Protein AF-A0A356L3S3-F1 (afdb_monomer)

Secondary structure (DSSP, 8-state):
-HHHHHHHHHHHHHHHHHHHHHTTT-GGG---HHHHHHHHHHHHHHHHHHHHHHS-HHHHHHHGGG--GGG--HHHHHHHHHHHHHHHHTSSSHHHHHHHTSHHHHHHHHHHHHHHHHHHHHHHHHHHHHHTT-TTSHHHHTTS-HHHHHHHHHHHHHTHHHHHHHHHHHHHHHHHHHTT-HHHHHHHHT-S--TTHHHHHHHHHHHHHHHHHHHH-GGGGGHHHHHHHHHHHHHHHHHHHHHHHHHHHHHHHHHS-S---GGG-GGG-HHHHHHHHTTT-------HHHHHHH--GGG-S-EEE-STTTSBGGGGTTGGGSSSEEE--------S---BTGGGS-GGG------EE----HHHHTTSTTEE-PPPSBGGGGS-EEEESS-HHHHHHHHHHH-TT--EEEE-S-HHHHHHHHHHHHHHHHHTT--HHHHHHIIIIIEEEE-GGG------SEEEEEHHHHTT---HHHHHHHHHHHH--SSEEEEE-TT-HHHH--S-HHHHHHHHHH--S-SS----SSHHHHHHHHHHHHTT-EEE--BTTBSEEEEETTEEEEEEEE--SS---HHHHHHIIIIIHHHHHTT--EEEEEHHHHHH-HHHHHHHHHHHHH--

Foldseek 3Di:
DVVVVVVVVVVVVVVLVVVCVVCVVPNVPRDDPVNVVVVVVVVVVVVVQQVCQVPDPVCCVPCPPQRDRVPRDPVVVVVVVVVVVVLCVVDPDVVVSVVCVPPVNVVVVVVVVVVVVVVVVVVVVVVVVVCVPDPPCVVDCVVDDPVVNVVVVVVCVVCPPVVVVVVVVVVVLVVCVVVVVVVLSVCVVPDPDDPCSVVVVVVVVVVVVVVVVCVVPVVCVPVVVVVVVVVVVVVVVVVVCVVVVVVVVVVCCVVPVDDDDPVPCDPLQVVVNCVSCVVPDQDDDDDLVNLVPHDQQASHQEAEAEQQQPDALVSCVRQVPHNYYHYYHDDDPDPPDRRTNVVPDDPVPDDDLQADEALFALLLVVVDPRYFHAYAQFLVQNLFEAEAQDDPLLVVLVVCVVPVQFAEEEADADPVVLVVSLVSNLVSNVVVPDDPVSSVCSSPPRYHYDHLQVLPDDQGQEYEAACVRPQQDADDVSLVSSSNSQRRHNGHRYYHNNPPCLPPDDDTPNSVVVVVSNPPPDSFAQDAPDPLRVVLQVLLVVVVWHKGADDSQFGIWIDDPSGIETEHEDEDPVPPDVVVVVSCCVPVVVCVVSVHHYHYDYVVVSVVPSVVVSVVVCVVVVVD

Radius of gyration: 41.2 Å; Cα contacts (8 Å, |Δi|>4): 598; chains: 1; bounding box: 95×96×108 Å

Sequence (624 aa):
DIYVLNNYLVKVYASNDRMFKATRNTPDKFIRLEEYFSLDRNLDKISNLKKYLRDNETYKYLYQDFYQAGETNVSAISRLLQSYAVYQECFANPEVMIASLDPIINEKIVSHLNRCNETSDEISEIFTVYFKIFRDDVSKYYYDSFASNIQRMNRLLQSKDELITYLIITDNLQVLNRYHFKKLIDYIINLHDCSNLVVDFKYSYLTAVKEKHLEKYPYLAKYKSMEACLKLASENEAEIIRKIGDSVARNIRKISGQRFGVSGIKNLDYRGYIHRTWGIKRLFLSPTQILNNYLNIEDFDLVIVDDAHLLSANEYHKAIEAKQVIVCGELQLQSTIVNNLVSRLSFASNITLNYRFSPTPQSLLNHLHGLKGRINHKLNDNYGVEIINSKIIPYLGLLLKENPETVINLFVLSIEKQRRVFDELANVLVKMGMNAEQVLLILKERVNLVDLRLSHLYDAEYNVLFLEDYYKIENEHLVVNMIDNLLLCKRRLVIYDNNDYLKRGSGYRLIEELNKITNLDQVFFKEYSSPIMEKLAARLEAEGLTVYGSTNEVNLLIEKNNRLTGLLLFWNNNNLFHDTLNEYREYYLLNQKNNFPVIVIWSMELLQSVDDVVKRIVEEVGNE

Solvent-accessible surface area (backbone atoms only — not comparable to full-atom values): 35903 Å² total; per-residue (Å²): 118,64,68,61,54,51,53,47,51,53,50,49,51,57,46,50,55,49,51,54,63,73,36,68,92,49,68,91,76,67,78,53,73,69,56,53,56,53,50,54,56,50,50,53,52,52,53,53,51,56,50,53,45,66,70,43,63,68,56,42,67,77,48,40,94,60,45,51,51,93,71,41,55,64,69,61,56,55,52,53,55,54,55,51,53,59,57,54,71,77,37,99,45,72,69,60,45,59,53,41,71,38,71,73,50,37,55,52,53,55,56,52,53,56,54,51,52,59,53,53,56,56,53,54,57,56,51,60,60,53,62,76,74,57,81,89,61,59,83,48,66,83,75,49,54,72,70,60,49,54,59,53,52,56,57,53,65,74,50,49,71,63,54,56,55,52,51,57,54,53,57,57,52,53,54,44,52,76,71,65,40,55,72,57,53,55,47,60,74,70,50,92,71,71,89,53,55,70,57,56,50,51,52,53,52,52,50,53,50,50,51,58,48,38,73,76,40,60,76,60,79,49,48,72,61,50,53,54,50,50,50,52,48,51,54,50,48,53,50,48,52,47,52,48,49,53,48,49,50,49,46,47,54,59,71,56,60,82,69,85,64,81,94,63,59,67,87,69,44,52,49,64,51,49,69,76,33,57,94,79,53,92,79,83,89,74,57,60,68,51,48,64,74,45,52,62,46,87,82,34,73,65,41,76,41,70,58,28,55,77,48,52,34,76,68,42,59,56,55,72,71,24,84,31,67,48,81,39,60,71,82,76,88,67,87,73,82,64,63,19,42,62,73,71,52,59,76,92,80,61,83,82,79,81,53,50,81,45,62,23,16,44,38,42,40,78,75,38,86,59,48,44,56,43,76,52,34,40,50,75,56,20,54,24,65,45,81,39,54,70,66,62,57,64,52,53,35,48,52,40,66,79,37,65,84,55,28,32,34,38,32,42,71,47,69,70,57,44,51,48,52,52,55,53,36,50,53,45,36,45,74,72,70,48,53,72,68,59,49,52,48,34,57,71,76,22,42,46,77,34,43,61,90,70,70,79,73,67,99,15,39,28,26,35,39,44,41,87,71,51,44,85,46,66,57,65,71,59,41,53,54,40,50,56,60,45,50,63,17,45,42,32,32,36,38,36,36,70,79,44,50,81,82,70,52,81,89,34,51,40,39,54,56,48,50,68,68,68,70,61,96,65,69,74,55,80,54,58,92,40,75,67,53,43,53,50,39,57,53,41,40,73,74,74,36,48,59,31,18,54,55,92,91,27,50,31,34,39,38,57,95,60,34,40,34,36,31,40,74,46,78,59,86,91,64,77,42,71,60,61,57,46,49,45,56,57,50,53,50,49,34,49,74,68,68,23,52,69,49,81,44,51,49,63,51,55,73,73,38,53,67,63,52,47,51,53,51,54,51,61,70,65,76,112

pLDDT: mean 77.66, std 12.27, range [41.5, 96.81]

Mean predicted aligned error: 21.9 Å

Nearest PDB structures (foldseek):
  4tkd-assembly1_B  TM=6.872E-01  e=2.967E-02  Saccharolobus solfataricus P2
  4tkd-assembly1_D  TM=6.681E-01  e=8.114E-02  Saccharolobus solfataricus P2
  3p1z-assembly2_G  TM=6.067E-01  e=5.362E-02  Aeropyrum pernix

Structure (mmCIF, N/CA/C/O backbone):
data_AF-A0A356L3S3-F1
#
_entry.id   AF-A0A356L3S3-F1
#
loop_
_atom_site.group_PDB
_atom_site.id
_atom_site.type_symbol
_atom_site.label_atom_id
_atom_site.label_alt_id
_atom_site.label_comp_id
_atom_site.label_asym_id
_atom_site.label_entity_id
_atom_site.label_seq_id
_atom_site.pdbx_PDB_ins_code
_atom_site.Cartn_x
_atom_site.Cartn_y
_atom_site.Cartn_z
_atom_site.occupancy
_atom_site.B_iso_or_equiv
_atom_site.auth_seq_id
_atom_site.auth_comp_id
_atom_site.auth_asym_id
_atom_site.auth_atom_id
_atom_site.pdbx_PDB_model_num
ATOM 1 N N . ASP A 1 1 ? 38.470 34.378 -54.384 1.00 57.56 1 ASP A N 1
ATOM 2 C CA . ASP A 1 1 ? 39.370 33.385 -53.765 1.00 57.56 1 ASP A CA 1
ATOM 3 C C . ASP A 1 1 ? 38.643 32.099 -53.326 1.00 57.56 1 ASP A C 1
ATOM 5 O O . ASP A 1 1 ? 38.890 31.523 -52.274 1.00 57.56 1 ASP A O 1
ATOM 9 N N . ILE A 1 2 ? 37.702 31.626 -54.153 1.00 58.53 2 ILE A N 1
ATOM 10 C CA . ILE A 1 2 ? 36.836 30.469 -53.849 1.00 58.53 2 ILE A CA 1
ATOM 11 C C . ILE A 1 2 ? 37.623 29.152 -53.933 1.00 58.53 2 ILE A C 1
ATOM 13 O O . ILE A 1 2 ? 37.315 28.185 -53.242 1.00 58.53 2 ILE A O 1
ATOM 17 N N . TYR A 1 3 ? 38.685 29.135 -54.739 1.00 65.25 3 TYR A N 1
ATOM 18 C CA . TYR A 1 3 ? 39.542 27.969 -54.928 1.00 65.25 3 TYR A CA 1
ATOM 19 C C . TYR A 1 3 ? 40.358 27.634 -53.671 1.00 65.25 3 TYR A C 1
ATOM 21 O O . TYR A 1 3 ? 40.540 26.463 -53.344 1.00 65.25 3 TYR A O 1
ATOM 29 N N . VAL A 1 4 ? 40.804 28.656 -52.930 1.00 70.81 4 VAL A N 1
ATOM 30 C CA . VAL A 1 4 ? 41.512 28.489 -51.651 1.00 70.81 4 VAL A CA 1
ATOM 31 C C . VAL A 1 4 ? 40.559 27.972 -50.573 1.00 70.81 4 VAL A C 1
ATOM 33 O O . VAL A 1 4 ? 40.897 27.026 -49.865 1.00 70.81 4 VAL A O 1
ATOM 36 N N . LEU A 1 5 ? 39.340 28.518 -50.512 1.00 63.12 5 LEU A N 1
ATOM 37 C CA . LEU A 1 5 ? 38.279 28.086 -49.594 1.00 63.12 5 LEU A CA 1
ATOM 38 C C . LEU A 1 5 ? 37.845 26.634 -49.841 1.00 63.12 5 LEU A C 1
ATOM 40 O O . LEU A 1 5 ? 37.739 25.856 -48.895 1.00 63.12 5 LEU A O 1
ATOM 44 N N . ASN A 1 6 ? 37.668 26.243 -51.106 1.00 70.94 6 ASN A N 1
ATOM 45 C CA . ASN A 1 6 ? 37.311 24.871 -51.458 1.00 70.94 6 ASN A CA 1
ATOM 46 C C . ASN A 1 6 ? 38.451 23.893 -51.125 1.00 70.94 6 ASN A C 1
ATOM 48 O O . ASN A 1 6 ? 38.223 22.861 -50.503 1.00 70.94 6 ASN A O 1
ATOM 52 N N . ASN A 1 7 ? 39.704 24.248 -51.435 1.00 74.69 7 ASN A N 1
ATOM 53 C CA . ASN A 1 7 ? 40.860 23.428 -51.057 1.00 74.69 7 ASN A CA 1
ATOM 54 C C . ASN A 1 7 ? 41.033 23.298 -49.539 1.00 74.69 7 ASN A C 1
ATOM 56 O O . ASN A 1 7 ? 41.455 22.244 -49.063 1.00 74.69 7 ASN A O 1
ATOM 60 N N . TYR A 1 8 ? 40.727 24.348 -48.775 1.00 74.25 8 TYR A N 1
ATOM 61 C CA . TYR A 1 8 ? 40.744 24.293 -47.318 1.00 74.25 8 TYR A CA 1
ATOM 62 C C . TYR A 1 8 ? 39.667 23.335 -46.795 1.00 74.25 8 TYR A C 1
ATOM 64 O O . TYR A 1 8 ? 39.994 22.415 -46.051 1.00 74.25 8 TYR A O 1
ATOM 72 N N . LEU A 1 9 ? 38.419 23.469 -47.257 1.00 71.06 9 LEU A N 1
ATOM 73 C CA . LEU A 1 9 ? 37.312 22.590 -46.863 1.00 71.06 9 LEU A CA 1
ATOM 74 C C . LEU A 1 9 ? 37.584 21.125 -47.220 1.00 71.06 9 LEU A C 1
ATOM 76 O O . LEU A 1 9 ? 37.438 20.255 -46.366 1.00 71.06 9 LEU A O 1
ATOM 80 N N . VAL A 1 10 ? 38.069 20.847 -48.433 1.00 76.06 10 VAL A N 1
ATOM 81 C CA . VAL A 1 10 ? 38.432 19.485 -48.860 1.00 76.06 10 VAL A CA 1
ATOM 82 C C . VAL A 1 10 ? 39.535 18.902 -47.971 1.00 76.06 10 VAL A C 1
ATOM 84 O O . VAL A 1 10 ? 39.452 17.744 -47.567 1.00 76.06 10 VAL A O 1
ATOM 87 N N . LYS A 1 11 ? 40.551 19.696 -47.602 1.00 76.31 11 LYS A N 1
ATOM 88 C CA . LYS A 1 11 ? 41.610 19.253 -46.679 1.00 76.31 11 LYS A CA 1
ATOM 89 C C . LYS A 1 11 ? 41.092 19.013 -45.262 1.00 76.31 11 LYS A C 1
ATOM 91 O O . LYS A 1 11 ? 41.557 18.073 -44.621 1.00 76.31 11 LYS A O 1
ATOM 96 N N . VAL A 1 12 ? 40.150 19.828 -44.788 1.00 70.19 12 VAL A N 1
ATOM 97 C CA . VAL A 1 12 ? 39.525 19.695 -43.464 1.00 70.19 12 VAL A CA 1
ATOM 98 C C . VAL A 1 12 ? 38.658 18.438 -43.398 1.00 70.19 12 VAL A C 1
ATOM 100 O O . VAL A 1 12 ? 38.866 17.632 -42.495 1.00 70.19 12 VAL A O 1
ATOM 103 N N . TYR A 1 13 ? 37.794 18.191 -44.388 1.00 71.62 13 TYR A N 1
ATOM 104 C CA . TYR A 1 13 ? 37.016 16.947 -44.471 1.00 71.62 13 TYR A CA 1
ATOM 105 C C . TYR A 1 13 ? 37.919 15.718 -44.602 1.00 71.62 13 TYR A C 1
ATOM 107 O O . TYR A 1 13 ? 37.757 14.753 -43.862 1.00 71.62 13 TYR A O 1
ATOM 115 N N . ALA A 1 14 ? 38.961 15.781 -45.437 1.00 72.44 14 ALA A N 1
ATOM 116 C CA . ALA A 1 14 ? 39.933 14.695 -45.553 1.00 72.44 14 ALA A CA 1
ATOM 117 C C . ALA A 1 14 ? 40.750 14.468 -44.264 1.00 72.44 14 ALA A C 1
ATOM 119 O O . ALA A 1 14 ? 41.268 13.373 -44.041 1.00 72.44 14 ALA A O 1
ATOM 120 N N . SER A 1 15 ? 40.934 15.491 -43.424 1.00 68.88 15 SER A N 1
ATOM 121 C CA . SER A 1 15 ? 41.508 15.335 -42.081 1.00 68.88 15 SER A CA 1
ATOM 122 C C . SER A 1 15 ? 40.505 14.718 -41.110 1.00 68.88 15 SER A C 1
ATOM 124 O O . SER A 1 15 ? 40.887 13.840 -40.341 1.00 68.88 15 SER A O 1
ATOM 126 N N . ASN A 1 16 ? 39.234 15.115 -41.186 1.00 68.56 16 ASN A N 1
ATOM 127 C CA . ASN A 1 16 ? 38.162 14.574 -40.355 1.00 68.56 16 ASN A CA 1
ATOM 128 C C . ASN A 1 16 ? 37.951 13.073 -40.626 1.00 68.56 16 ASN A C 1
ATOM 130 O O . ASN A 1 16 ? 37.933 12.269 -39.699 1.00 68.56 16 ASN A O 1
ATOM 134 N N . ASP A 1 17 ? 37.955 12.670 -41.899 1.00 69.81 17 ASP A N 1
ATOM 135 C CA . ASP A 1 17 ? 37.887 11.264 -42.314 1.00 69.81 17 ASP A CA 1
ATOM 136 C C . ASP A 1 17 ? 39.109 10.455 -41.862 1.00 69.81 17 ASP A C 1
ATOM 138 O O . ASP A 1 17 ? 39.001 9.275 -41.514 1.00 69.81 17 ASP A O 1
ATOM 142 N N . ARG A 1 18 ? 40.297 11.074 -41.855 1.00 69.81 18 ARG A N 1
ATOM 143 C CA . ARG A 1 18 ? 41.517 10.453 -41.317 1.00 69.81 18 ARG A CA 1
ATOM 144 C C . ARG A 1 18 ? 41.421 10.264 -39.807 1.00 69.81 18 ARG A C 1
ATOM 146 O O . ARG A 1 18 ? 41.807 9.206 -39.314 1.00 69.81 18 ARG A O 1
ATOM 153 N N . MET A 1 19 ? 40.882 11.246 -39.090 1.00 65.69 19 MET A N 1
ATOM 154 C CA . MET A 1 19 ? 40.704 11.174 -37.643 1.00 65.69 19 MET A CA 1
ATOM 155 C C . MET A 1 19 ? 39.635 10.141 -37.257 1.00 65.69 19 MET A C 1
ATOM 157 O O . MET A 1 19 ? 39.865 9.352 -36.343 1.00 65.69 19 MET A O 1
ATOM 161 N N . PHE A 1 20 ? 38.541 10.050 -38.020 1.00 65.88 20 PHE A N 1
ATOM 162 C CA . PHE A 1 20 ? 37.515 9.008 -37.893 1.00 65.88 20 PHE A CA 1
ATOM 163 C C . PHE A 1 20 ? 38.088 7.602 -38.129 1.00 65.88 20 PHE A C 1
ATOM 165 O O . PHE A 1 20 ? 37.852 6.674 -37.358 1.00 65.88 20 PHE A O 1
ATOM 172 N N . LYS A 1 21 ? 38.929 7.436 -39.161 1.00 67.62 21 LYS A N 1
ATOM 173 C CA . LYS A 1 21 ? 39.626 6.163 -39.420 1.00 67.62 21 LYS A CA 1
ATOM 174 C C . LYS A 1 21 ? 40.618 5.789 -38.316 1.00 67.62 21 LYS A C 1
ATOM 176 O O . LYS A 1 21 ? 40.752 4.604 -38.024 1.00 67.62 21 LYS A O 1
ATOM 181 N N . ALA A 1 22 ? 41.294 6.764 -37.707 1.00 64.12 22 ALA A N 1
ATOM 182 C CA . ALA A 1 22 ? 42.240 6.542 -36.610 1.00 64.12 22 ALA A CA 1
ATOM 183 C C . ALA A 1 22 ? 41.553 6.227 -35.265 1.00 64.12 22 ALA A C 1
ATOM 185 O O . ALA A 1 22 ? 42.142 5.561 -34.419 1.00 64.12 22 ALA A O 1
ATOM 186 N N . THR A 1 23 ? 40.304 6.659 -35.075 1.00 63.22 23 THR A N 1
ATOM 187 C CA . THR A 1 23 ? 39.520 6.484 -33.835 1.00 63.22 23 THR A CA 1
ATOM 188 C C . THR A 1 23 ? 38.540 5.307 -33.886 1.00 63.22 23 THR A C 1
ATOM 190 O O . THR A 1 23 ? 37.690 5.168 -33.011 1.00 63.22 23 THR A O 1
ATOM 193 N N . ARG A 1 24 ? 38.700 4.398 -34.860 1.00 56.12 24 ARG A N 1
ATOM 194 C CA . ARG A 1 24 ? 37.817 3.244 -35.133 1.00 56.12 24 ARG A CA 1
ATOM 195 C C . ARG A 1 24 ? 37.526 2.321 -33.935 1.00 56.12 24 ARG A C 1
ATOM 197 O O . ARG A 1 24 ? 36.535 1.604 -33.978 1.00 56.12 24 ARG A O 1
ATOM 204 N N . ASN A 1 25 ? 38.355 2.353 -32.889 1.00 54.44 25 ASN A N 1
ATOM 205 C CA . ASN A 1 25 ? 38.195 1.550 -31.669 1.00 54.44 25 ASN A CA 1
ATOM 206 C C . ASN A 1 25 ? 37.520 2.306 -30.499 1.00 54.44 25 ASN A C 1
ATOM 208 O O . ASN A 1 25 ? 37.322 1.718 -29.442 1.00 54.44 25 ASN A O 1
ATOM 212 N N . THR A 1 26 ? 37.174 3.589 -30.663 1.00 58.03 26 THR A N 1
ATOM 213 C CA . THR A 1 26 ? 36.446 4.417 -29.677 1.00 58.03 26 THR A CA 1
ATOM 214 C C . THR A 1 26 ? 35.487 5.384 -30.397 1.00 58.03 26 THR A C 1
ATOM 216 O O . THR A 1 26 ? 35.754 6.591 -30.436 1.00 58.03 26 THR A O 1
ATOM 219 N N . PRO A 1 27 ? 34.404 4.881 -31.018 1.00 55.22 27 PRO A N 1
ATOM 220 C CA . PRO A 1 27 ? 33.463 5.703 -31.786 1.00 55.22 27 PRO A CA 1
ATOM 221 C C . PRO A 1 27 ? 32.771 6.794 -30.945 1.00 55.22 27 PRO A C 1
ATOM 223 O O . PRO A 1 27 ? 32.447 7.855 -31.468 1.00 55.22 27 PRO A O 1
ATOM 226 N N . ASP A 1 28 ? 32.643 6.589 -29.635 1.00 58.06 28 ASP A N 1
ATOM 227 C CA . ASP A 1 28 ? 31.953 7.480 -28.686 1.00 58.06 28 ASP A CA 1
ATOM 228 C C . ASP A 1 28 ? 32.708 8.795 -28.402 1.00 58.06 28 ASP A C 1
ATOM 230 O O . ASP A 1 28 ? 32.178 9.703 -27.766 1.00 58.06 28 ASP A O 1
ATOM 234 N N . LYS A 1 29 ? 33.967 8.907 -28.847 1.00 57.47 29 LYS A N 1
ATOM 235 C CA . LYS A 1 29 ? 34.830 10.081 -28.617 1.00 57.47 29 LYS A CA 1
ATOM 236 C C . LYS A 1 29 ? 34.980 10.980 -29.845 1.00 57.47 29 LYS A C 1
ATOM 238 O O . LYS A 1 29 ? 35.759 11.933 -29.811 1.00 57.47 29 LYS A O 1
ATOM 243 N N . PHE A 1 30 ? 34.278 10.675 -30.933 1.00 65.19 30 PHE A N 1
ATOM 244 C CA . PHE A 1 30 ? 34.374 11.421 -32.181 1.00 65.19 30 PHE A CA 1
ATOM 245 C C . PHE A 1 30 ? 33.240 12.450 -32.291 1.00 65.19 30 PHE A C 1
ATOM 247 O O . PHE A 1 30 ? 32.087 12.085 -32.504 1.00 65.19 30 PHE A O 1
ATOM 254 N N . ILE A 1 31 ? 33.571 13.737 -32.161 1.00 63.72 31 ILE A N 1
ATOM 255 C CA . ILE A 1 31 ? 32.629 14.851 -32.355 1.00 63.72 31 ILE A CA 1
ATOM 256 C C . ILE A 1 31 ? 32.662 15.259 -33.826 1.00 63.72 31 ILE A C 1
ATOM 258 O O . ILE A 1 31 ? 33.739 15.494 -34.382 1.00 63.72 31 ILE A O 1
ATOM 262 N N . ARG A 1 32 ? 31.491 15.356 -34.463 1.00 67.00 32 ARG A N 1
ATOM 263 C CA . ARG A 1 32 ? 31.413 15.784 -35.865 1.00 67.00 32 ARG A CA 1
ATOM 264 C C . ARG A 1 32 ? 31.796 17.258 -35.990 1.00 67.00 32 ARG A C 1
ATOM 266 O O . ARG A 1 32 ? 31.539 18.068 -35.101 1.00 67.00 32 ARG A O 1
ATOM 273 N N . LEU A 1 33 ? 32.400 17.630 -37.115 1.00 68.12 33 LEU A N 1
ATOM 274 C CA . LEU A 1 33 ? 32.891 18.994 -37.335 1.00 68.12 33 LEU A CA 1
ATOM 275 C C . LEU A 1 33 ? 31.743 20.020 -37.273 1.00 68.12 33 LEU A C 1
ATOM 277 O O . LEU A 1 33 ? 31.902 21.122 -36.752 1.00 68.12 33 LEU A O 1
ATOM 281 N N . GLU A 1 34 ? 30.568 19.637 -37.769 1.00 68.31 34 GLU A N 1
ATOM 282 C CA . GLU A 1 34 ? 29.348 20.439 -37.741 1.00 68.31 34 GLU A CA 1
ATOM 283 C C . GLU A 1 34 ? 28.851 20.672 -36.306 1.00 68.31 34 GLU A C 1
ATOM 285 O O . GLU A 1 34 ? 28.445 21.785 -35.963 1.00 68.31 34 GLU A O 1
ATOM 290 N N . GLU A 1 35 ? 28.937 19.650 -35.450 1.00 69.31 35 GLU A N 1
ATOM 291 C CA . GLU A 1 35 ? 28.576 19.746 -34.032 1.00 69.31 35 GLU A CA 1
ATOM 292 C C . GLU A 1 35 ? 29.537 20.672 -33.287 1.00 69.31 35 GLU A C 1
ATOM 294 O O . GLU A 1 35 ? 29.084 21.545 -32.546 1.00 69.31 35 GLU A O 1
ATOM 299 N N . TYR A 1 36 ? 30.842 20.572 -33.555 1.00 74.12 36 TYR A N 1
ATOM 300 C CA . TYR A 1 36 ? 31.852 21.466 -32.984 1.00 74.12 36 TYR A CA 1
ATOM 301 C C . TYR A 1 36 ? 31.559 22.944 -33.293 1.00 74.12 36 TYR A C 1
ATOM 303 O O . TYR A 1 36 ? 31.491 23.766 -32.379 1.00 74.12 36 TYR A O 1
ATOM 311 N N . PHE A 1 37 ? 31.298 23.288 -34.560 1.00 75.25 37 PHE A N 1
ATOM 312 C CA . PHE A 1 37 ? 30.965 24.669 -34.934 1.00 75.25 37 PHE A CA 1
ATOM 313 C C . PHE A 1 37 ? 29.637 25.151 -34.340 1.00 75.25 37 PHE A C 1
ATOM 315 O O . PHE A 1 37 ? 29.478 26.342 -34.059 1.00 75.25 37 PHE A O 1
ATOM 322 N N . SER A 1 38 ? 28.668 24.251 -34.157 1.00 74.69 38 SER A N 1
ATOM 323 C CA . SER A 1 38 ? 27.401 24.594 -33.507 1.00 74.69 38 SER A CA 1
ATOM 324 C C . SER A 1 38 ? 27.592 24.922 -32.022 1.00 74.69 38 SER A C 1
ATOM 326 O O . SER A 1 38 ? 27.012 25.889 -31.525 1.00 74.69 38 SER A O 1
ATOM 328 N N . LEU A 1 39 ? 28.453 24.166 -31.333 1.00 75.94 39 LEU A N 1
ATOM 329 C CA . LEU A 1 39 ? 28.763 24.354 -29.919 1.00 75.94 39 LEU A CA 1
ATOM 330 C C . LEU A 1 39 ? 29.541 25.649 -29.687 1.00 75.94 39 LEU A C 1
ATOM 332 O O . LEU A 1 39 ? 29.186 26.411 -28.792 1.00 75.94 39 LEU A O 1
ATOM 336 N N . ASP A 1 40 ? 30.522 25.945 -30.537 1.00 78.50 40 ASP A N 1
ATOM 337 C CA . ASP A 1 40 ? 31.324 27.172 -30.470 1.00 78.50 40 ASP A CA 1
ATOM 338 C C . ASP A 1 40 ? 30.450 28.435 -30.604 1.00 78.50 40 ASP A C 1
ATOM 340 O O . ASP A 1 40 ? 30.463 29.323 -29.751 1.00 78.50 40 ASP A O 1
ATOM 344 N N . ARG A 1 41 ? 29.538 28.452 -31.588 1.00 77.88 41 ARG A N 1
ATOM 345 C CA . ARG A 1 41 ? 28.566 29.551 -31.747 1.00 77.88 41 ARG A CA 1
ATOM 346 C C . ARG A 1 41 ? 27.631 29.708 -30.550 1.00 77.88 41 ARG A C 1
ATOM 348 O O . ARG A 1 41 ? 27.202 30.823 -30.244 1.00 77.88 41 ARG A O 1
ATOM 355 N N . ASN A 1 42 ? 27.259 28.608 -29.901 1.00 78.50 42 ASN A N 1
ATOM 356 C CA . ASN A 1 42 ? 26.404 28.652 -28.717 1.00 78.50 42 ASN A CA 1
ATOM 357 C C . ASN A 1 42 ? 27.169 29.176 -27.494 1.00 78.50 42 ASN A C 1
ATOM 359 O O . ASN A 1 42 ? 26.607 29.960 -26.726 1.00 78.50 42 ASN A O 1
ATOM 363 N N . LEU A 1 43 ? 28.448 28.823 -27.347 1.00 80.75 43 LEU A N 1
ATOM 364 C CA . LEU A 1 43 ? 29.315 29.357 -26.295 1.00 80.75 43 LEU A CA 1
ATOM 365 C C . LEU A 1 43 ? 29.497 30.873 -26.432 1.00 80.75 43 LEU A C 1
ATOM 367 O O . LEU A 1 43 ? 29.340 31.595 -25.443 1.00 80.75 43 LEU A O 1
ATOM 371 N N . ASP A 1 44 ? 29.703 31.371 -27.651 1.00 80.94 44 ASP A N 1
ATOM 372 C CA . ASP A 1 44 ? 29.800 32.810 -27.919 1.00 80.94 44 ASP A CA 1
ATOM 373 C C . ASP A 1 44 ? 28.510 33.563 -27.566 1.00 80.94 44 ASP A C 1
ATOM 375 O O . ASP A 1 44 ? 28.543 34.625 -26.937 1.00 80.94 44 ASP A O 1
ATOM 379 N N . LYS A 1 45 ? 27.342 33.001 -27.906 1.00 81.00 45 LYS A N 1
ATOM 380 C CA . LYS A 1 45 ? 26.043 33.587 -27.531 1.00 81.00 45 LYS A CA 1
ATOM 381 C C . LYS A 1 45 ? 25.865 33.674 -26.016 1.00 81.00 45 LYS A C 1
ATOM 383 O O . LYS A 1 45 ? 25.433 34.712 -25.513 1.00 81.00 45 LYS A O 1
ATOM 388 N N . ILE A 1 46 ? 26.205 32.609 -25.291 1.00 80.56 46 ILE A N 1
ATOM 389 C CA . ILE A 1 46 ? 26.095 32.569 -23.826 1.00 80.56 46 ILE A CA 1
ATOM 390 C C . ILE A 1 46 ? 27.052 33.581 -23.187 1.00 80.56 46 ILE A C 1
ATOM 392 O O . ILE A 1 46 ? 26.663 34.295 -22.261 1.00 80.56 46 ILE A O 1
ATOM 396 N N . SER A 1 47 ? 28.282 33.680 -23.696 1.00 80.31 47 SER A N 1
ATOM 397 C CA . SER A 1 47 ? 29.277 34.652 -23.233 1.00 80.31 47 SER A CA 1
ATOM 398 C C . SER A 1 47 ? 28.772 36.094 -23.377 1.00 80.31 47 SER A C 1
ATOM 400 O O . SER A 1 47 ? 28.809 36.876 -22.421 1.00 80.31 47 SER A O 1
ATOM 402 N N . ASN A 1 48 ? 28.185 36.422 -24.531 1.00 83.31 48 ASN A N 1
ATOM 403 C CA . ASN A 1 48 ? 27.625 37.747 -24.796 1.00 83.31 48 ASN A CA 1
ATOM 404 C C . ASN A 1 48 ? 26.428 38.085 -23.887 1.00 83.31 48 ASN A C 1
ATOM 406 O O . ASN A 1 48 ? 26.342 39.203 -23.377 1.00 83.31 48 ASN A O 1
ATOM 410 N N . LEU A 1 49 ? 25.537 37.123 -23.620 1.00 80.50 49 LEU A N 1
ATOM 411 C CA . LEU A 1 49 ? 24.398 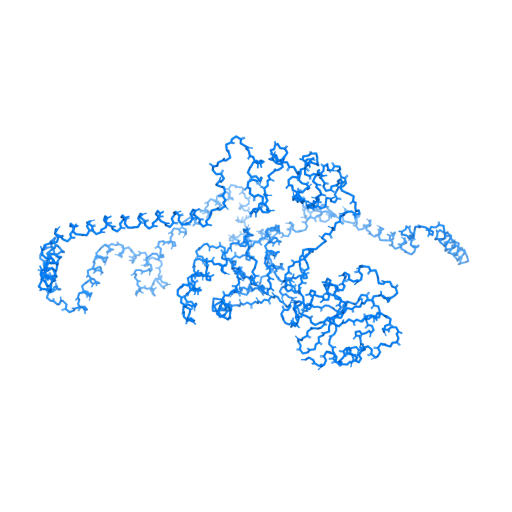37.306 -22.708 1.00 80.50 49 LEU A CA 1
ATOM 412 C C . LEU A 1 49 ? 24.832 37.529 -21.254 1.00 80.50 49 LEU A C 1
ATOM 414 O O . LEU A 1 49 ? 24.314 38.423 -20.584 1.00 80.50 49 LEU A O 1
ATOM 418 N N . LYS A 1 50 ? 25.812 36.757 -20.767 1.00 80.56 50 LYS A N 1
ATOM 419 C CA . LYS A 1 50 ? 26.363 36.941 -19.414 1.00 80.56 50 LYS A CA 1
ATOM 420 C C . LYS A 1 50 ? 26.980 38.327 -19.241 1.00 80.56 50 LYS A C 1
ATOM 422 O O . LYS A 1 50 ? 26.804 38.947 -18.194 1.00 80.56 50 LYS A O 1
ATOM 427 N N . LYS A 1 51 ? 27.666 38.824 -20.272 1.00 81.06 51 LYS A N 1
ATOM 428 C CA . LYS A 1 51 ? 28.246 40.169 -20.272 1.00 81.06 51 LYS A CA 1
ATOM 429 C C . LYS A 1 51 ? 27.163 41.252 -20.216 1.00 81.06 51 LYS A C 1
ATOM 431 O O . LYS A 1 51 ? 27.229 42.123 -19.358 1.00 81.06 51 LYS A O 1
ATOM 436 N N . TYR A 1 52 ? 26.114 41.129 -21.031 1.00 84.75 52 TYR A N 1
ATOM 437 C CA . TYR A 1 52 ? 24.975 42.054 -21.017 1.00 84.75 52 TYR A CA 1
ATOM 438 C C . TYR A 1 52 ? 24.289 42.154 -19.642 1.00 84.75 52 TYR A C 1
ATOM 440 O O . TYR A 1 52 ? 24.023 43.254 -19.168 1.00 84.75 52 TYR A O 1
ATOM 448 N N . LEU A 1 53 ? 24.035 41.025 -18.969 1.00 81.12 53 LEU A N 1
ATOM 449 C CA . LEU A 1 53 ? 23.396 41.023 -17.643 1.00 81.12 53 LEU A CA 1
ATOM 450 C C . LEU A 1 53 ? 24.284 41.635 -16.551 1.00 81.12 53 LEU A C 1
ATOM 452 O O . LEU A 1 53 ? 23.781 42.270 -15.621 1.00 81.12 53 LEU A O 1
ATOM 456 N N . ARG A 1 54 ? 25.603 41.459 -16.657 1.00 79.62 54 ARG A N 1
ATOM 457 C CA . ARG A 1 54 ? 26.571 42.022 -15.709 1.00 79.62 54 ARG A CA 1
ATOM 458 C C . ARG A 1 54 ? 26.701 43.540 -15.842 1.00 79.62 54 ARG A C 1
ATOM 460 O O . ARG A 1 54 ? 26.850 44.228 -14.829 1.00 79.62 54 ARG A O 1
ATOM 467 N N . ASP A 1 55 ? 26.596 44.041 -17.067 1.00 80.50 55 ASP A N 1
ATOM 468 C CA . ASP A 1 55 ? 26.805 45.451 -17.407 1.00 80.50 55 ASP A CA 1
ATOM 469 C C . ASP A 1 55 ? 25.487 46.267 -17.414 1.00 80.50 55 ASP A C 1
ATOM 471 O O . ASP A 1 55 ? 25.483 47.444 -17.769 1.00 80.50 55 ASP A O 1
ATOM 475 N N . ASN A 1 56 ? 24.353 45.673 -17.010 1.00 81.94 56 ASN A N 1
ATOM 476 C CA . ASN A 1 56 ? 23.055 46.355 -16.963 1.00 81.94 56 ASN A CA 1
ATOM 477 C C . ASN A 1 56 ? 22.881 47.179 -15.671 1.00 81.94 56 ASN A C 1
ATOM 479 O O . ASN A 1 56 ? 22.504 46.661 -14.618 1.00 81.94 56 ASN A O 1
ATOM 483 N N . GLU A 1 57 ? 23.140 48.482 -15.770 1.00 81.00 57 GLU A N 1
ATOM 484 C CA . GLU A 1 57 ? 23.076 49.425 -14.644 1.00 81.00 57 GLU A CA 1
ATOM 485 C C . GLU A 1 57 ? 21.648 49.723 -14.155 1.00 81.00 57 GLU A C 1
ATOM 487 O O . GLU A 1 57 ? 21.439 50.019 -12.979 1.00 81.00 57 GLU A O 1
ATOM 492 N N . THR A 1 58 ? 20.634 49.593 -15.013 1.00 84.44 58 THR A N 1
ATOM 493 C CA . THR A 1 58 ? 19.243 49.895 -14.643 1.00 84.44 58 THR A CA 1
ATOM 494 C C . THR A 1 58 ? 18.700 48.906 -13.613 1.00 84.44 58 THR A C 1
ATOM 496 O O . THR A 1 58 ? 18.059 49.309 -12.643 1.00 84.44 58 THR A O 1
ATOM 499 N N . TYR A 1 59 ? 18.976 47.612 -13.781 1.00 80.19 59 TYR A N 1
ATOM 500 C CA . TYR A 1 59 ? 18.503 46.595 -12.839 1.00 80.19 59 TYR A CA 1
ATOM 501 C C . TYR A 1 59 ? 19.249 46.618 -11.506 1.00 80.19 59 TYR A C 1
ATOM 503 O O . TYR A 1 59 ? 18.617 46.419 -10.468 1.00 80.19 59 TYR A O 1
ATOM 511 N N . LYS A 1 60 ? 20.547 46.951 -11.516 1.00 81.12 60 LYS A N 1
ATOM 512 C CA . LYS A 1 60 ? 21.308 47.197 -10.280 1.00 81.12 60 LYS A CA 1
ATOM 513 C C . LYS A 1 60 ? 20.682 48.321 -9.460 1.00 81.12 60 LYS A C 1
ATOM 515 O O . LYS A 1 60 ? 20.540 48.187 -8.251 1.00 81.12 60 LYS A O 1
ATOM 520 N N . TYR A 1 61 ? 20.275 49.407 -10.115 1.00 83.06 61 TYR A N 1
ATOM 521 C CA . TYR A 1 61 ? 19.661 50.541 -9.430 1.00 83.06 61 TYR A CA 1
ATOM 522 C C . TYR A 1 61 ? 18.287 50.206 -8.827 1.00 83.06 61 TYR A C 1
ATOM 524 O O . TYR A 1 61 ? 18.023 50.559 -7.680 1.00 83.06 61 TYR A O 1
ATOM 532 N N . LEU A 1 62 ? 17.419 49.518 -9.578 1.00 78.44 62 LEU A N 1
ATOM 533 C CA . LEU A 1 62 ? 16.033 49.261 -9.162 1.00 78.44 62 LEU A CA 1
ATOM 534 C C . LEU A 1 62 ? 15.904 48.227 -8.042 1.00 78.44 62 LEU A C 1
ATOM 536 O O . LEU A 1 62 ? 15.081 48.393 -7.147 1.00 78.44 62 LEU A O 1
ATOM 540 N N . TYR A 1 63 ? 16.683 47.152 -8.109 1.00 78.44 63 TYR A N 1
ATOM 541 C CA . TYR A 1 63 ? 16.536 46.014 -7.199 1.00 78.44 63 TYR A CA 1
ATOM 542 C C . TYR A 1 63 ? 17.637 45.950 -6.136 1.00 78.44 63 TYR A C 1
ATOM 544 O O . TYR A 1 63 ? 17.541 45.130 -5.226 1.00 78.44 63 TYR A O 1
ATOM 552 N N . GLN A 1 64 ? 18.645 46.824 -6.231 1.00 80.56 64 GLN A N 1
ATOM 553 C CA . GLN A 1 64 ? 19.725 46.988 -5.255 1.00 80.56 64 GLN A CA 1
ATOM 554 C C . GLN A 1 64 ? 20.305 45.635 -4.812 1.00 80.56 64 GLN A C 1
ATOM 556 O O . GLN A 1 64 ? 20.715 44.839 -5.658 1.00 80.56 64 GLN A O 1
ATOM 561 N N . ASP A 1 65 ? 20.293 45.356 -3.508 1.00 79.00 65 ASP A N 1
ATOM 562 C CA . ASP A 1 65 ? 20.860 44.154 -2.890 1.00 79.00 65 ASP A CA 1
ATOM 563 C C . ASP A 1 65 ? 20.245 42.845 -3.414 1.00 79.00 65 ASP A C 1
ATOM 565 O O . ASP A 1 65 ? 20.862 41.782 -3.318 1.00 79.00 65 ASP A O 1
ATOM 569 N N . PHE A 1 66 ? 19.050 42.906 -4.013 1.00 75.38 66 PHE A N 1
ATOM 570 C CA . PHE A 1 66 ? 18.386 41.746 -4.600 1.00 75.38 66 PHE A CA 1
ATOM 571 C C . PHE A 1 66 ? 18.852 41.422 -6.030 1.00 75.38 66 PHE A C 1
ATOM 573 O O . PHE A 1 66 ? 18.490 40.358 -6.532 1.00 75.38 66 PHE A O 1
ATOM 580 N N . TYR A 1 67 ? 19.649 42.275 -6.693 1.00 82.31 67 TYR A N 1
ATOM 581 C CA . TYR A 1 67 ? 20.160 42.024 -8.050 1.00 82.31 67 TYR A CA 1
ATOM 582 C C . TYR A 1 67 ? 21.607 41.527 -8.063 1.00 82.31 67 TYR A C 1
ATOM 584 O O . TYR A 1 67 ? 22.540 42.241 -7.708 1.00 82.31 67 TYR A O 1
ATOM 592 N N . GLN A 1 68 ? 21.805 40.316 -8.585 1.00 82.44 68 GLN A N 1
ATOM 593 C CA . GLN A 1 68 ? 23.108 39.650 -8.704 1.00 82.44 68 GLN A CA 1
ATOM 594 C C . GLN A 1 68 ? 23.376 39.207 -10.151 1.00 82.44 68 GLN A C 1
ATOM 596 O O . GLN A 1 68 ? 23.836 38.097 -10.418 1.00 82.44 68 GLN A O 1
ATOM 601 N N . ALA A 1 69 ? 23.057 40.072 -11.121 1.00 82.69 69 ALA A N 1
ATOM 602 C CA . ALA A 1 69 ? 23.170 39.775 -12.550 1.00 82.69 69 ALA A CA 1
ATOM 603 C C . ALA A 1 69 ? 22.482 38.441 -12.914 1.00 82.69 69 ALA A C 1
ATOM 605 O O . ALA A 1 69 ? 21.272 38.309 -12.731 1.00 82.69 69 ALA A O 1
ATOM 606 N N . GLY A 1 70 ? 23.237 37.452 -13.405 1.00 70.00 70 GLY A N 1
ATOM 607 C CA . GLY A 1 70 ? 22.711 36.141 -13.801 1.00 70.00 70 GLY A CA 1
ATOM 608 C C . GLY A 1 70 ? 22.222 35.253 -12.649 1.00 70.00 70 GLY A C 1
ATOM 609 O O . GLY A 1 70 ? 21.560 34.259 -12.922 1.00 70.00 70 GLY A O 1
ATOM 610 N N . GLU A 1 71 ? 22.513 35.604 -11.393 1.00 74.38 71 GLU A N 1
ATOM 611 C CA . GLU A 1 71 ? 22.131 34.837 -10.191 1.00 74.38 71 GLU A CA 1
ATOM 612 C C . GLU A 1 71 ? 20.956 35.474 -9.423 1.00 74.38 71 GLU A C 1
ATOM 614 O O . GLU A 1 71 ? 20.587 35.041 -8.334 1.00 74.38 71 GLU A O 1
ATOM 619 N N . THR A 1 72 ? 20.327 36.503 -9.997 1.00 81.00 72 THR A N 1
ATOM 620 C CA . THR A 1 72 ? 19.200 37.226 -9.387 1.00 81.00 72 THR A CA 1
ATOM 621 C C . THR A 1 72 ? 17.992 36.313 -9.134 1.00 81.00 72 THR A C 1
ATOM 623 O O . THR A 1 72 ? 17.433 35.734 -10.068 1.00 81.00 72 THR A O 1
ATOM 626 N N . ASN A 1 73 ? 17.507 36.255 -7.887 1.00 77.62 73 ASN A N 1
ATOM 627 C CA . ASN A 1 73 ? 16.305 35.492 -7.535 1.00 77.62 73 ASN A CA 1
ATOM 628 C C . ASN A 1 73 ? 15.020 36.313 -7.743 1.00 77.62 73 ASN A C 1
ATOM 630 O O . ASN A 1 73 ? 14.487 36.943 -6.827 1.00 77.62 73 ASN A O 1
ATOM 634 N N . VAL A 1 74 ? 14.480 36.248 -8.959 1.00 79.50 74 VAL A N 1
ATOM 635 C CA . VAL A 1 74 ? 13.275 36.988 -9.383 1.00 79.50 74 VAL A CA 1
ATOM 636 C C . VAL A 1 74 ? 12.043 36.652 -8.526 1.00 79.50 74 VAL A C 1
ATOM 638 O O . VAL A 1 74 ? 11.186 37.502 -8.283 1.00 79.50 74 VAL A O 1
ATOM 641 N N . SER A 1 75 ? 11.965 35.426 -8.002 1.00 76.38 75 SER A N 1
ATOM 642 C CA . SER A 1 75 ? 10.820 34.964 -7.208 1.00 76.38 75 SER A CA 1
ATOM 643 C C . SER A 1 75 ? 10.773 35.569 -5.799 1.00 76.38 75 SER A C 1
ATOM 645 O O . SER A 1 75 ? 9.693 35.735 -5.227 1.00 76.38 75 SER A O 1
ATOM 647 N N . ALA A 1 76 ? 11.933 35.919 -5.236 1.00 76.88 76 ALA A N 1
ATOM 648 C CA . ALA A 1 76 ? 12.020 36.610 -3.953 1.00 76.88 76 ALA A CA 1
ATOM 649 C C . ALA A 1 76 ? 11.514 38.055 -4.084 1.00 76.88 76 ALA A C 1
ATOM 651 O O . ALA A 1 76 ? 10.705 38.507 -3.275 1.00 76.88 76 ALA A O 1
ATOM 652 N N . ILE A 1 77 ? 11.907 38.732 -5.167 1.00 80.38 77 ILE A N 1
ATOM 653 C CA . ILE A 1 77 ? 11.484 40.103 -5.478 1.00 80.38 77 ILE A CA 1
ATOM 654 C C . ILE A 1 77 ? 9.963 40.168 -5.696 1.00 80.38 77 ILE A C 1
ATOM 656 O O . ILE A 1 77 ? 9.294 41.033 -5.135 1.00 80.38 77 ILE A O 1
ATOM 660 N N . SER A 1 78 ? 9.386 39.221 -6.445 1.00 79.19 78 SER A N 1
ATOM 661 C CA . SER A 1 78 ? 7.937 39.192 -6.701 1.00 79.19 78 SER A CA 1
ATOM 662 C C . SER A 1 78 ? 7.100 39.020 -5.428 1.00 79.19 78 SER A C 1
ATOM 664 O O . SER A 1 78 ? 6.061 39.663 -5.289 1.00 79.19 78 SER A O 1
ATOM 666 N N . ARG A 1 79 ? 7.533 38.161 -4.496 1.00 79.38 79 ARG A N 1
ATOM 667 C CA . ARG A 1 79 ? 6.813 37.927 -3.232 1.00 79.38 79 ARG A CA 1
ATOM 668 C C . ARG A 1 79 ? 6.855 39.143 -2.318 1.00 79.38 79 ARG A C 1
ATOM 670 O O . ARG A 1 79 ? 5.841 39.492 -1.723 1.00 79.38 79 ARG A O 1
ATOM 677 N N . LEU A 1 80 ? 8.005 39.810 -2.250 1.00 80.94 80 LEU A N 1
ATOM 678 C CA . LEU A 1 80 ? 8.155 41.031 -1.466 1.00 80.94 80 LEU A CA 1
ATOM 679 C C . LEU A 1 80 ? 7.181 42.122 -1.937 1.00 80.94 80 LEU A C 1
ATOM 681 O O . LEU A 1 80 ? 6.506 42.740 -1.117 1.00 80.94 80 LEU A O 1
ATOM 685 N N . LEU A 1 81 ? 7.058 42.311 -3.255 1.00 80.94 81 LEU A N 1
ATOM 686 C CA . LEU A 1 81 ? 6.161 43.313 -3.836 1.00 80.94 81 LEU A CA 1
ATOM 687 C C . LEU A 1 81 ? 4.679 43.021 -3.552 1.00 80.94 81 LEU A C 1
ATOM 689 O O . LEU A 1 81 ? 3.924 43.943 -3.255 1.00 80.94 81 LEU A O 1
ATOM 693 N N . GLN A 1 82 ? 4.263 41.752 -3.596 1.00 80.31 82 GLN A N 1
ATOM 694 C CA . GLN A 1 82 ? 2.880 41.364 -3.292 1.00 80.31 82 GLN A CA 1
ATOM 695 C C . GLN A 1 82 ? 2.523 41.587 -1.820 1.00 80.31 82 GLN A C 1
ATOM 697 O O . GLN A 1 82 ? 1.479 42.165 -1.523 1.00 80.31 82 GLN A O 1
ATOM 702 N N . SER A 1 83 ? 3.399 41.187 -0.896 1.00 80.94 83 SER A N 1
ATOM 703 C CA . SER A 1 83 ? 3.171 41.401 0.538 1.00 80.94 83 SER A CA 1
ATOM 704 C C . SER A 1 83 ? 3.111 42.886 0.895 1.00 80.94 83 SER A C 1
ATOM 706 O O . SER A 1 83 ? 2.307 43.292 1.732 1.00 80.94 83 SER A O 1
ATOM 708 N N . TYR A 1 84 ? 3.928 43.710 0.236 1.00 81.38 84 TYR A N 1
ATOM 709 C CA . TYR A 1 84 ? 3.922 45.154 0.450 1.00 81.38 84 TYR A CA 1
ATOM 710 C C . TYR A 1 84 ? 2.630 45.821 -0.053 1.00 81.38 84 TYR A C 1
ATOM 712 O O . TYR A 1 84 ? 2.119 46.728 0.602 1.00 81.38 84 TYR A O 1
ATOM 720 N N . ALA A 1 85 ? 2.053 45.337 -1.159 1.00 80.06 85 ALA A N 1
ATOM 721 C CA . ALA A 1 85 ? 0.776 45.837 -1.671 1.00 80.06 85 ALA A CA 1
ATOM 722 C C . ALA A 1 85 ? -0.378 45.604 -0.679 1.00 80.06 85 ALA A C 1
ATOM 724 O O . ALA A 1 85 ? -1.123 46.531 -0.376 1.00 80.06 85 ALA A O 1
ATOM 725 N N . VAL A 1 86 ? -0.473 44.401 -0.103 1.00 80.88 86 VAL A N 1
ATOM 726 C CA . VAL A 1 86 ? -1.501 44.077 0.906 1.00 80.88 86 VAL A CA 1
ATOM 727 C C . VAL A 1 86 ? -1.318 44.916 2.170 1.00 80.88 86 VAL A C 1
ATOM 729 O O . VAL A 1 86 ? -2.286 45.411 2.740 1.00 80.88 86 VAL A O 1
ATOM 732 N N . TYR A 1 87 ? -0.071 45.124 2.597 1.00 81.94 87 TYR A N 1
ATOM 733 C CA . TYR A 1 87 ? 0.222 45.981 3.743 1.00 81.94 87 TYR A CA 1
ATOM 734 C C . TYR A 1 87 ? -0.259 47.421 3.521 1.00 81.94 87 TYR A C 1
ATOM 736 O O . TYR A 1 87 ? -0.814 48.028 4.432 1.00 81.94 87 TYR A O 1
ATOM 744 N N . GLN A 1 88 ? -0.103 47.956 2.307 1.00 79.62 88 GLN A N 1
ATOM 745 C CA . GLN A 1 88 ? -0.553 49.304 1.966 1.00 79.62 88 GLN A CA 1
ATOM 746 C C . GLN A 1 88 ? -2.078 49.470 2.067 1.00 79.62 88 GLN A C 1
ATOM 748 O O . GLN A 1 88 ? -2.544 50.514 2.520 1.00 79.62 88 GLN A O 1
ATOM 753 N N . GLU A 1 89 ? -2.848 48.451 1.686 1.00 80.38 89 GLU A N 1
ATOM 754 C CA . GLU A 1 89 ? -4.318 48.479 1.715 1.00 80.38 89 GLU A CA 1
ATOM 755 C C . GLU A 1 89 ? -4.899 48.541 3.138 1.00 80.38 89 GLU A C 1
ATOM 757 O O . GLU A 1 89 ? -6.032 48.981 3.328 1.00 80.38 89 GLU A O 1
ATOM 762 N N . CYS A 1 90 ? -4.119 48.165 4.155 1.00 78.38 90 CYS A N 1
ATOM 763 C CA . CYS A 1 90 ? -4.538 48.200 5.556 1.00 78.38 90 CYS A CA 1
ATOM 764 C C . CYS A 1 90 ? -4.569 49.613 6.169 1.00 78.38 90 CYS A C 1
ATOM 766 O O . CYS A 1 90 ? -5.033 49.775 7.300 1.00 78.38 90 CYS A O 1
ATOM 768 N N . PHE A 1 91 ? -4.081 50.639 5.463 1.00 81.38 91 PHE A N 1
ATOM 769 C CA . PHE A 1 91 ? -3.990 52.007 5.977 1.00 81.38 91 PHE A CA 1
ATOM 770 C C . PHE A 1 91 ? -4.889 52.967 5.200 1.00 81.38 91 PHE A C 1
ATOM 772 O O . PHE A 1 91 ? -4.963 52.944 3.976 1.00 81.38 91 PHE A O 1
ATOM 779 N N . ALA A 1 92 ? -5.548 53.874 5.927 1.00 79.25 92 ALA A N 1
ATOM 780 C CA . ALA A 1 92 ? -6.517 54.803 5.347 1.00 79.25 92 ALA A CA 1
ATOM 781 C C . ALA A 1 92 ? -5.895 55.823 4.378 1.00 79.25 92 ALA A C 1
ATOM 783 O O . ALA A 1 92 ? -6.580 56.328 3.490 1.00 79.25 92 ALA A O 1
ATOM 784 N N . ASN A 1 93 ? -4.614 56.160 4.557 1.00 81.81 93 ASN A N 1
ATOM 785 C CA . ASN A 1 93 ? -3.894 57.034 3.644 1.00 81.81 93 ASN A CA 1
ATOM 786 C C . ASN A 1 93 ? -2.395 56.660 3.553 1.00 81.81 93 ASN A C 1
ATOM 788 O O . ASN A 1 93 ? -1.847 56.037 4.469 1.00 81.81 93 ASN A O 1
ATOM 792 N N . PRO A 1 94 ? -1.715 57.043 2.454 1.00 75.81 94 PRO A N 1
ATOM 793 C CA . PRO A 1 94 ? -0.305 56.713 2.244 1.00 75.81 94 PRO A CA 1
ATOM 794 C C . PRO A 1 94 ? 0.643 57.323 3.286 1.00 75.81 94 PRO A C 1
ATOM 796 O O . PRO A 1 94 ? 1.673 56.735 3.594 1.00 75.81 94 PRO A O 1
ATOM 799 N N . GLU A 1 95 ? 0.299 58.478 3.858 1.00 80.50 95 GLU A N 1
ATOM 800 C CA . GLU A 1 95 ? 1.128 59.171 4.855 1.00 80.50 95 GLU A CA 1
ATOM 801 C C . GLU A 1 95 ? 1.218 58.386 6.171 1.00 80.50 95 GLU A C 1
ATOM 803 O O . GLU A 1 95 ? 2.301 58.238 6.735 1.00 80.50 95 GLU A O 1
ATOM 808 N N . VAL A 1 96 ? 0.101 57.814 6.629 1.00 78.62 96 VAL A N 1
ATOM 809 C CA . VAL A 1 96 ? 0.055 56.957 7.822 1.00 78.62 96 VAL A CA 1
ATOM 810 C C . VAL A 1 96 ? 0.737 55.615 7.557 1.00 78.62 96 VAL A C 1
ATOM 812 O O . VAL A 1 96 ? 1.397 55.089 8.450 1.00 78.62 96 VAL A O 1
ATOM 815 N N . MET A 1 97 ? 0.656 55.084 6.332 1.00 83.56 97 MET A N 1
ATOM 816 C CA . MET A 1 97 ? 1.420 53.891 5.950 1.00 83.56 97 MET A CA 1
ATOM 817 C C . MET A 1 97 ? 2.928 54.153 6.012 1.00 83.56 97 MET A C 1
ATOM 819 O O . MET A 1 97 ? 3.657 53.376 6.621 1.00 83.56 97 MET A O 1
ATOM 823 N N . ILE A 1 98 ? 3.406 55.275 5.471 1.00 80.69 98 ILE A N 1
ATOM 824 C CA . ILE A 1 98 ? 4.826 55.641 5.555 1.00 80.69 98 ILE A CA 1
ATOM 825 C C . ILE A 1 98 ? 5.245 55.835 7.017 1.00 80.69 98 ILE A C 1
ATOM 827 O O . ILE A 1 98 ? 6.299 55.346 7.419 1.00 80.69 98 ILE A O 1
ATOM 831 N N . ALA A 1 99 ? 4.400 56.465 7.838 1.00 81.12 99 ALA A N 1
ATOM 832 C CA . ALA A 1 99 ? 4.655 56.595 9.271 1.00 81.12 99 ALA A CA 1
ATOM 833 C C . ALA A 1 99 ? 4.700 55.231 9.987 1.00 81.12 99 ALA A C 1
ATOM 835 O O . ALA A 1 99 ? 5.453 55.066 10.938 1.00 81.12 99 ALA A O 1
ATOM 836 N N . SER A 1 100 ? 3.944 54.233 9.517 1.00 81.94 100 SER A N 1
ATOM 837 C CA . SER A 1 100 ? 3.943 52.874 10.080 1.00 81.94 100 SER A CA 1
ATOM 838 C C . SER A 1 100 ? 5.246 52.102 9.847 1.00 81.94 100 SER A C 1
ATOM 840 O O . SER A 1 100 ? 5.491 51.113 10.532 1.00 81.94 100 SER A O 1
ATOM 842 N N . LEU A 1 101 ? 6.087 52.545 8.905 1.00 80.50 101 LEU A N 1
ATOM 843 C CA . LEU A 1 101 ? 7.423 51.982 8.701 1.00 80.50 101 LEU A CA 1
ATOM 844 C C . LEU A 1 101 ? 8.408 52.429 9.794 1.00 80.50 101 LEU A C 1
ATOM 846 O O . LEU A 1 101 ? 9.492 51.856 9.897 1.00 80.50 101 LEU A O 1
ATOM 850 N N . ASP A 1 102 ? 8.037 53.415 10.623 1.00 87.00 102 ASP A N 1
ATOM 851 C CA . ASP A 1 102 ? 8.784 53.745 11.832 1.00 87.00 102 ASP A CA 1
ATOM 852 C C . ASP A 1 102 ? 8.749 52.555 12.818 1.00 87.00 102 ASP A C 1
ATOM 854 O O . ASP A 1 102 ? 7.661 52.073 13.164 1.00 87.00 102 ASP A O 1
ATOM 858 N N . PRO A 1 103 ? 9.910 52.079 13.305 1.00 82.81 103 PRO A N 1
ATOM 859 C CA . PRO A 1 103 ? 9.991 50.876 14.133 1.00 82.81 103 PRO A CA 1
ATOM 860 C C . PRO A 1 103 ? 9.123 50.920 15.397 1.00 82.81 103 PRO A C 1
ATOM 862 O O . PRO A 1 103 ? 8.556 49.903 15.790 1.00 82.81 103 PRO A O 1
ATOM 865 N N . ILE A 1 104 ? 8.982 52.096 16.017 1.00 86.50 104 ILE A N 1
ATOM 866 C CA . ILE A 1 104 ? 8.245 52.264 17.277 1.00 86.50 104 ILE A CA 1
ATOM 867 C C . ILE A 1 104 ? 6.736 52.177 17.023 1.00 86.50 104 ILE A C 1
ATOM 869 O O . ILE A 1 104 ? 5.976 51.665 17.850 1.00 86.50 104 ILE A O 1
ATOM 873 N N . ILE A 1 105 ? 6.281 52.700 15.884 1.00 81.62 105 ILE A N 1
ATOM 874 C CA . ILE A 1 105 ? 4.869 52.677 15.496 1.00 81.62 105 ILE A CA 1
ATOM 875 C C . ILE A 1 105 ? 4.461 51.264 15.075 1.00 81.62 105 ILE A C 1
ATOM 877 O O . ILE A 1 105 ? 3.407 50.786 15.500 1.00 81.62 105 ILE A O 1
ATOM 881 N N . ASN A 1 106 ? 5.309 50.572 14.314 1.00 84.25 106 ASN A N 1
ATOM 882 C CA . ASN A 1 106 ? 5.058 49.199 13.882 1.00 84.25 106 ASN A CA 1
ATOM 883 C C . ASN A 1 106 ? 4.872 48.245 15.076 1.00 84.25 106 ASN A C 1
ATOM 885 O O . ASN A 1 106 ? 3.878 47.523 15.158 1.00 84.25 106 ASN A O 1
ATOM 889 N N . GLU A 1 107 ? 5.761 48.318 16.071 1.00 87.12 107 GLU A N 1
ATOM 890 C CA . GLU A 1 107 ? 5.688 47.465 17.264 1.00 87.12 107 GLU A CA 1
ATOM 891 C C . GLU A 1 107 ? 4.367 47.649 18.037 1.00 87.12 107 GLU A C 1
ATOM 893 O O . GLU A 1 107 ? 3.749 46.681 18.494 1.00 87.12 107 GLU A O 1
ATOM 898 N N . LYS A 1 108 ? 3.856 48.885 18.104 1.00 85.56 108 LYS A N 1
ATOM 899 C CA . LYS A 1 108 ? 2.543 49.165 18.702 1.00 85.56 108 LYS A CA 1
ATOM 900 C C . LYS A 1 108 ? 1.399 48.540 17.910 1.00 85.56 108 LYS A C 1
ATOM 902 O O . LYS A 1 108 ? 0.505 47.955 18.523 1.00 85.56 108 LYS A O 1
ATOM 907 N N . ILE A 1 109 ? 1.419 48.634 16.580 1.00 83.19 109 ILE A N 1
ATOM 908 C CA . ILE A 1 109 ? 0.385 48.044 15.715 1.00 83.19 109 ILE A CA 1
ATOM 909 C C . ILE A 1 109 ? 0.310 46.529 15.938 1.00 83.19 109 ILE A C 1
ATOM 911 O O . ILE A 1 109 ? -0.776 45.996 16.173 1.00 83.19 109 ILE A O 1
ATOM 915 N N . VAL A 1 110 ? 1.461 45.853 15.964 1.00 84.69 110 VAL A N 1
ATOM 916 C CA . VAL A 1 110 ? 1.539 44.406 16.220 1.00 84.69 110 VAL A CA 1
ATOM 917 C C . VAL A 1 110 ? 0.939 44.047 17.583 1.00 84.69 110 VAL A C 1
ATOM 919 O O . VAL A 1 110 ? 0.142 43.114 17.684 1.00 84.69 110 VAL A O 1
ATOM 922 N N . SER A 1 111 ? 1.245 44.819 18.631 1.00 86.69 111 SER A N 1
ATOM 923 C CA . SER A 1 111 ? 0.709 44.560 19.975 1.00 86.69 111 SER A CA 1
ATOM 924 C C . SER A 1 111 ? -0.822 44.678 20.059 1.00 86.69 111 SER A C 1
ATOM 926 O O . SER A 1 111 ? -1.475 43.884 20.739 1.00 86.69 111 SER A O 1
ATOM 928 N N . HIS A 1 112 ? -1.418 45.632 19.335 1.00 83.81 112 HIS A N 1
ATOM 929 C CA . HIS A 1 112 ? -2.866 45.837 19.317 1.00 83.81 112 HIS A CA 1
ATOM 930 C C . HIS A 1 112 ? -3.608 44.744 18.545 1.00 83.81 112 HIS A C 1
ATOM 932 O O . HIS A 1 112 ? -4.678 44.315 18.984 1.00 83.81 112 HIS A O 1
ATOM 938 N N . LEU A 1 113 ? -3.039 44.269 17.434 1.00 82.06 113 LEU A N 1
ATOM 939 C CA . LEU A 1 113 ? -3.624 43.186 16.642 1.00 82.06 113 LEU A CA 1
ATOM 940 C C . LEU A 1 113 ? -3.706 41.883 17.441 1.00 82.06 113 LEU A C 1
ATOM 942 O O . LEU A 1 113 ? -4.752 41.235 17.443 1.00 82.06 113 LEU A O 1
ATOM 946 N N . ASN A 1 114 ? -2.655 41.553 18.194 1.00 84.06 114 ASN A N 1
ATOM 947 C CA . ASN A 1 114 ? -2.644 40.352 19.031 1.00 84.06 114 ASN A CA 1
ATOM 948 C C . ASN A 1 114 ? -3.779 40.368 20.067 1.00 84.06 114 ASN A C 1
ATOM 950 O O . ASN A 1 114 ? -4.503 39.388 20.216 1.00 84.06 114 ASN A O 1
ATOM 954 N N . ARG A 1 115 ? -4.013 41.515 20.709 1.00 83.50 115 ARG A N 1
ATOM 955 C CA . ARG A 1 115 ? -5.059 41.652 21.732 1.00 83.50 115 ARG A CA 1
ATOM 956 C C . ARG A 1 115 ? -6.486 41.606 21.170 1.00 83.50 115 ARG A C 1
ATOM 958 O O . ARG A 1 115 ? -7.406 41.147 21.847 1.00 83.50 115 ARG A O 1
ATOM 965 N N . CYS A 1 116 ? -6.688 42.086 19.942 1.00 75.38 116 CYS A N 1
ATOM 966 C CA . CYS A 1 116 ? -7.991 42.008 19.276 1.00 75.38 116 CYS A CA 1
ATOM 967 C C . CYS A 1 116 ? -8.368 40.560 18.939 1.00 75.38 116 CYS A C 1
ATOM 969 O O . CYS A 1 116 ? -9.527 40.188 19.113 1.00 75.38 116 CYS A O 1
ATOM 971 N N . ASN A 1 117 ? -7.394 39.749 18.515 1.00 73.31 117 ASN A N 1
ATOM 972 C CA . ASN A 1 117 ? -7.622 38.332 18.228 1.00 73.31 117 ASN A CA 1
ATOM 973 C C . ASN A 1 117 ? -8.045 37.566 19.484 1.00 73.31 117 ASN A C 1
ATOM 975 O O . ASN A 1 117 ? -9.083 36.913 19.467 1.00 73.31 117 ASN A O 1
ATOM 979 N N . GLU A 1 118 ? -7.326 37.747 20.596 1.00 80.50 118 GLU A N 1
ATOM 980 C CA . GLU A 1 118 ? -7.664 37.104 21.876 1.00 80.50 118 GLU A CA 1
ATOM 981 C C . GLU A 1 118 ? -9.108 37.412 22.315 1.00 80.50 118 GLU A C 1
ATOM 983 O O . GLU A 1 118 ? -9.860 36.522 22.699 1.00 80.50 118 GLU A O 1
ATOM 988 N N . THR A 1 119 ? -9.539 38.669 22.181 1.00 75.38 119 THR A N 1
ATOM 989 C CA . THR A 1 119 ? -10.883 39.096 22.613 1.00 75.38 119 THR A CA 1
ATOM 990 C C . THR A 1 119 ? -11.997 38.566 21.694 1.00 75.38 119 THR A C 1
ATOM 992 O O . THR A 1 119 ? -13.112 38.295 22.142 1.00 75.38 119 THR A O 1
ATOM 995 N N . SER A 1 120 ? -11.725 38.435 20.393 1.00 71.75 120 SER A N 1
ATOM 996 C CA . SER A 1 120 ? -12.697 37.933 19.412 1.00 71.75 120 SER A CA 1
ATOM 997 C C . SER A 1 120 ? -13.026 36.453 19.629 1.00 71.75 120 SER A C 1
ATOM 999 O O . SER A 1 120 ? -14.184 36.037 19.482 1.00 71.75 120 SER A O 1
ATOM 1001 N N . ASP A 1 121 ? -12.016 35.672 20.005 1.00 70.50 121 ASP A N 1
ATOM 1002 C CA . ASP A 1 121 ? -12.161 34.241 20.261 1.00 70.50 121 ASP A CA 1
ATOM 1003 C C . ASP A 1 121 ? -13.023 33.992 21.509 1.00 70.50 121 ASP A C 1
ATOM 1005 O O . ASP A 1 121 ? -13.974 33.206 21.464 1.00 70.50 121 ASP A O 1
ATOM 1009 N N . GLU A 1 122 ? -12.801 34.759 22.581 1.00 72.50 122 GLU A N 1
ATOM 1010 C CA . GLU A 1 122 ? -13.586 34.664 23.821 1.00 72.50 122 GLU A CA 1
ATOM 1011 C C . GLU A 1 122 ? -15.083 34.972 23.611 1.00 72.50 122 GLU A C 1
ATOM 1013 O O . GLU A 1 122 ? -15.961 34.282 24.139 1.00 72.50 122 GLU A O 1
ATOM 1018 N N . ILE A 1 123 ? -15.413 35.991 22.810 1.00 67.88 123 ILE A N 1
ATOM 1019 C CA . ILE A 1 123 ? -16.809 36.388 22.551 1.00 67.88 123 ILE A CA 1
ATOM 1020 C C . ILE A 1 123 ? -17.556 35.318 21.743 1.00 67.88 123 ILE A C 1
ATOM 1022 O O . ILE A 1 123 ? -18.737 35.049 21.999 1.00 67.88 123 ILE A O 1
ATOM 1026 N N . SER A 1 124 ? -16.878 34.695 20.779 1.00 63.50 124 SER A N 1
ATOM 1027 C CA . SER A 1 124 ? -17.478 33.693 19.895 1.00 63.50 124 SER A CA 1
ATOM 1028 C C . SER A 1 124 ? -17.870 32.418 20.646 1.00 63.50 124 SER A C 1
ATOM 1030 O O . SER A 1 124 ? -18.946 31.852 20.404 1.00 63.50 124 SER A O 1
ATOM 1032 N N . GLU A 1 125 ? -17.058 31.989 21.613 1.00 63.97 125 GLU A N 1
ATOM 1033 C CA . GLU A 1 125 ? -17.382 30.831 22.452 1.00 63.97 125 GLU A CA 1
ATOM 1034 C C . GLU A 1 125 ? -18.618 31.081 23.326 1.00 63.97 125 GLU A C 1
ATOM 1036 O O . GLU A 1 125 ? -19.529 30.247 23.383 1.00 63.97 125 GLU A O 1
ATOM 1041 N N . ILE A 1 126 ? -18.706 32.258 23.948 1.00 60.28 126 ILE A N 1
ATOM 1042 C CA . ILE A 1 126 ? -19.806 32.611 24.857 1.00 60.28 126 ILE A CA 1
ATOM 1043 C C . ILE A 1 126 ? -21.146 32.690 24.109 1.00 60.28 126 ILE A C 1
ATOM 1045 O O . ILE A 1 126 ? -22.164 32.169 24.583 1.00 60.28 126 ILE A O 1
ATOM 1049 N N . PHE A 1 127 ? -21.163 33.285 22.914 1.00 60.97 127 PHE A N 1
ATOM 1050 C CA . PHE A 1 127 ? -22.380 33.392 22.104 1.00 60.97 127 PHE A CA 1
ATOM 1051 C C . PHE A 1 127 ? -22.906 32.026 21.646 1.00 60.97 127 PHE A C 1
ATOM 1053 O O . PHE A 1 127 ? -24.116 31.787 21.656 1.00 60.97 127 PHE A O 1
ATOM 1060 N N . THR A 1 128 ? -22.011 31.093 21.317 1.00 56.41 128 THR A N 1
ATOM 1061 C CA . THR A 1 128 ? -22.374 29.750 20.840 1.00 56.41 128 THR A CA 1
ATOM 1062 C C . THR A 1 128 ? -23.164 28.949 21.883 1.00 56.41 128 THR A C 1
ATOM 1064 O O . THR A 1 128 ? -24.083 28.197 21.543 1.00 56.41 128 THR A O 1
ATOM 1067 N N . VAL A 1 129 ? -22.857 29.130 23.168 1.00 55.59 129 VAL A N 1
ATOM 1068 C CA . VAL A 1 129 ? -23.561 28.453 24.270 1.00 55.59 129 VAL A CA 1
ATOM 1069 C C . VAL A 1 129 ? -24.953 29.048 24.488 1.00 55.59 129 VAL A C 1
ATOM 1071 O O . VAL A 1 129 ? -25.919 28.316 24.703 1.00 55.59 129 VAL A O 1
ATOM 1074 N N . TYR A 1 130 ? -25.077 30.367 24.368 1.00 57.16 130 TYR A N 1
ATOM 1075 C CA . TYR A 1 130 ? -26.333 31.090 24.551 1.00 57.16 130 TYR A CA 1
ATOM 1076 C C . TYR A 1 130 ? -27.389 30.735 23.484 1.00 57.16 130 TYR A C 1
ATOM 1078 O O . TYR A 1 130 ? -28.553 30.490 23.813 1.00 57.16 130 TYR A O 1
ATOM 1086 N N . PHE A 1 131 ? -26.976 30.602 22.218 1.00 57.94 131 PHE A N 1
ATOM 1087 C CA . PHE A 1 131 ? -27.860 30.255 21.093 1.00 57.94 131 PHE A CA 1
ATOM 1088 C C . PHE A 1 131 ? -28.531 28.882 21.204 1.00 57.94 131 PHE A C 1
ATOM 1090 O O . PHE A 1 131 ? -29.578 28.651 20.597 1.00 57.94 131 PHE A O 1
ATOM 1097 N N . LYS A 1 132 ? -27.965 27.958 21.985 1.00 54.44 132 LYS A N 1
ATOM 1098 C CA . LYS A 1 132 ? -28.572 26.638 22.197 1.00 54.44 132 LYS A CA 1
ATOM 1099 C C . LYS A 1 132 ? -29.803 26.676 23.105 1.00 54.44 132 LYS A C 1
ATOM 1101 O O . LYS A 1 132 ? -30.586 25.731 23.063 1.00 54.44 132 LYS A O 1
ATOM 1106 N N . ILE A 1 133 ? -29.973 27.729 23.906 1.00 51.75 133 ILE A N 1
ATOM 1107 C CA . ILE A 1 133 ? -30.928 27.742 25.024 1.00 51.75 133 ILE A CA 1
ATOM 1108 C C . ILE A 1 133 ? -32.221 28.508 24.684 1.00 51.75 133 ILE A C 1
ATOM 1110 O O . ILE A 1 133 ? -33.292 28.095 25.115 1.00 51.75 133 ILE A O 1
ATOM 1114 N N . PHE A 1 134 ? -32.171 29.562 23.860 1.00 54.81 134 PHE A N 1
ATOM 1115 C CA . PHE A 1 134 ? -33.332 30.425 23.580 1.00 54.81 134 PHE A CA 1
ATOM 1116 C C . PHE A 1 134 ? -33.650 30.484 22.074 1.00 54.81 134 PHE A C 1
ATOM 1118 O O . PHE A 1 134 ? -33.162 31.353 21.355 1.00 54.81 134 PHE A O 1
ATOM 1125 N N . ARG A 1 135 ? -34.462 29.533 21.583 1.00 54.88 135 ARG A N 1
ATOM 1126 C CA . ARG A 1 135 ? -34.737 29.334 20.141 1.00 54.88 135 ARG A CA 1
ATOM 1127 C C . ARG A 1 135 ? -35.655 30.376 19.481 1.00 54.88 135 ARG A C 1
ATOM 1129 O O . ARG A 1 135 ? -35.555 30.542 18.270 1.00 54.88 135 ARG A O 1
ATOM 1136 N N . ASP A 1 136 ? -36.486 31.096 20.235 1.00 50.72 136 ASP A N 1
ATOM 1137 C CA . ASP A 1 136 ? -37.581 31.903 19.655 1.00 50.72 136 ASP A CA 1
ATOM 1138 C C . ASP A 1 136 ? -37.280 33.406 19.472 1.00 50.72 136 ASP A C 1
ATOM 1140 O O . ASP A 1 136 ? -38.127 34.144 18.977 1.00 50.72 136 ASP A O 1
ATOM 1144 N N . ASP A 1 137 ? -36.077 33.889 19.811 1.00 53.91 137 ASP A N 1
ATOM 1145 C CA . ASP A 1 137 ? -35.755 35.335 19.796 1.00 53.91 137 ASP A CA 1
ATOM 1146 C C . ASP A 1 137 ? -34.636 35.735 18.803 1.00 53.91 137 ASP A C 1
ATOM 1148 O O . ASP A 1 137 ? -34.119 36.863 18.825 1.00 53.91 137 ASP A O 1
ATOM 1152 N N . VAL A 1 138 ? -34.280 34.798 17.913 1.00 53.81 138 VAL A N 1
ATOM 1153 C CA . VAL A 1 138 ? -33.129 34.843 16.987 1.00 53.81 138 VAL A CA 1
ATOM 1154 C C . VAL A 1 138 ? -33.256 35.956 15.948 1.00 53.81 138 VAL A C 1
ATOM 1156 O O . VAL A 1 138 ? -32.285 36.654 15.664 1.00 53.81 138 VAL A O 1
ATOM 1159 N N . SER A 1 139 ? -34.458 36.187 15.419 1.00 54.12 139 SER A N 1
ATOM 1160 C CA . SER A 1 139 ? -34.687 37.156 14.341 1.00 54.12 139 SER A CA 1
ATOM 1161 C C . SER A 1 139 ? -34.627 38.618 14.787 1.00 54.12 139 SER A C 1
ATOM 1163 O O . SER A 1 139 ? -34.803 39.495 13.958 1.00 54.12 139 SER A O 1
ATOM 1165 N N . LYS A 1 140 ? -34.406 38.911 16.072 1.00 54.44 140 LYS A N 1
ATOM 1166 C CA . LYS A 1 140 ? -34.257 40.292 16.561 1.00 54.44 140 LYS A CA 1
ATOM 1167 C C . LYS A 1 140 ? -32.787 40.677 16.756 1.00 54.44 140 LYS A C 1
ATOM 1169 O O . LYS A 1 140 ? -32.404 41.786 16.418 1.00 54.44 140 LYS A O 1
ATOM 1174 N N . TYR A 1 141 ? -31.922 39.731 17.147 1.00 56.84 141 TYR A N 1
ATOM 1175 C CA . TYR A 1 141 ? -30.491 39.991 17.390 1.00 56.84 141 TYR A CA 1
ATOM 1176 C C . TYR A 1 141 ? -29.702 40.410 16.141 1.00 56.84 141 TYR A C 1
ATOM 1178 O O . TYR A 1 141 ? -28.781 41.213 16.249 1.00 56.84 141 TYR A O 1
ATOM 1186 N N . TYR A 1 142 ? -30.063 39.887 14.966 1.00 56.56 142 TYR A N 1
ATOM 1187 C CA . TYR A 1 142 ? -29.386 40.218 13.706 1.00 56.56 142 TYR A CA 1
ATOM 1188 C C . TYR A 1 142 ? -29.837 41.549 13.093 1.00 56.56 142 TYR A C 1
ATOM 1190 O O . TYR A 1 142 ? -29.120 42.105 12.266 1.00 56.56 142 TYR A O 1
ATOM 1198 N N . TYR A 1 143 ? -31.018 42.040 13.476 1.00 56.41 143 TYR A N 1
ATOM 1199 C CA . TYR A 1 143 ? -31.643 43.213 12.860 1.00 56.41 143 TYR A CA 1
ATOM 1200 C C . TYR A 1 143 ? -31.712 44.424 13.802 1.00 56.41 143 TYR A C 1
ATOM 1202 O O . TYR A 1 143 ? -31.891 45.544 13.328 1.00 56.41 143 TYR A O 1
ATOM 1210 N N . ASP A 1 144 ? -31.525 44.225 15.110 1.00 59.09 144 ASP A N 1
ATOM 1211 C CA . ASP A 1 144 ? -31.478 45.298 16.102 1.00 59.09 144 ASP A CA 1
ATOM 1212 C C . ASP A 1 144 ? -30.067 45.880 16.274 1.00 59.09 144 ASP A C 1
ATOM 1214 O O . ASP A 1 144 ? -29.041 45.235 16.046 1.00 59.09 144 ASP A O 1
ATOM 1218 N N . SER A 1 145 ? -30.010 47.135 16.726 1.00 66.56 145 SER A N 1
ATOM 1219 C CA . SER A 1 145 ? -28.748 47.818 16.997 1.00 66.56 145 SER A CA 1
ATOM 1220 C C . SER A 1 145 ? -27.980 47.171 18.154 1.00 66.56 145 SER A C 1
ATOM 1222 O O . SER A 1 145 ? -28.558 46.672 19.124 1.00 66.56 145 SER A O 1
ATOM 1224 N N . PHE A 1 146 ? -26.648 47.254 18.093 1.00 59.91 146 PHE A N 1
ATOM 1225 C CA . PHE A 1 146 ? -25.742 46.676 19.091 1.00 59.91 146 PHE A CA 1
ATOM 1226 C C . PHE A 1 146 ? -26.095 47.078 20.537 1.00 59.91 146 PHE A C 1
ATOM 1228 O O . PHE A 1 146 ? -26.105 46.242 21.438 1.00 59.91 146 PHE A O 1
ATOM 1235 N N . ALA A 1 147 ? -26.487 48.337 20.754 1.00 68.56 147 ALA A N 1
ATOM 1236 C CA . ALA A 1 147 ? -26.904 48.838 22.065 1.00 68.56 147 ALA A CA 1
ATOM 1237 C C . ALA A 1 147 ? -28.191 48.171 22.595 1.00 68.56 147 ALA A C 1
ATOM 1239 O O . ALA A 1 147 ? -28.282 47.855 23.783 1.00 68.56 147 ALA A O 1
ATOM 1240 N N . SER A 1 148 ? -29.167 47.914 21.721 1.00 67.81 148 SER A N 1
ATOM 1241 C CA . SER A 1 148 ? -30.436 47.268 22.096 1.00 67.81 148 SER A CA 1
ATOM 1242 C C . SER A 1 148 ? -30.216 45.801 22.472 1.00 67.81 148 SER A C 1
ATOM 1244 O O . SER A 1 148 ? -30.770 45.307 23.459 1.00 67.81 148 SER A O 1
ATOM 1246 N N . ASN A 1 149 ? -29.319 45.131 21.745 1.00 65.81 149 ASN A N 1
ATOM 1247 C CA . ASN A 1 149 ? -28.912 43.759 22.029 1.00 65.81 149 ASN A CA 1
ATOM 1248 C C . ASN A 1 149 ? -28.234 43.627 23.403 1.00 65.81 149 ASN A C 1
ATOM 1250 O O . ASN A 1 149 ? -28.604 42.739 24.175 1.00 65.81 149 ASN A O 1
ATOM 1254 N N . ILE A 1 150 ? -27.327 44.546 23.759 1.00 67.44 150 ILE A N 1
ATOM 1255 C CA . ILE A 1 150 ? -26.667 44.585 25.081 1.00 67.44 150 ILE A CA 1
ATOM 1256 C C . ILE A 1 150 ? -27.701 44.698 26.213 1.00 67.44 150 ILE A C 1
ATOM 1258 O O . ILE A 1 150 ? -27.646 43.967 27.205 1.00 67.44 150 ILE A O 1
ATOM 1262 N N . GLN A 1 151 ? -28.685 45.590 26.069 1.00 72.06 151 GLN A N 1
ATOM 1263 C CA . GLN A 1 151 ? -29.683 45.831 27.113 1.00 72.06 151 GLN A CA 1
ATOM 1264 C C . GLN A 1 151 ? -30.609 44.622 27.327 1.00 72.06 151 GLN A C 1
ATOM 1266 O O . GLN A 1 151 ? -30.978 44.309 28.462 1.00 72.06 151 GLN A O 1
ATOM 1271 N N . ARG A 1 152 ? -30.943 43.906 26.247 1.00 66.81 152 ARG A N 1
ATOM 1272 C CA . ARG A 1 152 ? -31.729 42.668 26.304 1.00 66.81 152 ARG A CA 1
ATOM 1273 C C . ARG A 1 152 ? -30.955 41.523 26.953 1.00 66.81 152 ARG A C 1
ATOM 1275 O O . ARG A 1 152 ? -31.508 40.832 27.809 1.00 66.81 152 ARG A O 1
ATOM 1282 N N . MET A 1 153 ? -29.680 41.355 26.601 1.00 65.00 153 MET A N 1
ATOM 1283 C CA . MET A 1 153 ? -28.836 40.324 27.212 1.00 65.00 153 MET A CA 1
ATOM 1284 C C . MET A 1 153 ? -28.690 40.521 28.725 1.00 65.00 153 MET A C 1
ATOM 1286 O O . MET A 1 153 ? -28.776 39.548 29.470 1.00 65.00 153 MET A O 1
ATOM 1290 N N . ASN A 1 154 ? -28.595 41.767 29.198 1.00 70.06 154 ASN A N 1
ATOM 1291 C CA . ASN A 1 154 ? -28.514 42.060 30.632 1.00 70.06 154 ASN A CA 1
ATOM 1292 C C . ASN A 1 154 ? -29.769 41.651 31.425 1.00 70.06 154 ASN A C 1
ATOM 1294 O O . ASN A 1 154 ? -29.645 41.183 32.554 1.00 70.06 154 ASN A O 1
ATOM 1298 N N . ARG A 1 155 ? -30.976 41.770 30.854 1.00 66.56 155 ARG A N 1
ATOM 1299 C CA . ARG A 1 155 ? -32.214 41.333 31.534 1.00 66.56 155 ARG A CA 1
ATOM 1300 C C . ARG A 1 155 ? -32.326 39.811 31.631 1.00 66.56 155 ARG A C 1
ATOM 1302 O O . ARG A 1 155 ? -32.759 39.292 32.655 1.00 66.56 155 ARG A O 1
ATOM 1309 N N . LEU A 1 156 ? -31.910 39.104 30.582 1.00 63.53 156 LEU A N 1
ATOM 1310 C CA . LEU A 1 156 ? -31.921 37.637 30.547 1.00 63.53 156 LEU A CA 1
ATOM 1311 C C . LEU A 1 156 ? -30.855 37.039 31.473 1.00 63.53 156 LEU A C 1
ATOM 1313 O O . LEU A 1 156 ? -31.099 36.025 32.120 1.00 63.53 156 LEU A O 1
ATOM 1317 N N . LEU A 1 157 ? -29.708 37.709 31.613 1.00 63.59 157 LEU A N 1
ATOM 1318 C CA . LEU A 1 157 ? -28.688 37.356 32.604 1.00 63.59 157 LEU A CA 1
ATOM 1319 C C . LEU A 1 157 ? -29.220 37.404 34.043 1.00 63.59 157 LEU A C 1
ATOM 1321 O O . LEU A 1 157 ? -28.847 36.559 34.850 1.00 63.59 157 LEU A O 1
ATOM 1325 N N . GLN A 1 158 ? -30.119 38.340 34.355 1.00 69.31 158 GLN A N 1
ATOM 1326 C CA . GLN A 1 158 ? -30.686 38.495 35.700 1.00 69.31 158 GLN A CA 1
ATOM 1327 C C . GLN A 1 158 ? -31.737 37.433 36.072 1.00 69.31 158 GLN A C 1
ATOM 1329 O O . GLN A 1 158 ? -32.018 37.267 37.252 1.00 69.31 158 GLN A O 1
ATOM 1334 N N . SER A 1 159 ? -32.308 36.709 35.104 1.00 61.19 159 SER A N 1
ATOM 1335 C CA . SER A 1 159 ? -33.404 35.737 35.317 1.00 61.19 159 SER A CA 1
ATOM 1336 C C . SER A 1 159 ? -33.004 34.281 35.011 1.00 61.19 159 SER A C 1
ATOM 1338 O O . SER A 1 159 ? -33.845 33.391 34.895 1.00 61.19 159 SER A O 1
ATOM 1340 N N . LYS A 1 160 ? -31.696 34.023 34.901 1.00 58.47 160 LYS A N 1
ATOM 1341 C CA . LYS A 1 160 ? -31.105 32.750 34.465 1.00 58.47 160 LYS A CA 1
ATOM 1342 C C . LYS A 1 160 ? -31.433 31.555 35.374 1.00 58.47 160 LYS A C 1
ATOM 1344 O O . LYS A 1 160 ? -31.765 30.486 34.864 1.00 58.47 160 LYS A O 1
ATOM 1349 N N . ASP A 1 161 ? -31.347 31.716 36.692 1.00 58.06 161 ASP A N 1
ATOM 1350 C CA . ASP A 1 161 ? -31.406 30.578 37.626 1.00 58.06 161 ASP A CA 1
ATOM 1351 C C . ASP A 1 161 ? -32.838 30.062 37.869 1.00 58.06 161 ASP A C 1
ATOM 1353 O O . ASP A 1 161 ? -33.065 28.853 37.991 1.00 58.06 161 ASP A O 1
ATOM 1357 N N . GLU A 1 162 ? -33.834 30.950 37.850 1.00 60.25 162 GLU A N 1
ATOM 1358 C CA . GLU A 1 162 ? -35.251 30.561 37.938 1.00 60.25 162 GLU A CA 1
ATOM 1359 C C . GLU A 1 162 ? -35.704 29.776 36.703 1.00 60.25 162 GLU A C 1
ATOM 1361 O O . GLU A 1 162 ? -36.424 28.780 36.810 1.00 60.25 162 GLU A O 1
ATOM 1366 N N . LEU A 1 163 ? -35.236 30.187 35.523 1.00 59.06 163 LEU A N 1
ATOM 1367 C CA . LEU A 1 163 ? -35.653 29.616 34.245 1.00 59.06 163 LEU A CA 1
ATOM 1368 C C . LEU A 1 163 ? -35.139 28.178 34.066 1.00 59.06 163 LEU A C 1
ATOM 1370 O O . LEU A 1 163 ? -35.873 27.311 33.591 1.00 59.06 163 LEU A O 1
ATOM 1374 N N . ILE A 1 164 ? -33.914 27.901 34.531 1.00 58.72 164 ILE A N 1
ATOM 1375 C CA . ILE A 1 164 ? -33.337 26.546 34.566 1.00 58.72 164 ILE A CA 1
ATOM 1376 C C . ILE A 1 164 ? -34.173 25.624 35.462 1.00 58.72 164 ILE A C 1
ATOM 1378 O O . ILE A 1 164 ? -34.495 24.498 35.082 1.00 58.72 164 ILE A O 1
ATOM 1382 N N . THR A 1 165 ? -34.558 26.107 36.641 1.00 62.59 165 THR A N 1
ATOM 1383 C CA . THR A 1 165 ? -35.279 25.300 37.633 1.00 62.59 165 THR A CA 1
ATOM 1384 C C . THR A 1 165 ? -36.693 24.952 37.156 1.00 62.59 165 THR A C 1
ATOM 1386 O O . THR A 1 165 ? -37.139 23.809 37.284 1.00 62.59 165 THR A O 1
ATOM 1389 N N . TYR A 1 166 ? -37.385 25.909 36.535 1.00 63.91 166 TYR A N 1
ATOM 1390 C CA . TYR A 1 166 ? -38.742 25.722 36.021 1.00 63.91 166 TYR A CA 1
ATOM 1391 C C . TYR A 1 166 ? -38.823 24.704 34.869 1.00 63.91 166 TYR A C 1
ATOM 1393 O O . TYR A 1 166 ? -39.728 23.862 34.840 1.00 63.91 166 TYR A O 1
ATOM 1401 N N . LEU A 1 167 ? -37.857 24.738 33.943 1.00 63.09 167 LEU A N 1
ATOM 1402 C CA . LEU A 1 167 ? -37.770 23.790 32.823 1.00 63.09 167 LEU A CA 1
ATOM 1403 C C . LEU A 1 167 ? -37.610 22.346 33.315 1.00 63.09 167 LEU A C 1
ATOM 1405 O O . LEU A 1 167 ? -38.341 21.458 32.878 1.00 63.09 167 LEU A O 1
ATOM 1409 N N . ILE A 1 168 ? -36.730 22.125 34.296 1.00 68.06 168 ILE A N 1
ATOM 1410 C CA . ILE A 1 168 ? -36.471 20.791 34.856 1.00 68.06 168 ILE A CA 1
ATOM 1411 C C . ILE A 1 168 ? -37.728 20.208 35.516 1.00 68.06 168 ILE A C 1
ATOM 1413 O O . ILE A 1 168 ? -38.028 19.024 35.348 1.00 68.06 168 ILE A O 1
ATOM 1417 N N . ILE A 1 169 ? -38.483 21.011 36.268 1.00 70.69 169 ILE A N 1
ATOM 1418 C CA . ILE A 1 169 ? -39.708 20.542 36.933 1.00 70.69 169 ILE A CA 1
ATOM 1419 C C . ILE A 1 169 ? -40.774 20.172 35.895 1.00 70.69 169 ILE A C 1
ATOM 1421 O O . ILE A 1 169 ? -41.400 19.112 35.987 1.00 70.69 169 ILE A O 1
ATOM 1425 N N . THR A 1 170 ? -40.949 21.017 34.881 1.00 70.56 170 THR A N 1
ATOM 1426 C CA . THR A 1 170 ? -41.979 20.842 33.850 1.00 70.56 170 THR A CA 1
ATOM 1427 C C . THR A 1 170 ? -41.746 19.581 33.018 1.00 70.56 170 THR A C 1
ATOM 1429 O O . THR A 1 170 ? -42.678 18.795 32.821 1.00 70.56 170 THR A O 1
ATOM 1432 N N . ASP A 1 171 ? -40.504 19.333 32.598 1.00 71.31 171 ASP A N 1
ATOM 1433 C CA . ASP A 1 171 ? -40.145 18.138 31.828 1.00 71.31 171 ASP A CA 1
ATOM 1434 C C . ASP A 1 171 ? -40.406 16.852 32.622 1.00 71.31 171 ASP A C 1
ATOM 1436 O O . ASP A 1 171 ? -40.988 15.892 32.108 1.00 71.31 171 ASP A O 1
ATOM 1440 N N . ASN A 1 172 ? -40.057 16.842 33.911 1.00 74.38 172 ASN A N 1
ATOM 1441 C CA . ASN A 1 172 ? -40.256 15.673 34.765 1.00 74.38 172 ASN A CA 1
ATOM 1442 C C . ASN A 1 172 ? -41.744 15.392 35.050 1.00 74.38 172 ASN A C 1
ATOM 1444 O O . ASN A 1 172 ? -42.165 14.231 35.048 1.00 74.38 172 ASN A O 1
ATOM 1448 N N . LEU A 1 173 ? -42.576 16.424 35.226 1.00 77.62 173 LEU A N 1
ATOM 1449 C CA . LEU A 1 173 ? -44.023 16.250 35.405 1.00 77.62 173 LEU A CA 1
ATOM 1450 C C . LEU A 1 173 ? -44.718 15.754 34.126 1.00 77.62 173 LEU A C 1
ATOM 1452 O O . LEU A 1 173 ? -45.645 14.941 34.207 1.00 77.62 173 LEU A O 1
ATOM 1456 N N . GLN A 1 174 ? -44.258 16.168 32.939 1.00 75.94 174 GLN A N 1
ATOM 1457 C CA . GLN A 1 174 ? -44.786 15.645 31.674 1.00 75.94 174 GLN A CA 1
ATOM 1458 C C . GLN A 1 174 ? -44.571 14.135 31.534 1.00 75.94 174 GLN A C 1
ATOM 1460 O O . GLN A 1 174 ? -45.464 13.434 31.052 1.00 75.94 174 GLN A O 1
ATOM 1465 N N . VAL A 1 175 ? -43.421 13.618 31.979 1.00 76.81 175 VAL A N 1
ATOM 1466 C CA . VAL A 1 175 ? -43.142 12.174 31.972 1.00 76.81 175 VAL A CA 1
ATOM 1467 C C . VAL A 1 175 ? -44.159 11.430 32.835 1.00 76.81 175 VAL A C 1
ATOM 1469 O O . VAL A 1 175 ? -44.768 10.470 32.364 1.00 76.81 175 VAL A O 1
ATOM 1472 N N . LEU A 1 176 ? -44.414 11.899 34.059 1.00 76.00 176 LEU A N 1
ATOM 1473 C CA . LEU A 1 176 ? -45.403 11.284 34.953 1.00 76.00 176 LEU A CA 1
ATOM 1474 C C . LEU A 1 176 ? -46.818 11.302 34.354 1.00 76.00 176 LEU A C 1
ATOM 1476 O O . LEU A 1 176 ? -47.582 10.348 34.527 1.00 76.00 176 LEU A O 1
ATOM 1480 N N . ASN A 1 177 ? -47.157 12.356 33.607 1.00 74.00 177 ASN A N 1
ATOM 1481 C CA . ASN A 1 177 ? -48.474 12.498 32.991 1.00 74.00 177 ASN A CA 1
ATOM 1482 C C . ASN A 1 177 ? -48.677 11.513 31.830 1.00 74.00 177 ASN A C 1
ATOM 1484 O O . ASN A 1 177 ? -49.762 10.945 31.688 1.00 74.00 177 ASN A O 1
ATOM 1488 N N . ARG A 1 178 ? -47.624 11.235 31.044 1.00 79.88 178 ARG A N 1
ATOM 1489 C CA . ARG A 1 178 ? -47.656 10.225 29.965 1.00 79.88 178 ARG A CA 1
ATOM 1490 C C . ARG A 1 178 ? -47.988 8.821 30.474 1.00 79.88 178 ARG A C 1
ATOM 1492 O O . ARG A 1 178 ? -48.633 8.065 29.760 1.00 79.88 178 ARG A O 1
ATOM 1499 N N . TYR A 1 179 ? -47.601 8.493 31.705 1.00 77.50 179 TYR A N 1
ATOM 1500 C CA . TYR A 1 179 ? -47.926 7.214 32.347 1.00 77.50 179 TYR A CA 1
ATOM 1501 C C . TYR A 1 179 ? -49.237 7.243 33.159 1.00 77.50 179 TYR A C 1
ATOM 1503 O O . TYR A 1 179 ? -49.507 6.333 33.938 1.00 77.50 179 TYR A O 1
ATOM 1511 N N . HIS A 1 180 ? -50.066 8.279 32.987 1.00 77.50 180 HIS A N 1
ATOM 1512 C CA . HIS A 1 180 ? -51.366 8.447 33.649 1.00 77.50 180 HIS A CA 1
ATOM 1513 C C . HIS A 1 180 ? -51.323 8.495 35.189 1.00 77.50 180 HIS A C 1
ATOM 1515 O O . HIS A 1 180 ? -52.343 8.274 35.849 1.00 77.50 180 HIS A O 1
ATOM 1521 N N . PHE A 1 181 ? -50.190 8.867 35.793 1.00 75.69 181 PHE A N 1
ATOM 1522 C CA . PHE A 1 181 ? -50.045 8.988 37.249 1.00 75.69 181 PHE A CA 1
ATOM 1523 C C . PHE A 1 181 ? -50.604 10.310 37.805 1.00 75.69 181 PHE A C 1
ATOM 1525 O O . PHE A 1 181 ? -49.936 11.012 38.560 1.00 75.69 181 PHE A O 1
ATOM 1532 N N . LYS A 1 182 ? -51.854 10.654 37.467 1.00 77.12 182 LYS A N 1
ATOM 1533 C CA . LYS A 1 182 ? -52.477 11.939 37.849 1.00 77.12 182 LYS A CA 1
ATOM 1534 C C . LYS A 1 182 ? -52.470 12.185 39.359 1.00 77.12 182 LYS A C 1
ATOM 1536 O O . LYS A 1 182 ? -52.045 13.240 39.796 1.00 77.12 182 LYS A O 1
ATOM 1541 N N . LYS A 1 183 ? -52.799 11.164 40.159 1.00 74.50 183 LYS A N 1
ATOM 1542 C CA . LYS A 1 183 ? -52.771 11.265 41.630 1.00 74.50 183 LYS A CA 1
ATOM 1543 C C . LYS A 1 183 ? -51.380 11.579 42.194 1.00 74.50 183 LYS A C 1
ATOM 1545 O O . LYS A 1 183 ? -51.288 12.246 43.214 1.00 74.50 183 LYS A O 1
ATOM 1550 N N . LEU A 1 184 ? -50.315 11.092 41.552 1.00 72.38 184 LEU A N 1
ATOM 1551 C CA . LEU A 1 184 ? -48.938 11.370 41.969 1.00 72.38 184 LEU A CA 1
ATOM 1552 C C . LEU A 1 184 ? -48.532 12.794 41.581 1.00 72.38 184 LEU A C 1
ATOM 1554 O O . LEU A 1 184 ? -47.884 13.470 42.365 1.00 72.38 184 LEU A O 1
ATOM 1558 N N . ILE A 1 185 ? -48.948 13.261 40.403 1.00 76.38 185 ILE A N 1
ATOM 1559 C CA . ILE A 1 185 ? -48.732 14.647 39.965 1.00 76.38 185 ILE A CA 1
ATOM 1560 C C . ILE A 1 185 ? -49.442 15.614 40.912 1.00 76.38 185 ILE A C 1
ATOM 1562 O O . ILE A 1 185 ? -48.814 16.542 41.410 1.00 76.38 185 ILE A O 1
ATOM 1566 N N . ASP A 1 186 ? -50.710 15.348 41.228 1.00 77.19 186 ASP A N 1
ATOM 1567 C CA . ASP A 1 186 ? -51.491 16.156 42.167 1.00 77.19 186 ASP A CA 1
ATOM 1568 C C . ASP A 1 186 ? -50.863 16.137 43.569 1.00 77.19 186 ASP A C 1
ATOM 1570 O O . ASP A 1 186 ? -50.825 17.160 44.247 1.00 77.19 186 ASP A O 1
ATOM 1574 N N . TYR A 1 187 ? -50.325 14.995 44.003 1.00 74.44 187 TYR A N 1
ATOM 1575 C CA . TYR A 1 187 ? -49.601 14.884 45.269 1.00 74.44 187 TYR A CA 1
ATOM 1576 C C . TYR A 1 187 ? -48.310 15.714 45.279 1.00 74.44 187 TYR A C 1
ATOM 1578 O O . TYR A 1 187 ? -48.062 16.415 46.250 1.00 74.44 187 TYR A O 1
ATOM 1586 N N . ILE A 1 188 ? -47.522 15.687 44.196 1.00 74.38 188 ILE A N 1
ATOM 1587 C CA . ILE A 1 188 ? -46.274 16.460 44.061 1.00 74.38 188 ILE A CA 1
ATOM 1588 C C . ILE A 1 188 ? -46.551 17.967 44.033 1.00 74.38 188 ILE A C 1
ATOM 1590 O O . ILE A 1 188 ? -45.843 18.723 44.689 1.00 74.38 188 ILE A O 1
ATOM 1594 N N . ILE A 1 189 ? -47.582 18.406 43.303 1.00 75.38 189 ILE A N 1
ATOM 1595 C CA . ILE A 1 189 ? -47.951 19.828 43.195 1.00 75.38 189 ILE A CA 1
ATOM 1596 C C . ILE A 1 189 ? -48.448 20.379 44.540 1.00 75.38 189 ILE A C 1
ATOM 1598 O O . ILE A 1 189 ? -48.169 21.528 44.871 1.00 75.38 189 ILE A O 1
ATOM 1602 N N . ASN A 1 190 ? -49.168 19.568 45.319 1.00 76.25 190 ASN A N 1
ATOM 1603 C CA . ASN A 1 190 ? -49.760 19.983 46.595 1.00 76.25 190 ASN A CA 1
ATOM 1604 C C . ASN A 1 190 ? -48.859 19.707 47.813 1.00 76.25 190 ASN A C 1
ATOM 1606 O O . ASN A 1 190 ? -49.292 19.884 48.954 1.00 76.25 190 ASN A O 1
ATOM 1610 N N . LEU A 1 191 ? -47.627 19.240 47.601 1.00 75.19 191 LEU A N 1
ATOM 1611 C CA . LEU A 1 191 ? -46.719 18.874 48.680 1.00 75.19 191 LEU A CA 1
ATOM 1612 C C . LEU A 1 191 ? -46.054 20.118 49.285 1.00 75.19 191 LEU A C 1
ATOM 1614 O O . LEU A 1 191 ? -45.363 20.860 48.592 1.00 75.19 191 LEU A O 1
ATOM 1618 N N . HIS A 1 192 ? -46.209 20.328 50.594 1.00 67.62 192 HIS A N 1
ATOM 1619 C CA . HIS A 1 192 ? -45.554 21.443 51.293 1.00 67.62 192 HIS A CA 1
ATOM 1620 C C . HIS A 1 192 ? -44.080 21.173 51.647 1.00 67.62 192 HIS A C 1
ATOM 1622 O O . HIS A 1 192 ? -43.307 22.121 51.753 1.00 67.62 192 HIS A O 1
ATOM 1628 N N . ASP A 1 193 ? -43.677 19.904 51.800 1.00 69.81 193 ASP A N 1
ATOM 1629 C CA . ASP A 1 193 ? -42.293 19.490 52.074 1.00 69.81 193 ASP A CA 1
ATOM 1630 C C . ASP A 1 193 ? -41.903 18.300 51.186 1.00 69.81 193 ASP A C 1
ATOM 1632 O O . ASP A 1 193 ? -42.492 17.223 51.265 1.00 69.81 193 ASP A O 1
ATOM 1636 N N . CYS A 1 194 ? -40.907 18.508 50.322 1.00 65.50 194 CYS A N 1
ATOM 1637 C CA . CYS A 1 194 ? -40.480 17.562 49.287 1.00 65.50 194 CYS A CA 1
ATOM 1638 C C . CYS A 1 194 ? -39.360 16.609 49.716 1.00 65.50 194 CYS A C 1
ATOM 1640 O O . CYS A 1 194 ? -38.959 15.751 48.926 1.00 65.50 194 CYS A O 1
ATOM 1642 N N . SER A 1 195 ? -38.836 16.737 50.935 1.00 73.19 195 SER A N 1
ATOM 1643 C CA . SER A 1 195 ? -37.582 16.079 51.317 1.00 73.19 195 SER A CA 1
ATOM 1644 C C . SER A 1 195 ? -37.648 14.539 51.358 1.00 73.19 195 SER A C 1
ATOM 1646 O O . SER A 1 195 ? -36.647 13.892 51.053 1.00 73.19 195 SER A O 1
ATOM 1648 N N . ASN A 1 196 ? -38.820 13.932 51.602 1.00 72.56 196 ASN A N 1
ATOM 1649 C CA . ASN A 1 196 ? -38.977 12.465 51.681 1.00 72.56 196 ASN A CA 1
ATOM 1650 C C . ASN A 1 196 ? -39.692 11.806 50.487 1.00 72.56 196 ASN A C 1
ATOM 1652 O O . ASN A 1 196 ? -39.746 10.578 50.399 1.00 72.56 196 ASN A O 1
ATOM 1656 N N . LEU A 1 197 ? -40.159 12.587 49.507 1.00 74.56 197 LEU A N 1
ATOM 1657 C CA . LEU A 1 197 ? -40.997 12.113 48.395 1.00 74.56 197 LEU A CA 1
ATOM 1658 C C . LEU A 1 197 ? -40.395 10.913 47.634 1.00 74.56 197 LEU A C 1
ATOM 1660 O O . LEU A 1 197 ? -41.080 9.936 47.326 1.00 74.56 197 LEU A O 1
ATOM 1664 N N . VAL A 1 198 ? -39.097 10.979 47.328 1.00 71.12 198 VAL A N 1
ATOM 1665 C CA . VAL A 1 198 ? -38.391 9.930 46.573 1.00 71.12 198 VAL A CA 1
ATOM 1666 C C . VAL A 1 198 ? -38.232 8.655 47.403 1.00 71.12 198 VAL A C 1
ATOM 1668 O O . VAL A 1 198 ? -38.299 7.550 46.860 1.00 71.12 198 VAL A O 1
ATOM 1671 N N . VAL A 1 199 ? -38.003 8.799 48.708 1.00 74.44 199 VAL A N 1
ATOM 1672 C CA . VAL A 1 199 ? -37.798 7.673 49.626 1.00 74.44 199 VAL A CA 1
ATOM 1673 C C . VAL A 1 199 ? -39.111 6.922 49.823 1.00 74.44 199 VAL A C 1
ATOM 1675 O O . VAL A 1 199 ? -39.138 5.701 49.665 1.00 74.44 199 VAL A O 1
ATOM 1678 N N . ASP A 1 200 ? -40.206 7.649 50.037 1.00 73.62 200 ASP A N 1
ATOM 1679 C CA . ASP A 1 200 ? -41.539 7.078 50.243 1.00 73.62 200 ASP A CA 1
ATOM 1680 C C . ASP A 1 200 ? -42.046 6.346 48.996 1.00 73.62 200 ASP A C 1
ATOM 1682 O O . ASP A 1 200 ? -42.589 5.236 49.083 1.00 73.62 200 ASP A O 1
ATOM 1686 N N . PHE A 1 201 ? -41.801 6.919 47.811 1.00 76.44 201 PHE A N 1
ATOM 1687 C CA . PHE A 1 201 ? -42.130 6.271 46.545 1.00 76.44 201 PHE A CA 1
ATOM 1688 C C . PHE A 1 201 ? -41.332 4.975 46.347 1.00 76.44 201 PHE A C 1
ATOM 1690 O O . PHE A 1 201 ? -41.912 3.931 46.041 1.00 76.44 201 PHE A O 1
ATOM 1697 N N . LYS A 1 202 ? -40.006 5.010 46.559 1.00 74.00 202 LYS A N 1
ATOM 1698 C CA . LYS A 1 202 ? -39.139 3.826 46.428 1.00 74.00 202 LYS A CA 1
ATOM 1699 C C . LYS A 1 202 ? -39.543 2.723 47.398 1.00 74.00 202 LYS A C 1
ATOM 1701 O O . LYS A 1 202 ? -39.643 1.569 46.987 1.00 74.00 202 LYS A O 1
ATOM 1706 N N . TYR A 1 203 ? -39.791 3.071 48.659 1.00 76.31 203 TYR A N 1
ATOM 1707 C CA . TYR A 1 203 ? -40.201 2.117 49.682 1.00 76.31 203 TYR A CA 1
ATOM 1708 C C . TYR A 1 203 ? -41.525 1.439 49.315 1.00 76.31 203 TYR A C 1
ATOM 1710 O O . TYR A 1 203 ? -41.612 0.209 49.318 1.00 76.31 203 TYR A O 1
ATOM 1718 N N . SER A 1 204 ? -42.526 2.227 48.919 1.00 77.25 204 SER A N 1
ATOM 1719 C CA . SER A 1 204 ? -43.854 1.720 48.560 1.00 77.25 204 SER A CA 1
A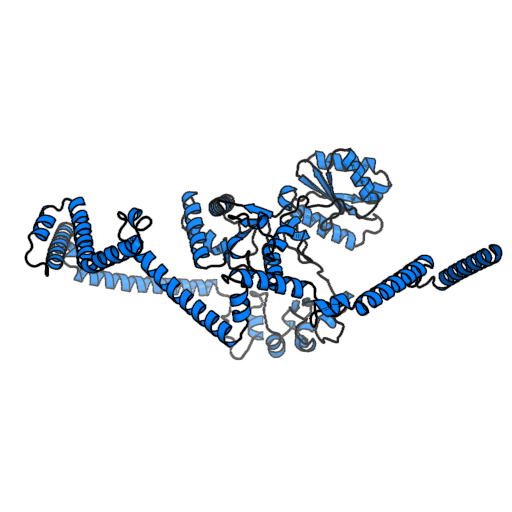TOM 1720 C C . SER A 1 204 ? -43.809 0.829 47.317 1.00 77.25 204 SER A C 1
ATOM 1722 O O . SER A 1 204 ? -44.360 -0.272 47.316 1.00 77.25 204 SER A O 1
ATOM 1724 N N . TYR A 1 205 ? -43.097 1.262 46.271 1.00 77.62 205 TYR A N 1
ATOM 1725 C CA . TYR A 1 205 ? -42.951 0.496 45.035 1.00 77.62 205 TYR A CA 1
ATOM 1726 C C . TYR A 1 205 ? -42.223 -0.834 45.267 1.00 77.62 205 TYR A C 1
ATOM 1728 O O . TYR A 1 205 ? -42.717 -1.890 44.874 1.00 77.62 205 TYR A O 1
ATOM 1736 N N . LEU A 1 206 ? -41.067 -0.807 45.940 1.00 72.50 206 LEU A N 1
ATOM 1737 C CA . LEU A 1 206 ? -40.262 -2.008 46.173 1.00 72.50 206 LEU A CA 1
ATOM 1738 C C . LEU A 1 206 ? -40.959 -2.997 47.107 1.00 72.50 206 LEU A C 1
ATOM 1740 O O . LEU A 1 206 ? -40.860 -4.204 46.893 1.00 72.50 206 LEU A O 1
ATOM 1744 N N . THR A 1 207 ? -41.696 -2.505 48.104 1.00 79.25 207 THR A N 1
ATOM 1745 C CA . THR A 1 207 ? -42.477 -3.363 49.003 1.00 79.25 207 THR A CA 1
ATOM 1746 C C . THR A 1 207 ? -43.599 -4.063 48.242 1.00 79.25 207 THR A C 1
ATOM 1748 O O . THR A 1 207 ? -43.695 -5.287 48.314 1.00 79.25 207 THR A O 1
ATOM 1751 N N . ALA A 1 208 ? -44.355 -3.336 47.413 1.00 79.06 208 ALA A N 1
ATOM 1752 C CA . ALA A 1 208 ? -45.421 -3.917 46.597 1.00 79.06 208 ALA A CA 1
ATOM 1753 C C . ALA A 1 208 ? -44.897 -4.935 45.564 1.00 79.06 208 ALA A C 1
ATOM 1755 O O . ALA A 1 208 ? -45.515 -5.976 45.335 1.00 79.06 208 ALA A O 1
ATOM 1756 N N . VAL A 1 209 ? -43.742 -4.665 44.943 1.00 79.00 209 VAL A N 1
ATOM 1757 C CA . VAL A 1 209 ? -43.092 -5.610 44.018 1.00 79.00 209 VAL A CA 1
ATOM 1758 C C . VAL A 1 209 ? -42.619 -6.859 44.762 1.00 79.00 209 VAL A C 1
ATOM 1760 O O . VAL A 1 209 ? -42.856 -7.970 44.288 1.00 79.00 209 VAL A O 1
ATOM 1763 N N . LYS A 1 210 ? -41.995 -6.695 45.936 1.00 80.12 210 LYS A N 1
ATOM 1764 C CA . LYS A 1 210 ? -41.551 -7.806 46.788 1.00 80.12 210 LYS A CA 1
ATOM 1765 C C . LYS A 1 210 ? -42.727 -8.697 47.183 1.00 80.12 210 LYS A C 1
ATOM 1767 O O . LYS A 1 210 ? -42.626 -9.912 47.058 1.00 80.12 210 LYS A O 1
ATOM 1772 N N . GLU A 1 211 ? -43.832 -8.107 47.628 1.00 82.38 211 GLU A N 1
ATOM 1773 C CA . GLU A 1 211 ? -45.035 -8.839 48.037 1.00 82.38 211 GLU A CA 1
ATOM 1774 C C . GLU A 1 211 ? -45.647 -9.619 46.872 1.00 82.38 211 GLU A C 1
ATOM 1776 O O . GLU A 1 211 ? -45.805 -10.833 46.985 1.00 82.38 211 GLU A O 1
ATOM 1781 N N . LYS A 1 212 ? -45.851 -8.985 45.708 1.00 82.31 212 LYS A N 1
ATOM 1782 C CA . LYS A 1 212 ? -46.335 -9.679 44.497 1.00 82.31 212 LYS A CA 1
ATOM 1783 C C . LYS A 1 212 ? -45.422 -10.822 44.055 1.00 82.31 212 LYS A C 1
ATOM 1785 O O . LYS A 1 212 ? -45.884 -11.831 43.523 1.00 82.31 212 LYS A O 1
ATOM 1790 N N . HIS A 1 213 ? -44.111 -10.667 44.224 1.00 76.69 213 HIS A N 1
ATOM 1791 C CA . HIS A 1 213 ? -43.154 -11.699 43.839 1.00 76.69 213 HIS A CA 1
ATOM 1792 C C . HIS A 1 213 ? -43.137 -12.869 44.832 1.00 76.69 213 HIS A C 1
ATOM 1794 O O . HIS A 1 213 ? -43.050 -14.023 44.413 1.00 76.69 213 HIS A O 1
ATOM 1800 N N . LEU A 1 214 ? -43.284 -12.587 46.130 1.00 79.44 214 LEU A N 1
ATOM 1801 C CA . LEU A 1 214 ? -43.388 -13.599 47.182 1.00 79.44 214 LEU A CA 1
ATOM 1802 C C . LEU A 1 214 ? -44.729 -14.345 47.159 1.00 79.44 214 LEU A C 1
ATOM 1804 O O . LEU A 1 214 ? -44.742 -15.531 47.477 1.00 79.44 214 LEU A O 1
ATOM 1808 N N . GLU A 1 215 ? -45.823 -13.712 46.721 1.00 80.62 215 GLU A N 1
ATOM 1809 C CA . GLU A 1 215 ? -47.092 -14.406 46.442 1.00 80.62 215 GLU A CA 1
ATOM 1810 C C . GLU A 1 215 ? -46.925 -15.470 45.351 1.00 80.62 215 GLU A C 1
ATOM 1812 O O . GLU A 1 215 ? -47.433 -16.584 45.474 1.00 80.62 215 GLU A O 1
ATOM 1817 N N . LYS A 1 216 ? -46.178 -15.148 44.286 1.00 78.62 216 LYS A N 1
ATOM 1818 C CA . LYS A 1 216 ? -45.953 -16.063 43.159 1.00 78.62 216 LYS A CA 1
ATOM 1819 C C . LYS A 1 216 ? -44.899 -17.136 43.456 1.00 78.62 216 LYS A C 1
ATOM 1821 O O . LYS A 1 216 ? -45.004 -18.247 42.940 1.00 78.62 216 LYS A O 1
ATOM 1826 N N . TYR A 1 217 ? -43.901 -16.824 44.285 1.00 76.38 217 TYR A N 1
ATOM 1827 C CA . TYR A 1 217 ? -42.792 -17.724 44.620 1.00 76.38 217 TYR A CA 1
ATOM 1828 C C . TYR A 1 217 ? -42.528 -17.766 46.138 1.00 76.38 217 TYR A C 1
ATOM 1830 O O . TYR A 1 217 ? -41.510 -17.249 46.613 1.00 76.38 217 TYR A O 1
ATOM 1838 N N . PRO A 1 218 ? -43.397 -18.433 46.924 1.00 75.88 218 PRO A N 1
ATOM 1839 C CA . PRO A 1 218 ? -43.330 -18.409 48.390 1.00 75.88 218 PRO A CA 1
ATOM 1840 C C . PRO A 1 218 ? -42.030 -18.987 48.967 1.00 75.88 218 PRO A C 1
ATOM 1842 O O . PRO A 1 218 ? -41.587 -18.599 50.047 1.00 75.88 218 PRO A O 1
ATOM 1845 N N . TYR A 1 219 ? -41.376 -19.899 48.241 1.00 65.38 219 TYR A N 1
ATOM 1846 C CA . TYR A 1 219 ? -40.115 -20.520 48.656 1.00 65.38 219 TYR A CA 1
ATOM 1847 C C . TYR A 1 219 ? -38.936 -19.529 48.716 1.00 65.38 219 TYR A C 1
ATOM 1849 O O . TYR A 1 219 ? -37.977 -19.776 49.448 1.00 65.38 219 TYR A O 1
ATOM 1857 N N . LEU A 1 220 ? -39.016 -18.384 48.022 1.00 64.44 220 LEU A N 1
ATOM 1858 C CA . LEU A 1 220 ? -37.997 -17.324 48.060 1.00 64.44 220 LEU A CA 1
ATOM 1859 C C . LEU A 1 220 ? -38.006 -16.523 49.370 1.00 64.44 220 LEU A C 1
ATOM 1861 O O . LEU A 1 220 ? -37.029 -15.840 49.675 1.00 64.44 220 LEU A O 1
ATOM 1865 N N . ALA A 1 221 ? -39.052 -16.652 50.197 1.00 66.62 221 ALA A N 1
ATOM 1866 C CA . ALA A 1 221 ? -39.095 -16.044 51.528 1.00 66.62 221 ALA A CA 1
ATOM 1867 C C . ALA A 1 221 ? -37.942 -16.528 52.436 1.00 66.62 221 ALA A C 1
ATOM 1869 O O . ALA A 1 221 ? -37.559 -15.841 53.382 1.00 66.62 221 ALA A O 1
ATOM 1870 N N . LYS A 1 222 ? -37.346 -17.691 52.123 1.00 65.62 222 LYS A N 1
ATOM 1871 C CA . LYS A 1 222 ? -36.164 -18.255 52.794 1.00 65.62 222 LYS A CA 1
ATOM 1872 C C . LYS A 1 222 ? -34.869 -18.021 51.995 1.00 65.62 222 LYS A C 1
ATOM 1874 O O . LYS A 1 222 ? -34.056 -18.929 51.861 1.00 65.62 222 LYS A O 1
ATOM 1879 N N . TYR A 1 223 ? -34.646 -16.809 51.480 1.00 59.62 223 TYR A N 1
ATOM 1880 C CA . TYR A 1 223 ? -33.469 -16.436 50.668 1.00 59.62 223 TYR A CA 1
ATOM 1881 C C . TYR A 1 223 ? -32.110 -16.883 51.251 1.00 59.62 223 TYR A C 1
ATOM 1883 O O . TYR A 1 223 ? -31.245 -17.333 50.506 1.00 59.62 223 TYR A O 1
ATOM 1891 N N . LYS A 1 224 ? -31.934 -16.882 52.582 1.00 62.34 224 LYS A N 1
ATOM 1892 C CA . LYS A 1 224 ? -30.700 -17.384 53.228 1.00 62.34 224 LYS A CA 1
ATOM 1893 C C . LYS A 1 224 ? -30.401 -18.858 52.917 1.00 62.34 224 LYS A C 1
ATOM 1895 O O . LYS A 1 224 ? -29.244 -19.252 52.829 1.00 62.34 224 LYS A O 1
ATOM 1900 N N . SER A 1 225 ? -31.435 -19.680 52.740 1.00 60.91 225 SER A N 1
ATOM 1901 C CA . SER A 1 225 ? -31.294 -21.084 52.338 1.00 60.91 225 SER A CA 1
ATOM 1902 C C . SER A 1 225 ? -30.846 -21.208 50.879 1.00 60.91 225 SER A C 1
ATOM 1904 O O . SER A 1 225 ? -30.086 -22.111 50.543 1.00 60.91 225 SER A O 1
ATOM 1906 N N . MET A 1 226 ? -31.279 -20.277 50.026 1.00 55.94 226 MET A N 1
ATOM 1907 C CA . MET A 1 226 ? -30.909 -20.215 48.614 1.00 55.94 226 MET A CA 1
ATOM 1908 C C . MET A 1 226 ? -29.475 -19.712 48.428 1.00 55.94 226 MET A C 1
ATOM 1910 O O . MET A 1 226 ? -28.752 -20.276 47.621 1.00 55.94 226 MET A O 1
ATOM 1914 N N . GLU A 1 227 ? -29.033 -18.736 49.224 1.00 63.28 227 GLU A N 1
ATOM 1915 C CA . GLU A 1 227 ? -27.647 -18.248 49.253 1.00 63.28 227 GLU A CA 1
ATOM 1916 C C . GLU A 1 227 ? -26.668 -19.352 49.685 1.00 63.28 227 GLU A C 1
ATOM 1918 O O . GLU A 1 227 ? -25.632 -19.553 49.054 1.00 63.28 227 GLU A O 1
ATOM 1923 N N . ALA A 1 228 ? -27.044 -20.151 50.690 1.00 72.00 228 ALA A N 1
ATOM 1924 C CA . ALA A 1 228 ? -26.282 -21.332 51.090 1.00 72.00 228 ALA A CA 1
ATOM 1925 C C . ALA A 1 228 ? -26.226 -22.404 49.982 1.00 72.00 228 ALA A C 1
ATOM 1927 O O . ALA A 1 228 ? -25.162 -22.971 49.733 1.00 72.00 228 ALA A O 1
ATOM 1928 N N . CYS A 1 229 ? -27.340 -22.660 49.283 1.00 68.19 229 CYS A N 1
ATOM 1929 C CA . CYS A 1 229 ? -27.376 -23.611 48.166 1.00 68.19 229 CYS A CA 1
ATOM 1930 C C . CYS A 1 229 ? -26.600 -23.110 46.938 1.00 68.19 229 CYS A C 1
ATOM 1932 O O . CYS A 1 229 ? -25.930 -23.903 46.289 1.00 68.19 229 CYS A O 1
ATOM 1934 N N . LEU A 1 230 ? -26.653 -21.810 46.634 1.00 69.69 230 LEU A N 1
ATOM 1935 C CA . LEU A 1 230 ? -25.893 -21.171 45.554 1.00 69.69 230 LEU A CA 1
ATOM 1936 C C . LEU A 1 230 ? -24.396 -21.193 45.837 1.00 69.69 230 LEU A C 1
ATOM 1938 O O . LEU A 1 230 ? -23.616 -21.480 44.935 1.00 69.69 230 LEU A O 1
ATOM 1942 N N . LYS A 1 231 ? -23.996 -20.951 47.088 1.00 74.38 231 LYS A N 1
ATOM 1943 C CA . LYS A 1 231 ? -22.600 -21.072 47.504 1.00 74.38 231 LYS A CA 1
ATOM 1944 C C . LYS A 1 231 ? -22.099 -22.508 47.335 1.00 74.38 231 LYS A C 1
ATOM 1946 O O . LYS A 1 231 ? -21.075 -22.710 46.696 1.00 74.38 231 LYS A O 1
ATOM 1951 N N . LEU A 1 232 ? -22.867 -23.498 47.795 1.00 78.81 232 LEU A N 1
ATOM 1952 C CA . LEU A 1 232 ? -22.563 -24.918 47.578 1.00 78.81 232 LEU A CA 1
ATOM 1953 C C . LEU A 1 232 ? -22.528 -25.297 46.090 1.00 78.81 232 LEU A C 1
ATOM 1955 O O . LEU A 1 232 ? -21.666 -26.065 45.673 1.00 78.81 232 LEU A O 1
ATOM 1959 N N . ALA A 1 233 ? -23.453 -24.785 45.278 1.00 72.25 233 ALA A N 1
ATOM 1960 C CA . ALA A 1 233 ? -23.481 -25.043 43.842 1.00 72.25 233 ALA A CA 1
ATOM 1961 C C . ALA A 1 233 ? -22.255 -24.439 43.142 1.00 72.25 233 ALA A C 1
ATOM 1963 O O . ALA A 1 233 ? -21.610 -25.130 42.363 1.00 72.25 233 ALA A O 1
ATOM 1964 N N . SER A 1 234 ? -21.888 -23.202 43.482 1.00 74.75 234 SER A N 1
ATOM 1965 C CA . SER A 1 234 ? -20.715 -22.510 42.942 1.00 74.75 234 SER A CA 1
ATOM 1966 C C . SER A 1 234 ? -19.401 -23.169 43.374 1.00 74.75 234 SER A C 1
ATOM 1968 O O . SER A 1 234 ? -18.502 -23.331 42.552 1.00 74.75 234 SER A O 1
ATOM 1970 N N . GLU A 1 235 ? -19.295 -23.620 44.628 1.00 85.50 235 GLU A N 1
ATOM 1971 C CA . GLU A 1 235 ? -18.140 -24.383 45.122 1.00 85.50 235 GLU A CA 1
ATOM 1972 C C . GLU A 1 235 ? -17.993 -25.720 44.375 1.00 85.50 235 GLU A C 1
ATOM 1974 O O . GLU A 1 235 ? -16.900 -26.053 43.912 1.00 85.50 235 GLU A O 1
ATOM 1979 N N . ASN A 1 236 ? -19.095 -26.454 44.177 1.00 81.94 236 ASN A N 1
ATOM 1980 C CA . ASN A 1 236 ? -19.092 -27.704 43.411 1.00 81.94 236 ASN A CA 1
ATOM 1981 C C . ASN A 1 236 ? -18.798 -27.479 41.919 1.00 81.94 236 ASN A C 1
ATOM 1983 O O . ASN A 1 236 ? -18.061 -28.255 41.313 1.00 81.94 236 ASN A O 1
ATOM 1987 N N . GLU A 1 237 ? -19.338 -26.420 41.317 1.00 71.25 237 GLU A N 1
ATOM 1988 C CA . GLU A 1 237 ? -19.081 -26.053 39.923 1.00 71.25 237 GLU A CA 1
ATOM 1989 C C . GLU A 1 237 ? -17.612 -25.670 39.717 1.00 71.25 237 GLU A C 1
ATOM 1991 O O . GLU A 1 237 ? -16.971 -26.180 38.799 1.00 71.25 237 GLU A O 1
ATOM 1996 N N . ALA A 1 238 ? -17.032 -24.874 40.619 1.00 79.44 238 ALA A N 1
ATOM 1997 C CA . ALA A 1 238 ? -15.606 -24.566 40.613 1.00 79.44 238 ALA A CA 1
ATOM 1998 C C . ALA A 1 238 ? -14.748 -25.836 40.754 1.00 79.44 238 ALA A C 1
ATOM 2000 O O . ALA A 1 238 ? -13.725 -25.975 40.079 1.00 79.44 238 ALA A O 1
ATOM 2001 N N . GLU A 1 239 ? -15.167 -26.802 41.579 1.00 88.12 239 GLU A N 1
ATOM 2002 C CA . GLU A 1 239 ? -14.468 -28.080 41.714 1.00 88.12 239 GLU A CA 1
ATOM 2003 C C . GLU A 1 239 ? -14.567 -28.944 40.444 1.00 88.12 239 GLU A C 1
ATOM 2005 O O . GLU A 1 239 ? -13.575 -29.559 40.038 1.00 88.12 239 GLU A O 1
ATOM 2010 N N . ILE A 1 240 ? -15.728 -28.968 39.782 1.00 80.00 240 ILE A N 1
ATOM 2011 C CA . ILE A 1 240 ? -15.940 -29.659 38.503 1.00 80.00 240 ILE A CA 1
ATOM 2012 C C . ILE A 1 240 ? -15.110 -29.002 37.400 1.00 80.00 240 ILE A C 1
ATOM 2014 O O . ILE A 1 240 ? -14.391 -29.706 36.693 1.00 80.00 240 ILE A O 1
ATOM 2018 N N . ILE A 1 241 ? -15.136 -27.672 37.285 1.00 73.56 241 ILE A N 1
ATOM 2019 C CA . ILE A 1 241 ? -14.320 -26.910 36.331 1.00 73.56 241 ILE A CA 1
ATOM 2020 C C . ILE A 1 241 ? -12.838 -27.172 36.583 1.00 73.56 241 ILE A C 1
ATOM 2022 O O . ILE A 1 241 ? -12.096 -27.390 35.631 1.00 73.56 241 ILE A O 1
ATOM 2026 N N . ARG A 1 242 ? -12.396 -27.239 37.844 1.00 82.44 242 ARG A N 1
ATOM 2027 C CA . ARG A 1 242 ? -11.017 -27.606 38.183 1.00 82.44 242 ARG A CA 1
ATOM 2028 C C . ARG A 1 242 ? -10.693 -29.039 37.766 1.00 82.44 242 ARG A C 1
ATOM 2030 O O . ARG A 1 242 ? -9.663 -29.261 37.146 1.00 82.44 242 ARG A O 1
ATOM 2037 N N . LYS A 1 243 ? -11.568 -30.015 38.034 1.00 84.06 243 LYS A N 1
ATOM 2038 C CA . LYS A 1 243 ? -11.370 -31.423 37.635 1.00 84.06 243 LYS A CA 1
ATOM 2039 C C . LYS A 1 243 ? -11.354 -31.603 36.116 1.00 84.06 243 LYS A C 1
ATOM 2041 O O . LYS A 1 243 ? -10.516 -32.350 35.607 1.00 84.06 243 LYS A O 1
ATOM 2046 N N . ILE A 1 244 ? -12.244 -30.919 35.397 1.00 73.00 244 ILE A N 1
ATOM 2047 C CA . ILE A 1 244 ? -12.279 -30.885 33.932 1.00 73.00 244 ILE A CA 1
ATOM 2048 C C . ILE A 1 244 ? -11.040 -30.167 33.416 1.00 73.00 244 ILE A C 1
ATOM 2050 O O . ILE A 1 244 ? -10.369 -30.718 32.562 1.00 73.00 244 ILE A O 1
ATOM 2054 N N . GLY A 1 245 ? -10.671 -29.017 33.973 1.00 63.38 245 GLY A N 1
ATOM 2055 C CA . GLY A 1 245 ? -9.449 -28.283 33.652 1.00 63.38 245 GLY A CA 1
ATOM 2056 C C . GLY A 1 245 ? -8.194 -29.124 33.868 1.00 63.38 245 GLY A C 1
ATOM 2057 O O . GLY A 1 245 ? -7.347 -29.173 32.989 1.00 63.38 245 GLY A O 1
ATOM 2058 N N . ASP A 1 246 ? -8.106 -29.886 34.958 1.00 76.19 246 ASP A N 1
ATOM 2059 C CA . ASP A 1 246 ? -7.009 -30.816 35.239 1.00 76.19 246 ASP A CA 1
ATOM 2060 C C . ASP A 1 246 ? -7.031 -32.034 34.309 1.00 76.19 246 ASP A C 1
ATOM 2062 O O . ASP A 1 246 ? -5.983 -32.586 33.979 1.00 76.19 246 ASP A O 1
ATOM 2066 N N . SER A 1 247 ? -8.211 -32.504 33.900 1.00 70.50 247 SER A N 1
ATOM 2067 C CA . SER A 1 247 ? -8.375 -33.612 32.951 1.00 70.50 247 SER A CA 1
ATOM 2068 C C . SER A 1 247 ? -8.053 -33.181 31.522 1.00 70.50 247 SER A C 1
ATOM 2070 O O . SER A 1 247 ? -7.344 -33.886 30.817 1.00 70.50 247 SER A O 1
ATOM 2072 N N . VAL A 1 248 ? -8.510 -32.001 31.110 1.00 59.19 248 VAL A N 1
ATOM 2073 C CA . VAL A 1 248 ? -8.211 -31.341 29.840 1.00 59.19 248 VAL A CA 1
ATOM 2074 C C . VAL A 1 248 ? -6.744 -30.952 29.816 1.00 59.19 248 VAL A C 1
ATOM 2076 O O . VAL A 1 248 ? -6.088 -31.252 28.840 1.00 59.19 248 VAL A O 1
ATOM 2079 N N . ALA A 1 249 ? -6.164 -30.423 30.890 1.00 53.06 249 ALA A N 1
ATOM 2080 C CA . ALA A 1 249 ? -4.729 -30.181 30.985 1.00 53.06 249 ALA A CA 1
ATOM 2081 C C . ALA A 1 249 ? -3.934 -31.491 30.950 1.00 53.06 249 ALA A C 1
ATOM 2083 O O . ALA A 1 249 ? -2.889 -31.534 30.314 1.00 53.06 249 ALA A O 1
ATOM 2084 N N . ARG A 1 250 ? -4.406 -32.579 31.574 1.00 59.66 250 ARG A N 1
ATOM 2085 C CA . ARG A 1 250 ? -3.777 -33.909 31.457 1.00 59.66 250 ARG A CA 1
ATOM 2086 C C . ARG A 1 250 ? -3.919 -34.501 30.056 1.00 59.66 250 ARG A C 1
ATOM 2088 O O . ARG A 1 250 ? -2.965 -35.104 29.581 1.00 59.66 250 ARG A O 1
ATOM 2095 N N . ASN A 1 251 ? -5.053 -34.317 29.389 1.00 53.19 251 ASN A N 1
ATOM 2096 C CA . ASN A 1 251 ? -5.304 -34.791 28.029 1.00 53.19 251 ASN A CA 1
ATOM 2097 C C . ASN A 1 251 ? -4.564 -33.945 26.996 1.00 53.19 251 ASN A C 1
ATOM 2099 O O . ASN A 1 251 ? -3.920 -34.512 26.132 1.00 53.19 251 ASN A O 1
ATOM 2103 N N . ILE A 1 252 ? -4.545 -32.621 27.139 1.00 49.81 252 ILE A N 1
ATOM 2104 C CA . ILE A 1 252 ? -3.676 -31.710 26.395 1.00 49.81 252 ILE A CA 1
ATOM 2105 C C . ILE A 1 252 ? -2.232 -32.121 26.640 1.00 49.81 252 ILE A C 1
ATOM 2107 O O . ILE A 1 252 ? -1.563 -32.371 25.666 1.00 49.81 252 ILE A O 1
ATOM 2111 N N . ARG A 1 253 ? -1.758 -32.335 27.876 1.00 47.94 253 ARG A N 1
ATOM 2112 C CA . ARG A 1 253 ? -0.382 -32.821 28.131 1.00 47.94 253 ARG A CA 1
ATOM 2113 C C . ARG A 1 253 ? -0.092 -34.200 27.520 1.00 47.94 253 ARG A C 1
ATOM 2115 O O . ARG A 1 253 ? 1.045 -34.448 27.134 1.00 47.94 253 ARG A O 1
ATOM 2122 N N . LYS A 1 254 ? -1.085 -35.094 27.439 1.00 48.59 254 LYS A N 1
ATOM 2123 C CA . LYS A 1 254 ? -0.970 -36.419 26.797 1.00 48.59 254 LYS A CA 1
ATOM 2124 C C . LYS A 1 254 ? -0.997 -36.343 25.263 1.00 48.59 254 LYS A C 1
ATOM 2126 O O . LYS A 1 254 ? -0.288 -37.108 24.625 1.00 48.59 254 LYS A O 1
ATOM 2131 N N . ILE A 1 255 ? -1.783 -35.435 24.681 1.00 50.25 255 ILE A N 1
ATOM 2132 C CA . ILE A 1 255 ? -1.964 -35.244 23.228 1.00 50.25 255 ILE A CA 1
ATOM 2133 C C . ILE A 1 255 ? -0.876 -34.317 22.661 1.00 50.25 255 ILE A C 1
ATOM 2135 O O . ILE A 1 255 ? -0.292 -34.600 21.624 1.00 50.25 255 ILE A O 1
ATOM 2139 N N . SER A 1 256 ? -0.494 -33.276 23.400 1.00 43.16 256 SER A N 1
ATOM 2140 C CA . SER A 1 256 ? 0.711 -32.454 23.215 1.00 43.16 256 SER A CA 1
ATOM 2141 C C . SER A 1 256 ? 1.981 -33.188 23.664 1.00 43.16 256 SER A C 1
ATOM 2143 O O . SER A 1 256 ? 3.010 -32.563 23.932 1.00 43.16 256 SER A O 1
ATOM 2145 N N . GLY A 1 257 ? 1.901 -34.515 23.776 1.00 41.50 257 GLY A N 1
ATOM 2146 C CA . GLY A 1 257 ? 2.900 -35.427 24.308 1.00 41.50 257 GLY A CA 1
ATOM 2147 C C . GLY A 1 257 ? 4.141 -35.596 23.445 1.00 41.50 257 GLY A C 1
ATOM 2148 O O . GLY A 1 257 ? 4.804 -36.610 23.588 1.00 41.50 257 GLY A O 1
ATOM 2149 N N . GLN A 1 258 ? 4.491 -34.618 22.611 1.00 47.69 258 GLN A N 1
ATOM 2150 C CA . GLN A 1 258 ? 5.883 -34.334 22.291 1.00 47.69 258 GLN A CA 1
ATOM 2151 C C . GLN A 1 258 ? 6.050 -32.844 21.962 1.00 47.69 258 GLN A C 1
ATOM 2153 O O . GLN A 1 258 ? 5.885 -32.436 20.817 1.00 47.69 258 GLN A O 1
ATOM 2158 N N . ARG A 1 259 ? 6.398 -32.019 22.956 1.00 46.94 259 ARG A N 1
ATOM 2159 C CA . ARG A 1 259 ? 7.256 -30.833 22.767 1.00 46.94 259 ARG A CA 1
ATOM 2160 C C . ARG A 1 259 ? 7.677 -30.274 24.124 1.00 46.94 259 ARG A C 1
ATOM 2162 O O . ARG A 1 259 ? 6.881 -29.733 24.882 1.00 46.94 259 ARG A O 1
ATOM 2169 N N . PHE A 1 260 ? 8.966 -30.442 24.397 1.00 49.62 260 PHE A N 1
ATOM 2170 C CA . PHE A 1 260 ? 9.718 -29.835 25.485 1.00 49.62 260 PHE A CA 1
ATOM 2171 C C . PHE A 1 260 ? 9.362 -28.351 25.642 1.00 49.62 260 PHE A C 1
ATOM 2173 O O . PHE A 1 260 ? 9.528 -27.567 24.702 1.00 49.62 260 PHE A O 1
ATOM 2180 N N . GLY A 1 261 ? 8.882 -27.973 26.828 1.00 47.97 261 GLY A N 1
ATOM 2181 C CA . GLY A 1 261 ? 8.730 -26.572 27.200 1.00 47.97 261 GLY A CA 1
ATOM 2182 C C . GLY A 1 261 ? 10.085 -25.868 27.141 1.00 47.97 261 GLY A C 1
ATOM 2183 O O . GLY A 1 261 ? 11.082 -26.388 27.639 1.00 47.97 261 GLY A O 1
ATOM 2184 N N . VAL A 1 262 ? 10.121 -24.680 26.533 1.00 49.09 262 VAL A N 1
ATOM 2185 C CA . VAL A 1 262 ? 11.316 -23.811 26.480 1.00 49.09 262 VAL A CA 1
ATOM 2186 C C . VAL A 1 262 ? 11.752 -23.385 27.894 1.00 49.09 262 VAL A C 1
ATOM 2188 O O . VAL A 1 262 ? 12.913 -23.067 28.126 1.00 49.09 262 VAL A O 1
ATOM 2191 N N . SER A 1 263 ? 10.854 -23.498 28.878 1.00 44.56 263 SER A N 1
ATOM 2192 C CA . SER A 1 263 ? 11.063 -23.264 30.312 1.00 44.56 263 SER A CA 1
ATOM 2193 C C . SER A 1 263 ? 11.990 -24.278 31.016 1.00 44.56 263 SER A C 1
ATOM 2195 O O . SER A 1 263 ? 11.947 -24.421 32.236 1.00 44.56 263 SER A O 1
ATOM 2197 N N . GLY A 1 264 ? 12.851 -24.975 30.267 1.00 47.53 264 GLY A N 1
ATOM 2198 C CA . GLY A 1 264 ? 13.742 -26.020 30.770 1.00 47.53 264 GLY A CA 1
ATOM 2199 C C . GLY A 1 264 ? 15.121 -26.088 30.112 1.00 47.53 264 GLY A C 1
ATOM 2200 O O . GLY A 1 264 ? 15.801 -27.096 30.303 1.00 47.53 264 GLY A O 1
ATOM 2201 N N . ILE A 1 265 ? 15.571 -25.063 29.373 1.00 53.34 265 ILE A N 1
ATOM 2202 C CA . ILE A 1 265 ? 16.990 -24.975 28.985 1.00 53.34 265 ILE A CA 1
ATOM 2203 C C . ILE A 1 265 ? 17.795 -24.587 30.236 1.00 53.34 265 ILE A C 1
ATOM 2205 O O . ILE A 1 265 ? 18.194 -23.440 30.422 1.00 53.34 265 ILE A O 1
ATOM 2209 N N . LYS A 1 266 ? 17.999 -25.541 31.151 1.00 51.19 266 LYS A N 1
ATOM 2210 C CA . LYS A 1 266 ? 18.990 -25.381 32.218 1.00 51.19 266 LYS A CA 1
ATOM 2211 C C . LYS A 1 266 ? 20.360 -25.259 31.542 1.00 51.19 266 LYS A C 1
ATOM 2213 O O . LYS A 1 266 ? 20.713 -26.107 30.730 1.00 51.19 266 LYS A O 1
ATOM 2218 N N . ASN A 1 267 ? 21.112 -24.210 31.873 1.00 60.47 267 ASN A N 1
ATOM 2219 C CA . ASN A 1 267 ? 22.506 -24.008 31.455 1.00 60.47 267 ASN A CA 1
ATOM 2220 C C . ASN A 1 267 ? 22.756 -23.857 29.936 1.00 60.47 267 ASN A C 1
ATOM 2222 O O . ASN A 1 267 ? 23.793 -24.308 29.463 1.00 60.47 267 ASN A O 1
ATOM 2226 N N . LEU A 1 268 ? 21.856 -23.221 29.169 1.00 63.28 268 LEU A N 1
ATOM 2227 C CA . LEU A 1 268 ? 22.076 -22.941 27.731 1.00 63.28 268 LEU A CA 1
ATOM 2228 C C . LEU A 1 268 ? 22.303 -24.210 26.866 1.00 63.28 268 LEU A C 1
ATOM 2230 O O . LEU A 1 268 ? 22.975 -24.151 25.839 1.00 63.28 268 LEU A O 1
ATOM 2234 N N . ASP A 1 269 ? 21.733 -25.363 27.244 1.00 73.12 269 ASP A N 1
ATOM 2235 C CA . ASP A 1 269 ? 21.791 -26.619 26.469 1.00 73.12 269 ASP A CA 1
ATOM 2236 C C . ASP A 1 269 ? 20.883 -26.598 25.216 1.00 73.12 269 ASP A C 1
ATOM 2238 O O . ASP A 1 269 ? 19.876 -27.309 25.106 1.00 73.12 269 ASP A O 1
ATOM 2242 N N . TYR A 1 270 ? 21.223 -25.740 24.253 1.00 75.56 270 TYR A N 1
ATOM 2243 C CA . TYR A 1 270 ? 20.510 -25.634 22.977 1.00 75.56 270 TYR A CA 1
ATOM 2244 C C . TYR A 1 270 ? 20.687 -26.889 22.106 1.00 75.56 270 TYR A C 1
ATOM 2246 O O . TYR A 1 270 ? 19.741 -27.303 21.436 1.00 75.56 270 TYR A O 1
ATOM 2254 N N . ARG A 1 271 ? 21.851 -27.550 22.169 1.00 74.75 271 ARG A N 1
ATOM 2255 C CA . ARG A 1 271 ? 22.126 -28.800 21.432 1.00 74.75 271 ARG A CA 1
ATOM 2256 C C . ARG A 1 271 ? 21.221 -29.938 21.883 1.00 74.75 271 ARG A C 1
ATOM 2258 O O . ARG A 1 271 ? 20.539 -30.556 21.066 1.00 74.75 271 ARG A O 1
ATOM 2265 N N . GLY A 1 272 ? 21.124 -30.171 23.192 1.00 75.19 272 GLY A N 1
ATOM 2266 C CA . GLY A 1 272 ? 20.214 -31.174 23.732 1.00 75.19 272 GLY A CA 1
ATOM 2267 C C . GLY A 1 272 ? 18.753 -30.857 23.413 1.00 75.19 272 GLY A C 1
ATOM 2268 O O . GLY A 1 272 ? 17.946 -31.766 23.228 1.00 75.19 272 GLY A O 1
ATOM 2269 N N . TYR A 1 273 ? 18.371 -29.580 23.317 1.00 77.12 273 TYR A N 1
ATOM 2270 C CA . TYR A 1 273 ? 17.032 -29.196 22.861 1.00 77.12 273 TYR A CA 1
ATOM 2271 C C . TYR A 1 273 ? 16.771 -29.564 21.389 1.00 77.12 273 TYR A C 1
ATOM 2273 O O . TYR A 1 273 ? 15.722 -30.142 21.093 1.00 77.12 273 TYR A O 1
ATOM 2281 N N . ILE A 1 274 ? 17.716 -29.288 20.486 1.00 77.56 274 ILE A N 1
ATOM 2282 C CA . ILE A 1 274 ? 17.598 -29.611 19.054 1.00 77.56 274 ILE A CA 1
ATOM 2283 C C . ILE A 1 274 ? 17.486 -31.123 18.852 1.00 77.56 274 ILE A C 1
ATOM 2285 O O . ILE A 1 274 ? 16.497 -31.584 18.284 1.00 77.56 274 ILE A O 1
ATOM 2289 N N . HIS A 1 275 ? 18.400 -31.916 19.420 1.00 76.06 275 HIS A N 1
ATOM 2290 C CA . HIS A 1 275 ? 18.346 -33.377 19.290 1.00 76.06 275 HIS A CA 1
ATOM 2291 C C . HIS A 1 275 ? 17.046 -33.977 19.839 1.00 76.06 275 HIS A C 1
ATOM 2293 O O . HIS A 1 275 ? 16.449 -34.854 19.218 1.00 76.06 275 HIS A O 1
ATOM 2299 N N . ARG A 1 276 ? 16.542 -33.468 20.972 1.00 72.81 276 ARG A N 1
ATOM 2300 C CA . ARG A 1 276 ? 15.268 -33.927 21.554 1.00 72.81 276 ARG A CA 1
ATOM 2301 C C . ARG A 1 276 ? 14.039 -33.530 20.734 1.00 72.81 276 ARG A C 1
ATOM 2303 O O . ARG A 1 276 ? 12.965 -34.086 20.953 1.00 72.81 276 ARG A O 1
ATOM 2310 N N . THR A 1 277 ? 14.168 -32.569 19.819 1.00 70.69 277 THR A N 1
ATOM 2311 C CA . THR A 1 277 ? 13.062 -32.069 18.988 1.00 70.69 277 THR A CA 1
ATOM 2312 C C . THR A 1 277 ? 13.206 -32.384 17.496 1.00 70.69 277 THR A C 1
ATOM 2314 O O . THR A 1 277 ? 12.287 -32.058 16.742 1.00 70.69 277 THR A O 1
ATOM 2317 N N . TRP A 1 278 ? 14.266 -33.100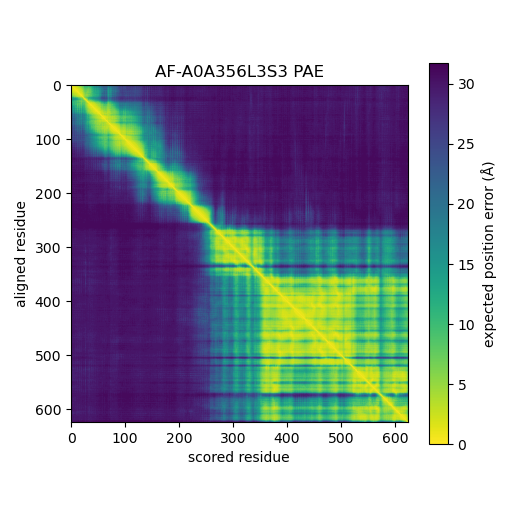 17.098 1.00 67.62 278 TRP A N 1
ATOM 2318 C CA . TRP A 1 278 ? 14.631 -33.461 15.719 1.00 67.62 278 TRP A CA 1
ATOM 2319 C C . TRP A 1 278 ? 13.470 -33.987 14.857 1.00 67.62 278 TRP A C 1
ATOM 2321 O O . TRP A 1 278 ? 13.302 -33.594 13.709 1.00 67.62 278 TRP A O 1
ATOM 2331 N N . GLY A 1 279 ? 12.614 -34.847 15.418 1.00 63.72 279 GLY A N 1
ATOM 2332 C CA . GLY A 1 279 ? 11.490 -35.449 14.686 1.00 63.72 279 GLY A CA 1
ATOM 2333 C C . GLY A 1 279 ? 10.246 -34.564 14.548 1.00 63.72 279 GLY A C 1
ATOM 2334 O O . GLY A 1 279 ? 9.308 -34.931 13.844 1.00 63.72 279 GLY A O 1
ATOM 2335 N N . ILE A 1 280 ? 10.202 -33.417 15.231 1.00 66.81 280 ILE A N 1
ATOM 2336 C CA . ILE A 1 280 ? 8.969 -32.641 15.430 1.00 66.81 280 ILE A CA 1
ATOM 2337 C C . ILE A 1 280 ? 9.145 -31.195 14.971 1.00 66.81 280 ILE A C 1
ATOM 2339 O O . ILE A 1 280 ? 8.211 -30.610 14.425 1.00 66.81 280 ILE A O 1
ATOM 2343 N N . LYS A 1 281 ? 10.300 -30.578 15.239 1.00 70.06 281 LYS A N 1
ATOM 2344 C CA . LYS A 1 281 ? 10.624 -29.212 14.820 1.00 70.06 281 LYS A CA 1
ATOM 2345 C C . LYS A 1 281 ? 11.661 -29.271 13.708 1.00 70.06 281 LYS A C 1
ATOM 2347 O O . LYS A 1 281 ? 12.734 -29.820 13.903 1.00 70.06 281 LYS A O 1
ATOM 2352 N N . ARG A 1 282 ? 11.317 -28.688 12.558 1.00 76.38 282 ARG A N 1
ATOM 2353 C CA . ARG A 1 282 ? 12.166 -28.661 11.356 1.00 76.38 282 ARG A CA 1
ATOM 2354 C C . ARG A 1 282 ? 12.819 -27.301 11.092 1.00 76.38 282 ARG A C 1
ATOM 2356 O O . ARG A 1 282 ? 13.663 -27.208 10.218 1.00 76.38 282 ARG A O 1
ATOM 2363 N N . LEU A 1 283 ? 12.417 -26.259 11.823 1.00 82.94 283 LEU A N 1
ATOM 2364 C CA . LEU A 1 283 ? 12.905 -24.889 11.658 1.00 82.94 283 LEU A CA 1
ATOM 2365 C C . LEU A 1 283 ? 13.290 -24.310 13.021 1.00 82.94 283 LEU A C 1
ATOM 2367 O O . LEU A 1 283 ? 12.515 -24.409 13.980 1.00 82.94 283 LEU A O 1
ATOM 2371 N N . PHE A 1 284 ? 14.465 -23.689 13.081 1.00 85.44 284 PHE A N 1
ATOM 2372 C CA . PHE A 1 284 ? 14.988 -22.994 14.253 1.00 85.44 284 PHE A CA 1
ATOM 2373 C C . PHE A 1 284 ? 15.459 -21.602 13.832 1.00 85.44 284 PHE A C 1
ATOM 2375 O O . PHE A 1 284 ? 16.214 -21.472 12.874 1.00 85.44 284 PHE A O 1
ATOM 2382 N N . LEU A 1 285 ? 15.008 -20.572 14.548 1.00 87.25 285 LEU A N 1
ATOM 2383 C CA . LEU A 1 285 ? 15.441 -19.188 14.353 1.00 87.25 285 LEU A CA 1
ATOM 2384 C C . LEU A 1 285 ? 16.402 -18.824 15.483 1.00 87.25 285 LEU A C 1
ATOM 2386 O O . LEU A 1 285 ? 16.098 -19.069 16.653 1.00 87.25 285 LEU A O 1
ATOM 2390 N N . SER A 1 286 ? 17.561 -18.268 15.141 1.00 86.19 286 SER A N 1
ATOM 2391 C CA . SER A 1 286 ? 18.609 -17.942 16.106 1.00 86.19 286 SER A CA 1
ATOM 2392 C C . SER A 1 286 ? 19.393 -16.709 15.658 1.00 86.19 286 SER A C 1
ATOM 2394 O O . SER A 1 286 ? 19.723 -16.617 14.478 1.00 86.19 286 SER A O 1
ATOM 2396 N N . PRO A 1 287 ? 19.775 -15.803 16.576 1.00 87.50 287 PRO A N 1
ATOM 2397 C CA . PRO A 1 287 ? 20.758 -14.773 16.274 1.00 87.50 287 PRO A CA 1
ATOM 2398 C C . PRO A 1 287 ? 22.146 -15.393 16.057 1.00 87.50 287 PRO A C 1
ATOM 2400 O O . PRO A 1 287 ? 22.458 -16.465 16.595 1.00 87.50 287 PRO A O 1
ATOM 2403 N N . THR A 1 288 ? 23.010 -14.669 15.343 1.00 85.12 288 THR A N 1
ATOM 2404 C CA . THR A 1 288 ? 24.388 -15.077 15.015 1.00 85.12 288 THR A CA 1
ATOM 2405 C C . THR A 1 288 ? 25.207 -15.430 16.261 1.00 85.12 288 THR A C 1
ATOM 2407 O O . THR A 1 288 ? 25.959 -16.400 16.267 1.00 85.12 288 THR A O 1
ATOM 2410 N N . GLN A 1 289 ? 25.008 -14.711 17.371 1.00 85.12 289 GLN A N 1
ATOM 2411 C CA . GLN A 1 289 ? 25.695 -14.988 18.639 1.00 85.12 289 GLN A CA 1
ATOM 2412 C C . GLN A 1 289 ? 25.342 -16.364 19.220 1.00 85.12 289 GLN A C 1
ATOM 2414 O O . GLN A 1 289 ? 26.222 -17.068 19.715 1.00 85.12 289 GLN A O 1
ATOM 2419 N N . ILE A 1 290 ? 24.067 -16.765 19.160 1.00 86.50 290 ILE A N 1
ATOM 2420 C CA . ILE A 1 290 ? 23.636 -18.065 19.690 1.00 86.50 290 ILE A CA 1
ATOM 2421 C C . ILE A 1 290 ? 24.110 -19.193 18.773 1.00 86.50 290 ILE A C 1
ATOM 2423 O O . ILE A 1 290 ? 24.591 -20.213 19.270 1.00 86.50 290 ILE A O 1
ATOM 2427 N N . LEU A 1 291 ? 24.061 -18.973 17.456 1.00 87.31 291 LEU A N 1
ATOM 2428 C CA . LEU A 1 291 ? 24.619 -19.890 16.465 1.00 87.31 291 LEU A CA 1
ATOM 2429 C C . LEU A 1 291 ? 26.102 -20.161 16.743 1.00 87.31 291 LEU A C 1
ATOM 2431 O O . LEU A 1 291 ? 26.508 -21.313 16.893 1.00 87.31 291 LEU A O 1
ATOM 2435 N N . ASN A 1 292 ? 26.889 -19.094 16.893 1.00 85.56 292 ASN A N 1
ATOM 2436 C CA . ASN A 1 292 ? 28.331 -19.185 17.084 1.00 85.56 292 ASN A CA 1
ATOM 2437 C C . ASN A 1 292 ? 28.712 -19.828 18.418 1.00 85.56 292 ASN A C 1
ATOM 2439 O O . ASN A 1 292 ? 29.658 -20.610 18.472 1.00 85.56 292 ASN A O 1
ATOM 2443 N N . ASN A 1 293 ? 27.990 -19.537 19.498 1.00 85.25 293 ASN A N 1
ATOM 2444 C CA . ASN A 1 293 ? 28.416 -19.958 20.832 1.00 85.25 293 ASN A CA 1
ATOM 2445 C C . ASN A 1 293 ? 27.796 -21.281 21.291 1.00 85.25 293 ASN A C 1
ATOM 2447 O O . ASN A 1 293 ? 28.423 -21.993 22.075 1.00 85.25 293 ASN A O 1
ATOM 2451 N N . TYR A 1 294 ? 26.597 -21.633 20.816 1.00 84.44 294 TYR A N 1
ATOM 2452 C CA . TYR A 1 294 ? 25.813 -22.702 21.443 1.00 84.44 294 TYR A CA 1
ATOM 2453 C C . TYR A 1 294 ? 25.237 -23.746 20.489 1.00 84.44 294 TYR A C 1
ATOM 2455 O O . TYR A 1 294 ? 24.887 -24.836 20.944 1.00 84.44 294 TYR A O 1
ATOM 2463 N N . LEU A 1 295 ? 25.146 -23.469 19.188 1.00 86.50 295 LEU A N 1
ATOM 2464 C CA . LEU A 1 295 ? 24.618 -24.438 18.227 1.00 86.50 295 LEU A CA 1
ATOM 2465 C C . LEU A 1 295 ? 25.733 -25.318 17.641 1.00 86.50 295 LEU A C 1
ATOM 2467 O O . LEU A 1 295 ? 26.924 -24.996 17.709 1.00 86.50 295 LEU A O 1
ATOM 2471 N N . ASN A 1 296 ? 25.351 -26.492 17.142 1.00 86.81 296 ASN A N 1
ATOM 2472 C CA . ASN A 1 296 ? 26.196 -27.298 16.269 1.00 86.81 296 ASN A CA 1
ATOM 2473 C C . ASN A 1 296 ? 25.628 -27.202 14.854 1.00 86.81 296 ASN A C 1
ATOM 2475 O O . ASN A 1 296 ? 24.454 -27.501 14.657 1.00 86.81 296 ASN A O 1
ATOM 2479 N N . ILE A 1 297 ? 26.429 -26.750 13.891 1.00 87.69 297 ILE A N 1
ATOM 2480 C CA . ILE A 1 297 ? 25.941 -26.514 12.529 1.00 87.69 297 ILE A CA 1
ATOM 2481 C C . ILE A 1 297 ? 25.659 -27.820 11.782 1.00 87.69 297 ILE A C 1
ATOM 2483 O O . ILE A 1 297 ? 24.771 -27.869 10.940 1.00 87.69 297 ILE A O 1
ATOM 2487 N N . GLU A 1 298 ? 26.361 -28.896 12.143 1.00 86.44 298 GLU A N 1
ATOM 2488 C CA . GLU A 1 298 ? 26.210 -30.223 11.534 1.00 86.44 298 GLU A CA 1
ATOM 2489 C C . GLU A 1 298 ? 24.827 -30.845 11.782 1.00 86.44 298 GLU A C 1
ATOM 2491 O O . GLU A 1 298 ? 24.408 -31.733 11.037 1.00 86.44 298 GLU A O 1
ATOM 2496 N N . ASP A 1 299 ? 24.099 -30.343 12.786 1.00 84.50 299 ASP A N 1
ATOM 2497 C CA . ASP A 1 299 ? 22.706 -30.705 13.054 1.00 84.50 299 ASP A CA 1
ATOM 2498 C C . ASP A 1 299 ? 21.742 -30.076 12.024 1.00 84.50 299 ASP A C 1
ATOM 2500 O O . ASP A 1 299 ? 20.543 -30.313 12.062 1.00 84.50 299 ASP A O 1
ATOM 2504 N N . PHE A 1 300 ? 22.205 -29.251 11.088 1.00 87.75 300 PHE A N 1
ATOM 2505 C CA . PHE A 1 300 ? 21.339 -28.595 10.111 1.00 87.75 300 PHE A CA 1
ATOM 2506 C C . PHE A 1 300 ? 21.746 -28.978 8.691 1.00 87.75 300 PHE A C 1
ATOM 2508 O O . PHE A 1 300 ? 22.902 -28.845 8.292 1.00 87.75 300 PHE A O 1
ATOM 2515 N N . ASP A 1 301 ? 20.776 -29.441 7.900 1.00 87.56 301 ASP A N 1
ATOM 2516 C CA . ASP A 1 301 ? 21.014 -29.739 6.484 1.00 87.56 301 ASP A CA 1
ATOM 2517 C C . ASP A 1 301 ? 21.090 -28.462 5.633 1.00 87.56 301 ASP A C 1
ATOM 2519 O O . ASP A 1 301 ? 21.837 -28.421 4.656 1.00 87.56 301 ASP A O 1
ATOM 2523 N N . LEU A 1 302 ? 20.351 -27.419 6.028 1.00 89.62 302 LEU A N 1
ATOM 2524 C CA . LEU A 1 302 ? 20.294 -26.119 5.367 1.00 89.62 302 LEU A CA 1
ATOM 2525 C C . LEU A 1 302 ? 20.319 -24.994 6.402 1.00 89.62 302 LEU A C 1
ATOM 2527 O O . LEU A 1 302 ? 19.567 -25.019 7.378 1.00 89.62 302 LEU A O 1
ATOM 2531 N N . VAL A 1 303 ? 21.132 -23.977 6.135 1.00 91.88 303 VAL A N 1
ATOM 2532 C CA . VAL A 1 303 ? 21.200 -22.743 6.917 1.00 91.88 303 VAL A CA 1
ATOM 2533 C C . VAL A 1 303 ? 20.880 -21.565 6.011 1.00 91.88 303 VAL A C 1
ATOM 2535 O O . VAL A 1 303 ? 21.478 -21.405 4.950 1.00 91.88 303 VAL A O 1
ATOM 2538 N N . ILE A 1 304 ? 19.922 -20.742 6.433 1.00 91.12 304 ILE A N 1
ATOM 2539 C CA . ILE A 1 304 ? 19.549 -19.514 5.732 1.00 91.12 304 ILE A CA 1
ATOM 2540 C C . ILE A 1 304 ? 20.049 -18.340 6.567 1.00 91.12 304 ILE A C 1
ATOM 2542 O O . ILE A 1 304 ? 19.667 -18.201 7.730 1.00 91.12 304 ILE A O 1
ATOM 2546 N N . VAL A 1 305 ? 20.920 -17.525 5.982 1.00 89.44 305 VAL A N 1
ATOM 2547 C CA . VAL A 1 305 ? 21.410 -16.284 6.584 1.00 89.44 305 VAL A CA 1
ATOM 2548 C C . VAL A 1 305 ? 20.641 -15.133 5.959 1.00 89.44 305 VAL A C 1
ATOM 2550 O O . VAL A 1 305 ? 20.849 -14.829 4.787 1.00 89.44 305 VAL A O 1
ATOM 2553 N N . ASP A 1 306 ? 19.756 -14.520 6.735 1.00 85.75 306 ASP A N 1
ATOM 2554 C CA . ASP A 1 306 ? 19.034 -13.315 6.330 1.00 85.75 306 ASP A CA 1
ATOM 2555 C C . ASP A 1 306 ? 19.838 -12.050 6.672 1.00 85.75 306 ASP A C 1
ATOM 2557 O O . ASP A 1 306 ? 20.710 -12.086 7.548 1.00 85.75 306 ASP A O 1
ATOM 2561 N N . ASP A 1 307 ? 19.573 -10.950 5.966 1.00 80.44 307 ASP A N 1
ATOM 2562 C CA . ASP A 1 307 ? 20.244 -9.652 6.140 1.00 80.44 307 ASP A CA 1
ATOM 2563 C C . ASP A 1 307 ? 21.782 -9.716 6.183 1.00 80.44 307 ASP A C 1
ATOM 2565 O O . ASP A 1 307 ? 22.468 -8.972 6.890 1.00 80.44 307 ASP A O 1
ATOM 2569 N N . ALA A 1 308 ? 22.366 -10.580 5.356 1.00 82.50 308 ALA A N 1
ATOM 2570 C CA . ALA A 1 308 ? 23.802 -10.852 5.333 1.00 82.50 308 ALA A CA 1
ATOM 2571 C C . ALA A 1 308 ? 24.679 -9.661 4.877 1.00 82.50 308 ALA A C 1
ATOM 2573 O O . ALA A 1 308 ? 25.908 -9.773 4.812 1.00 82.50 308 ALA A O 1
ATOM 2574 N N . HIS A 1 309 ? 24.048 -8.531 4.546 1.00 80.25 309 HIS A N 1
ATOM 2575 C CA . HIS A 1 309 ? 24.670 -7.256 4.204 1.00 80.25 309 HIS A CA 1
ATOM 2576 C C . HIS A 1 309 ? 24.964 -6.375 5.437 1.00 80.25 309 HIS A C 1
ATOM 2578 O O . HIS A 1 309 ? 25.779 -5.457 5.322 1.00 80.25 309 HIS A O 1
ATOM 2584 N N . LEU A 1 310 ? 24.334 -6.650 6.593 1.00 79.00 310 LEU A N 1
ATOM 2585 C CA . LEU A 1 310 ? 24.417 -5.823 7.806 1.00 79.00 310 LEU A CA 1
ATOM 2586 C C . LEU A 1 310 ? 25.651 -6.110 8.674 1.00 79.00 310 LEU A C 1
ATOM 2588 O O . LEU A 1 310 ? 26.260 -5.176 9.194 1.00 79.00 310 LEU A O 1
ATOM 2592 N N . LEU A 1 311 ? 26.012 -7.384 8.861 1.00 78.44 311 LEU A N 1
ATOM 2593 C CA . LEU A 1 311 ? 27.124 -7.784 9.732 1.00 78.44 311 LEU A CA 1
ATOM 2594 C C . LEU A 1 311 ? 28.388 -8.127 8.939 1.00 78.44 311 LEU A C 1
ATOM 2596 O O . LEU A 1 311 ? 28.357 -8.431 7.743 1.00 78.44 311 LEU A O 1
ATOM 2600 N N . SER A 1 312 ? 29.522 -8.124 9.642 1.00 82.00 312 SER A N 1
ATOM 2601 C CA . SER A 1 312 ? 30.796 -8.565 9.077 1.00 82.00 312 SER A CA 1
ATOM 2602 C C . SER A 1 312 ? 30.738 -10.048 8.699 1.00 82.00 312 SER A C 1
ATOM 2604 O O . SER A 1 312 ? 30.276 -10.877 9.480 1.00 82.00 312 SER A O 1
ATOM 2606 N N . ALA A 1 313 ? 31.286 -10.424 7.542 1.00 80.94 313 ALA A N 1
ATOM 2607 C CA . ALA A 1 313 ? 31.330 -11.804 7.056 1.00 80.94 313 ALA A CA 1
ATOM 2608 C C . ALA A 1 313 ? 31.927 -12.785 8.078 1.00 80.94 313 ALA A C 1
ATOM 2610 O O . ALA A 1 313 ? 31.525 -13.944 8.147 1.00 80.94 313 ALA A O 1
ATOM 2611 N N . ASN A 1 314 ? 32.875 -12.315 8.896 1.00 83.00 314 ASN A N 1
ATOM 2612 C CA . ASN A 1 314 ? 33.533 -13.126 9.921 1.00 83.00 314 ASN A CA 1
ATOM 2613 C C . ASN A 1 314 ? 32.580 -13.526 11.063 1.00 83.00 314 ASN A C 1
ATOM 2615 O O . ASN A 1 314 ? 32.811 -14.526 11.744 1.00 83.00 314 ASN A O 1
ATOM 2619 N N . GLU A 1 315 ? 31.498 -12.776 11.276 1.00 84.75 315 GLU A N 1
ATOM 2620 C CA . GLU A 1 315 ? 30.496 -13.120 12.283 1.00 84.75 315 GLU A CA 1
ATOM 2621 C C . GLU A 1 315 ? 29.697 -14.361 11.885 1.00 84.75 315 GLU A C 1
ATOM 2623 O O . GLU A 1 315 ? 29.206 -15.062 12.759 1.00 84.75 315 GLU A O 1
ATOM 2628 N N . TYR A 1 316 ? 29.649 -14.711 10.599 1.00 86.81 316 TYR A N 1
ATOM 2629 C CA . TYR A 1 316 ? 28.912 -15.869 10.091 1.00 86.81 316 TYR A CA 1
ATOM 2630 C C . TYR A 1 316 ? 29.773 -17.131 9.921 1.00 86.81 316 TYR A C 1
ATOM 2632 O O . TYR A 1 316 ? 29.334 -18.080 9.275 1.00 86.81 316 TYR A O 1
ATOM 2640 N N . HIS A 1 317 ? 30.983 -17.176 10.491 1.00 85.25 317 HIS A N 1
ATOM 2641 C CA . HIS A 1 317 ? 31.943 -18.271 10.276 1.00 85.25 317 HIS A CA 1
ATOM 2642 C C . HIS A 1 317 ? 31.387 -19.674 10.578 1.00 85.25 317 HIS A C 1
ATOM 2644 O O . HIS A 1 317 ? 31.720 -20.604 9.858 1.00 85.25 317 HIS A O 1
ATOM 2650 N N . LYS A 1 318 ? 30.498 -19.844 11.571 1.00 86.31 318 LYS A N 1
ATOM 2651 C CA . LYS A 1 318 ? 29.836 -21.143 11.797 1.00 86.31 318 LYS A CA 1
ATOM 2652 C C . LYS A 1 318 ? 28.692 -21.421 10.833 1.00 86.31 318 LYS A C 1
ATOM 2654 O O . LYS A 1 318 ? 28.418 -22.576 10.547 1.00 86.31 318 LYS A O 1
ATOM 2659 N N . ALA A 1 319 ? 28.004 -20.387 10.345 1.00 86.88 319 ALA A N 1
ATOM 2660 C CA . ALA A 1 319 ? 26.899 -20.551 9.402 1.00 86.88 319 ALA A CA 1
ATOM 2661 C C . ALA A 1 319 ? 27.389 -21.121 8.065 1.00 86.88 319 ALA A C 1
ATOM 2663 O O . ALA A 1 319 ? 26.741 -21.991 7.493 1.00 86.88 319 ALA A O 1
ATOM 2664 N N . ILE A 1 320 ? 28.550 -20.647 7.598 1.00 84.12 320 ILE A N 1
ATOM 2665 C CA . ILE A 1 320 ? 29.147 -21.047 6.315 1.00 84.12 320 ILE A CA 1
ATOM 2666 C C . ILE A 1 320 ? 29.693 -22.483 6.301 1.00 84.12 320 ILE A C 1
ATOM 2668 O O . ILE A 1 320 ? 29.943 -23.018 5.228 1.00 84.12 320 ILE A O 1
ATOM 2672 N N . GLU A 1 321 ? 29.872 -23.107 7.468 1.00 85.62 321 GLU A N 1
ATOM 2673 C CA . GLU A 1 321 ? 30.327 -24.499 7.607 1.00 85.62 321 GLU A CA 1
ATOM 2674 C C . GLU A 1 321 ? 29.189 -25.522 7.411 1.00 85.62 321 GLU A C 1
ATOM 2676 O O . GLU A 1 321 ? 29.433 -26.729 7.417 1.00 85.62 321 GLU A O 1
ATOM 2681 N N . ALA A 1 322 ? 27.938 -25.073 7.238 1.00 86.31 322 ALA A N 1
ATOM 2682 C CA . ALA A 1 322 ? 26.806 -25.968 7.011 1.00 86.31 322 ALA A CA 1
ATOM 2683 C C . ALA A 1 322 ? 26.885 -26.678 5.649 1.00 86.31 322 ALA A C 1
ATOM 2685 O O . ALA A 1 322 ? 27.478 -26.179 4.693 1.00 86.31 322 ALA A O 1
ATOM 2686 N N . LYS A 1 323 ? 26.202 -27.825 5.529 1.00 86.12 323 LYS A N 1
ATOM 2687 C CA . LYS A 1 323 ? 26.143 -28.604 4.276 1.00 86.12 323 LYS A CA 1
ATOM 2688 C C . LYS A 1 323 ? 25.576 -27.800 3.103 1.00 86.12 323 LYS A C 1
ATOM 2690 O O . LYS A 1 323 ? 26.062 -27.922 1.982 1.00 86.12 323 LYS A O 1
ATOM 2695 N N . GLN A 1 324 ? 24.526 -27.021 3.355 1.00 88.12 324 GLN A N 1
ATOM 2696 C CA . GLN A 1 324 ? 23.947 -26.079 2.403 1.00 88.12 324 GLN A CA 1
ATOM 2697 C C . GL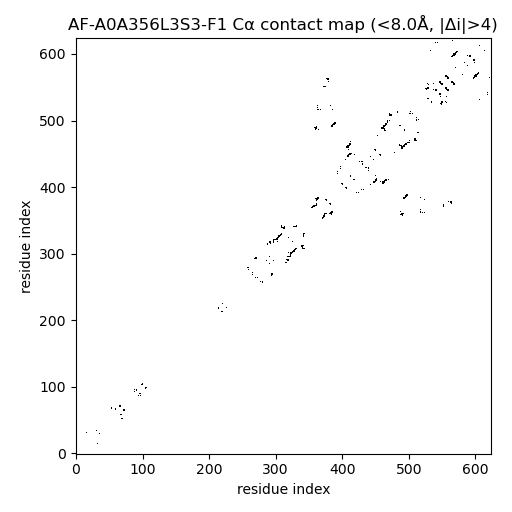N A 1 324 ? 23.722 -24.743 3.097 1.00 88.12 324 GLN A C 1
ATOM 2699 O O . GLN A 1 324 ? 23.205 -24.691 4.215 1.00 88.12 324 GLN A O 1
ATOM 2704 N N . VAL A 1 325 ? 24.088 -23.663 2.412 1.00 88.12 325 VAL A N 1
ATOM 2705 C CA . VAL A 1 325 ? 23.956 -22.301 2.924 1.00 88.12 325 VAL A CA 1
ATOM 2706 C C . VAL A 1 325 ? 23.301 -21.446 1.855 1.00 88.12 325 VAL A C 1
ATOM 2708 O O . VAL A 1 325 ? 23.789 -21.377 0.729 1.00 88.12 325 VAL A O 1
ATOM 2711 N N . ILE A 1 326 ? 22.201 -20.791 2.213 1.00 87.25 326 ILE A N 1
ATOM 2712 C CA . ILE A 1 326 ? 21.571 -19.757 1.394 1.00 87.25 326 ILE A CA 1
ATOM 2713 C C . ILE A 1 326 ? 21.798 -18.430 2.101 1.00 87.25 326 ILE A C 1
ATOM 2715 O O . ILE A 1 326 ? 21.441 -18.263 3.266 1.00 87.25 326 ILE A O 1
ATOM 2719 N N . VAL A 1 327 ? 22.399 -17.485 1.393 1.00 86.31 327 VAL A N 1
ATOM 2720 C CA . VAL A 1 327 ? 22.691 -16.151 1.911 1.00 86.31 327 VAL A CA 1
ATOM 2721 C C . VAL A 1 327 ? 21.767 -15.164 1.214 1.00 86.31 327 VAL A C 1
ATOM 2723 O O . VAL A 1 327 ? 21.775 -15.072 -0.010 1.00 86.31 327 VAL A O 1
ATOM 2726 N N . CYS A 1 328 ? 20.968 -14.446 1.996 1.00 85.38 328 CYS A N 1
ATOM 2727 C CA . CYS A 1 328 ? 20.023 -13.442 1.523 1.00 85.38 328 CYS A CA 1
ATOM 2728 C C . CYS A 1 328 ? 20.458 -12.056 2.010 1.00 85.38 328 CYS A C 1
ATOM 2730 O O . CYS A 1 328 ? 20.958 -11.895 3.125 1.00 85.38 328 CYS A O 1
ATOM 2732 N N . GLY A 1 329 ? 20.287 -11.041 1.169 1.00 77.94 329 GLY A N 1
ATOM 2733 C CA . GLY A 1 329 ? 20.594 -9.661 1.522 1.00 77.94 329 GLY A CA 1
ATOM 2734 C C . GLY A 1 329 ? 20.620 -8.748 0.306 1.00 77.94 329 GLY A C 1
ATOM 2735 O O . GLY A 1 329 ? 20.546 -9.202 -0.836 1.00 77.94 329 GLY A O 1
ATOM 2736 N N . GLU A 1 330 ? 20.735 -7.450 0.560 1.00 73.94 330 GLU A N 1
ATOM 2737 C CA . GLU A 1 330 ? 20.817 -6.453 -0.500 1.00 73.94 330 GLU A CA 1
ATOM 2738 C C . GLU A 1 330 ? 22.222 -6.421 -1.117 1.00 73.94 330 GLU A C 1
ATOM 2740 O O . GLU A 1 330 ? 23.239 -6.423 -0.414 1.00 73.94 330 GLU A O 1
ATOM 2745 N N . LEU A 1 331 ? 22.286 -6.383 -2.452 1.00 68.69 331 LEU A N 1
ATOM 2746 C CA . LEU A 1 331 ? 23.542 -6.217 -3.176 1.00 68.69 331 LEU A CA 1
ATOM 2747 C C . LEU A 1 331 ? 24.017 -4.768 -3.012 1.00 68.69 331 LEU A C 1
ATOM 2749 O O . LEU A 1 331 ? 23.410 -3.841 -3.547 1.00 68.69 331 LEU A O 1
ATOM 2753 N N . GLN A 1 332 ? 25.113 -4.556 -2.283 1.00 64.00 332 GLN A N 1
ATOM 2754 C CA . GLN A 1 332 ? 25.657 -3.212 -2.100 1.00 64.00 332 GLN A CA 1
ATOM 2755 C C . GLN A 1 332 ? 26.343 -2.727 -3.384 1.00 64.00 332 GLN A C 1
ATOM 2757 O O . GLN A 1 332 ? 27.351 -3.279 -3.817 1.00 64.00 332 GLN A O 1
ATOM 2762 N N . LEU A 1 333 ? 25.789 -1.671 -3.986 1.00 55.06 333 LEU A N 1
ATOM 2763 C CA . LEU A 1 333 ? 26.263 -1.083 -5.246 1.00 55.06 333 LEU A CA 1
ATOM 2764 C C . LEU A 1 333 ? 27.584 -0.301 -5.105 1.00 55.06 333 LEU A C 1
ATOM 2766 O O . LEU A 1 333 ? 28.228 0.000 -6.108 1.00 55.06 333 LEU A O 1
ATOM 2770 N N . GLN A 1 334 ? 28.003 0.045 -3.882 1.00 51.38 334 GLN A N 1
ATOM 2771 C CA . GLN A 1 334 ? 29.235 0.800 -3.637 1.00 51.38 334 GLN A CA 1
ATOM 2772 C C . GLN A 1 334 ? 30.425 -0.129 -3.364 1.00 51.38 334 GLN A C 1
ATOM 2774 O O . GLN A 1 334 ? 30.421 -0.933 -2.437 1.00 51.38 334 GLN A O 1
ATOM 2779 N N . SER A 1 335 ? 31.490 0.035 -4.153 1.00 44.97 335 SER A N 1
ATOM 2780 C CA . SER A 1 335 ? 32.733 -0.750 -4.121 1.00 44.97 335 SER A CA 1
ATOM 2781 C C . SER A 1 335 ? 33.655 -0.461 -2.927 1.00 44.97 335 SER A C 1
ATOM 2783 O O . SER A 1 335 ? 34.795 -0.929 -2.895 1.00 44.97 335 SER A O 1
ATOM 2785 N N . THR A 1 336 ? 33.223 0.334 -1.947 1.00 47.78 336 THR A N 1
ATOM 2786 C CA . THR A 1 336 ? 34.019 0.637 -0.752 1.00 47.78 336 THR A CA 1
ATOM 2787 C C . THR A 1 336 ? 33.937 -0.518 0.235 1.00 47.78 336 THR A C 1
ATOM 2789 O O . THR A 1 336 ? 33.139 -0.470 1.158 1.00 47.78 336 THR A O 1
ATOM 2792 N N . ILE A 1 337 ? 34.752 -1.552 -0.007 1.00 53.69 337 ILE A N 1
ATOM 2793 C CA . ILE A 1 337 ? 35.196 -2.629 0.904 1.00 53.69 337 ILE A CA 1
ATOM 2794 C C . ILE A 1 337 ? 34.283 -2.814 2.130 1.00 53.69 337 ILE A C 1
ATOM 2796 O O . ILE A 1 337 ? 34.697 -2.611 3.272 1.00 53.69 337 ILE A O 1
ATOM 2800 N N . VAL A 1 338 ? 33.027 -3.207 1.909 1.00 59.06 338 VAL A N 1
ATOM 2801 C CA . VAL A 1 338 ? 32.179 -3.659 3.009 1.00 59.06 338 VAL A CA 1
ATOM 2802 C C . VAL A 1 338 ? 32.437 -5.144 3.167 1.00 59.06 338 VAL A C 1
ATOM 2804 O O . VAL A 1 338 ? 32.135 -5.957 2.292 1.00 59.06 338 VAL A O 1
ATOM 2807 N N . ASN A 1 339 ? 33.065 -5.490 4.286 1.00 70.88 339 ASN A N 1
ATOM 2808 C CA . ASN A 1 339 ? 33.397 -6.859 4.644 1.00 70.88 339 ASN A CA 1
ATOM 2809 C C . ASN A 1 339 ? 32.150 -7.632 5.108 1.00 70.88 339 ASN A C 1
ATOM 2811 O O . ASN A 1 339 ? 32.155 -8.167 6.209 1.00 70.88 339 ASN A O 1
ATOM 2815 N N . ASN A 1 340 ? 31.077 -7.651 4.318 1.00 78.44 340 ASN A N 1
ATOM 2816 C CA . ASN A 1 340 ? 29.851 -8.398 4.600 1.00 78.44 340 ASN A CA 1
ATOM 2817 C C . ASN A 1 340 ? 29.856 -9.758 3.882 1.00 78.44 340 ASN A C 1
ATOM 2819 O O . ASN A 1 340 ? 30.710 -10.031 3.038 1.00 78.44 340 ASN A O 1
ATOM 2823 N N . LEU A 1 341 ? 28.965 -10.668 4.279 1.00 80.62 341 LEU A N 1
ATOM 2824 C CA . LEU A 1 341 ? 28.992 -12.040 3.762 1.00 80.62 341 LEU A CA 1
ATOM 2825 C C . LEU A 1 341 ? 28.595 -12.093 2.279 1.00 80.62 341 LEU A C 1
ATOM 2827 O O . LEU A 1 341 ? 29.197 -12.850 1.522 1.00 80.62 341 LEU A O 1
ATOM 2831 N N . VAL A 1 342 ? 27.648 -11.245 1.860 1.00 78.88 342 VAL A N 1
ATOM 2832 C CA . VAL A 1 342 ? 27.164 -11.155 0.469 1.00 78.88 342 VAL A CA 1
ATOM 2833 C C . VAL A 1 342 ? 28.291 -10.775 -0.498 1.00 78.88 342 VAL A C 1
ATOM 2835 O O . VAL A 1 342 ? 28.398 -11.373 -1.566 1.00 78.88 342 VAL A O 1
ATOM 2838 N N . SER A 1 343 ? 29.174 -9.840 -0.126 1.00 75.31 343 SER A N 1
ATOM 2839 C CA . SER A 1 343 ? 30.271 -9.380 -0.993 1.00 75.31 343 SER A CA 1
ATOM 2840 C C . SER A 1 343 ? 31.391 -10.407 -1.186 1.00 75.31 343 SER A C 1
ATOM 2842 O O . SER A 1 343 ? 32.178 -10.287 -2.125 1.00 75.31 343 SER A O 1
ATOM 2844 N N . ARG A 1 344 ? 31.474 -11.427 -0.319 1.00 76.06 344 ARG A N 1
ATOM 2845 C CA . ARG A 1 344 ? 32.465 -12.511 -0.415 1.00 76.06 344 ARG A CA 1
ATOM 2846 C C . ARG A 1 344 ? 31.999 -13.695 -1.268 1.00 76.06 344 ARG A C 1
ATOM 2848 O O . ARG A 1 344 ? 32.808 -14.581 -1.547 1.00 76.06 344 ARG A O 1
ATOM 2855 N N . LEU A 1 345 ? 30.726 -13.738 -1.664 1.00 75.19 345 LEU A N 1
ATOM 2856 C CA . LEU A 1 345 ? 30.187 -14.808 -2.502 1.00 75.19 345 LEU A CA 1
ATOM 2857 C C . LEU A 1 345 ? 30.540 -14.586 -3.972 1.00 75.19 345 LEU A C 1
ATOM 2859 O O . LEU A 1 345 ? 30.567 -13.461 -4.469 1.00 75.19 345 LEU A O 1
ATOM 2863 N N . SER A 1 346 ? 30.814 -15.679 -4.684 1.00 69.62 346 SER A N 1
ATOM 2864 C CA . SER A 1 346 ? 31.133 -15.610 -6.108 1.00 69.62 346 SER A CA 1
ATOM 2865 C C . SER A 1 346 ? 29.906 -15.188 -6.922 1.00 69.62 346 SER A C 1
ATOM 2867 O O . SER A 1 346 ? 28.802 -15.662 -6.670 1.00 69.62 346 SER A O 1
ATOM 2869 N N . PHE A 1 347 ? 30.089 -14.362 -7.954 1.00 65.50 347 PHE A N 1
ATOM 2870 C CA . PHE A 1 347 ? 28.980 -13.959 -8.830 1.00 65.50 347 PHE A CA 1
ATOM 2871 C C . PHE A 1 347 ? 28.268 -15.148 -9.496 1.00 65.50 347 PHE A C 1
ATOM 2873 O O . PHE A 1 347 ? 27.066 -15.083 -9.724 1.00 65.50 347 PHE A O 1
ATOM 2880 N N . ALA A 1 348 ? 28.981 -16.250 -9.756 1.00 65.25 348 ALA A N 1
ATOM 2881 C CA . ALA A 1 348 ? 28.423 -17.456 -10.372 1.00 65.25 348 ALA A CA 1
ATOM 2882 C C . ALA A 1 348 ? 27.436 -18.223 -9.469 1.00 65.25 348 ALA A C 1
ATOM 2884 O O . ALA A 1 348 ? 26.680 -19.053 -9.963 1.00 65.25 348 ALA A O 1
ATOM 2885 N N . SER A 1 349 ? 27.443 -17.962 -8.158 1.00 68.38 349 SER A N 1
ATOM 2886 C CA . SER A 1 349 ? 26.541 -18.576 -7.174 1.00 68.38 349 SER A CA 1
ATOM 2887 C C . SER A 1 349 ? 25.389 -17.659 -6.747 1.00 68.38 349 SER A C 1
ATOM 2889 O O . SER A 1 349 ? 24.620 -18.026 -5.862 1.00 68.38 349 SER A O 1
ATOM 2891 N N . ASN A 1 350 ? 25.272 -16.470 -7.344 1.00 67.31 350 ASN A N 1
ATOM 2892 C CA . ASN A 1 350 ? 24.300 -15.462 -6.934 1.00 67.31 350 ASN A CA 1
ATOM 2893 C C . ASN A 1 350 ? 23.053 -15.518 -7.822 1.00 67.31 350 ASN A C 1
ATOM 2895 O O . ASN A 1 350 ? 23.147 -15.465 -9.046 1.00 67.31 350 ASN A O 1
ATOM 2899 N N . ILE A 1 351 ? 21.877 -15.569 -7.192 1.00 70.12 351 ILE A N 1
ATOM 2900 C CA . ILE A 1 351 ? 20.590 -15.381 -7.867 1.00 70.12 351 ILE A CA 1
ATOM 2901 C C . ILE A 1 351 ? 20.133 -13.958 -7.566 1.00 70.12 351 ILE A C 1
ATOM 2903 O O . ILE A 1 351 ? 19.753 -13.648 -6.437 1.00 70.12 351 ILE A O 1
ATOM 2907 N N . THR A 1 352 ? 20.184 -13.082 -8.567 1.00 65.69 352 THR A N 1
ATOM 2908 C CA . THR A 1 352 ? 19.751 -11.694 -8.398 1.00 65.69 352 THR A CA 1
ATOM 2909 C C . THR A 1 352 ? 18.250 -11.584 -8.622 1.00 65.69 352 THR A C 1
ATOM 2911 O O . THR A 1 352 ? 17.756 -11.725 -9.740 1.00 65.69 352 THR A O 1
ATOM 2914 N N . LEU A 1 353 ? 17.515 -11.290 -7.553 1.00 66.31 353 LEU A N 1
ATOM 2915 C CA . LEU A 1 353 ? 16.090 -10.984 -7.623 1.00 66.31 353 LEU A CA 1
ATOM 2916 C C . LEU A 1 353 ? 15.917 -9.490 -7.923 1.00 66.31 353 LEU A C 1
ATOM 2918 O O . LEU A 1 353 ? 15.812 -8.668 -7.019 1.00 66.31 353 LEU A O 1
ATOM 2922 N N . ASN A 1 354 ? 15.927 -9.139 -9.211 1.00 60.97 354 ASN A N 1
ATOM 2923 C CA . ASN A 1 354 ? 15.890 -7.742 -9.674 1.00 60.97 354 ASN A CA 1
ATOM 2924 C C . ASN A 1 354 ? 14.553 -7.030 -9.421 1.00 60.97 354 ASN A C 1
ATOM 2926 O O . ASN A 1 354 ? 14.484 -5.806 -9.512 1.00 60.97 354 ASN A O 1
ATOM 2930 N N . TYR A 1 355 ? 13.488 -7.784 -9.148 1.00 65.12 355 TYR A N 1
ATOM 2931 C CA . TYR A 1 355 ? 12.142 -7.243 -9.026 1.00 65.12 355 TYR A CA 1
ATOM 2932 C C . TYR A 1 355 ? 11.399 -7.921 -7.887 1.00 65.12 355 TYR A C 1
ATOM 2934 O O . TYR A 1 355 ? 11.492 -9.136 -7.700 1.00 65.12 355 TYR A O 1
ATOM 2942 N N . ARG A 1 356 ? 10.609 -7.136 -7.158 1.00 70.25 356 ARG A N 1
ATOM 2943 C CA . ARG A 1 356 ? 9.586 -7.683 -6.266 1.00 70.25 356 ARG A CA 1
ATOM 2944 C C . ARG A 1 356 ? 8.361 -8.030 -7.102 1.00 70.25 356 ARG A C 1
ATOM 2946 O O . ARG A 1 356 ? 8.082 -7.358 -8.092 1.00 70.25 356 ARG A O 1
ATOM 2953 N N . PHE A 1 357 ? 7.632 -9.068 -6.714 1.00 75.75 357 PHE A N 1
ATOM 2954 C CA . PHE A 1 357 ? 6.358 -9.405 -7.341 1.00 75.75 357 PHE A CA 1
ATOM 2955 C C . PHE A 1 357 ? 5.210 -9.048 -6.398 1.00 75.75 357 PHE A C 1
ATOM 2957 O O . PHE A 1 357 ? 5.191 -9.503 -5.256 1.00 75.75 357 PHE A O 1
ATOM 2964 N N . SER A 1 358 ? 4.245 -8.271 -6.883 1.00 78.00 358 SER A N 1
ATOM 2965 C CA . SER A 1 358 ? 2.980 -7.996 -6.198 1.00 78.00 358 SER A CA 1
ATOM 2966 C C . SER A 1 358 ? 1.833 -8.095 -7.200 1.00 78.00 358 SER A C 1
ATOM 2968 O O . SER A 1 358 ? 1.961 -7.571 -8.305 1.00 78.00 358 SER A O 1
ATOM 2970 N N . PRO A 1 359 ? 0.693 -8.723 -6.863 1.00 80.44 359 PRO A N 1
ATOM 2971 C CA . PRO A 1 359 ? -0.444 -8.877 -7.772 1.00 80.44 359 PRO A CA 1
ATOM 2972 C C . PRO A 1 359 ? -1.254 -7.574 -7.954 1.00 80.44 359 PRO A C 1
ATOM 2974 O O . PRO A 1 359 ? -2.484 -7.591 -7.923 1.00 80.44 359 PRO A O 1
ATOM 2977 N N . THR A 1 360 ? -0.559 -6.459 -8.158 1.00 86.38 360 THR A N 1
ATOM 2978 C CA . THR A 1 360 ? -1.077 -5.102 -8.333 1.00 86.38 360 THR A CA 1
ATOM 2979 C C . THR A 1 360 ? -1.534 -4.864 -9.786 1.00 86.38 360 THR A C 1
ATOM 2981 O O . THR A 1 360 ? -0.925 -5.426 -10.698 1.00 86.38 360 THR A O 1
ATOM 2984 N N . PRO A 1 361 ? -2.592 -4.067 -10.039 1.00 89.00 361 PRO A N 1
ATOM 2985 C CA . PRO A 1 361 ? -3.018 -3.678 -11.388 1.00 89.00 361 PRO A CA 1
ATOM 2986 C C . PRO A 1 361 ? -1.937 -2.934 -12.176 1.00 89.00 361 PRO A C 1
ATOM 2988 O O . PRO A 1 361 ? -1.169 -2.158 -11.605 1.00 89.00 361 PRO A O 1
ATOM 2991 N N . GLN A 1 362 ? -1.938 -3.104 -13.500 1.00 87.81 362 GLN A N 1
ATOM 2992 C CA . GLN A 1 362 ? -0.892 -2.542 -14.355 1.00 87.81 362 GLN A CA 1
ATOM 2993 C C . GLN A 1 362 ? -0.783 -1.012 -14.288 1.00 87.81 362 GLN A C 1
ATOM 2995 O O . GLN A 1 362 ? 0.329 -0.496 -14.270 1.00 87.81 362 GLN A O 1
ATOM 3000 N N . SER A 1 363 ? -1.896 -0.278 -14.211 1.00 88.88 363 SER A N 1
ATOM 3001 C CA . SER A 1 363 ? -1.846 1.188 -14.129 1.00 88.88 363 SER A CA 1
ATOM 3002 C C . SER A 1 363 ? -1.066 1.680 -12.910 1.00 88.88 363 SER A C 1
ATOM 3004 O O . SER A 1 363 ? -0.271 2.602 -13.029 1.00 88.88 363 SER A O 1
ATOM 3006 N N . LEU A 1 364 ? -1.237 1.027 -11.756 1.00 89.81 364 LEU A N 1
ATOM 3007 C CA . LEU A 1 364 ? -0.521 1.363 -10.527 1.00 89.81 364 LEU A CA 1
ATOM 3008 C C . LEU A 1 364 ? 0.945 0.916 -10.613 1.00 89.81 364 LEU A C 1
ATOM 3010 O O . LEU A 1 364 ? 1.832 1.639 -10.168 1.00 89.81 364 LEU A O 1
ATOM 3014 N N . LEU A 1 365 ? 1.209 -0.247 -11.225 1.00 87.44 365 LEU A N 1
ATOM 3015 C CA . LEU A 1 365 ? 2.571 -0.747 -11.462 1.00 87.44 365 LEU A CA 1
ATOM 3016 C C . LEU A 1 365 ? 3.398 0.193 -12.341 1.00 87.44 365 LEU A C 1
ATOM 3018 O O . LEU A 1 365 ? 4.593 0.333 -12.100 1.00 87.44 365 LEU A O 1
ATOM 3022 N N . ASN A 1 366 ? 2.779 0.875 -13.309 1.00 86.19 366 ASN A N 1
ATOM 3023 C CA . ASN A 1 366 ? 3.466 1.859 -14.152 1.00 86.19 366 ASN A CA 1
ATOM 3024 C C . ASN A 1 366 ? 4.102 3.003 -13.330 1.00 86.19 366 ASN A C 1
ATOM 3026 O O . ASN A 1 366 ? 5.010 3.671 -13.821 1.00 86.19 366 ASN A O 1
ATOM 3030 N N . HIS A 1 367 ? 3.661 3.207 -12.083 1.00 86.50 367 HIS A N 1
ATOM 3031 C CA . HIS A 1 367 ? 4.189 4.212 -11.158 1.00 86.50 367 HIS A CA 1
ATOM 3032 C C . HIS A 1 367 ? 5.084 3.635 -10.045 1.00 86.50 367 HIS A C 1
ATOM 3034 O O . HIS A 1 367 ? 5.652 4.408 -9.279 1.00 86.50 367 HIS A O 1
ATOM 3040 N N . LEU A 1 368 ? 5.245 2.308 -9.951 1.00 83.81 368 LEU A N 1
ATOM 3041 C CA . LEU A 1 368 ? 6.065 1.647 -8.930 1.00 83.81 368 LEU A CA 1
ATOM 3042 C C . LEU A 1 368 ? 7.337 1.056 -9.544 1.00 83.81 368 LEU A C 1
ATOM 3044 O O . LEU A 1 368 ? 7.331 -0.003 -10.174 1.00 83.81 368 LEU A O 1
ATOM 3048 N N . HIS A 1 369 ? 8.471 1.717 -9.320 1.00 77.12 369 HIS A N 1
ATOM 3049 C CA . HIS A 1 369 ? 9.758 1.228 -9.809 1.00 77.12 369 HIS A CA 1
ATOM 3050 C C . HIS A 1 369 ? 10.202 -0.052 -9.082 1.00 77.12 369 HIS A C 1
ATOM 3052 O O . HIS A 1 369 ? 10.120 -0.162 -7.862 1.00 77.12 369 HIS A O 1
ATOM 3058 N N . GLY A 1 370 ? 10.716 -1.030 -9.837 1.00 72.81 370 GLY A N 1
ATOM 3059 C CA . GLY A 1 370 ? 11.250 -2.280 -9.275 1.00 72.81 370 GLY A CA 1
ATOM 3060 C C . GLY A 1 370 ? 10.190 -3.294 -8.824 1.00 72.81 370 GLY A C 1
ATOM 3061 O O . GLY A 1 370 ? 10.547 -4.367 -8.329 1.00 72.81 370 GLY A O 1
ATOM 3062 N N . LEU A 1 371 ? 8.903 -2.996 -9.025 1.00 77.44 371 LEU A N 1
ATOM 3063 C CA . LEU A 1 371 ? 7.797 -3.910 -8.768 1.00 77.44 371 LEU A CA 1
ATOM 3064 C C . LEU A 1 371 ? 7.242 -4.446 -10.091 1.00 77.44 371 LEU A C 1
ATOM 3066 O O . LEU A 1 371 ? 6.894 -3.690 -10.991 1.00 77.44 371 LEU A O 1
ATOM 3070 N N . LYS A 1 372 ? 7.144 -5.768 -10.199 1.00 76.50 372 LYS A N 1
ATOM 3071 C CA . LYS A 1 372 ? 6.396 -6.458 -11.252 1.00 76.50 372 LYS A CA 1
ATOM 3072 C C . LYS A 1 372 ? 5.098 -6.995 -10.673 1.00 76.50 372 LYS A C 1
ATOM 3074 O O . LYS A 1 372 ? 4.995 -7.239 -9.470 1.00 76.50 372 LYS A O 1
ATOM 3079 N N . GLY A 1 373 ? 4.119 -7.233 -11.533 1.00 76.19 373 GLY A N 1
ATOM 3080 C CA . GLY A 1 373 ? 2.862 -7.815 -11.096 1.00 76.19 373 GLY A CA 1
ATOM 3081 C C . GLY A 1 373 ? 2.110 -8.534 -12.192 1.00 76.19 373 GLY A C 1
ATOM 3082 O O . GLY A 1 373 ? 2.694 -9.003 -13.168 1.00 76.19 373 GLY A O 1
ATOM 3083 N N . ARG A 1 374 ? 0.804 -8.684 -11.982 1.00 76.69 374 ARG A N 1
ATOM 3084 C CA . ARG A 1 374 ? -0.064 -9.471 -12.859 1.00 76.69 374 ARG A CA 1
ATOM 3085 C C . ARG A 1 374 ? -0.750 -8.589 -13.892 1.00 76.69 374 ARG A C 1
ATOM 3087 O O . ARG A 1 374 ? -1.184 -7.486 -13.579 1.00 76.69 374 ARG A O 1
ATOM 3094 N N . ILE A 1 375 ? -0.924 -9.134 -15.090 1.00 83.31 375 ILE A N 1
ATOM 3095 C CA . ILE A 1 375 ? -1.831 -8.580 -16.093 1.00 83.31 375 ILE A CA 1
ATOM 3096 C C . ILE A 1 375 ? -3.176 -9.284 -15.914 1.00 83.31 375 ILE A C 1
ATOM 3098 O O . ILE A 1 375 ? -3.255 -10.512 -15.959 1.00 83.31 375 ILE A O 1
ATOM 3102 N N . ASN A 1 376 ? -4.236 -8.519 -15.661 1.00 85.00 376 ASN A N 1
ATOM 3103 C CA . ASN A 1 376 ? -5.581 -9.073 -15.550 1.00 85.00 376 ASN A CA 1
ATOM 3104 C C . ASN A 1 376 ? -6.151 -9.324 -16.952 1.00 85.00 376 ASN A C 1
ATOM 3106 O O . ASN A 1 376 ? -6.008 -8.486 -17.840 1.00 85.00 376 ASN A O 1
ATOM 3110 N N . HIS A 1 377 ? -6.852 -10.445 -17.138 1.00 86.94 377 HIS A N 1
ATOM 3111 C CA . HIS A 1 377 ? -7.455 -10.797 -18.428 1.00 86.94 377 HIS A CA 1
ATOM 3112 C C . HIS A 1 377 ? -8.495 -9.773 -18.908 1.00 86.94 377 HIS A C 1
ATOM 3114 O O . HIS A 1 377 ? -8.632 -9.559 -20.103 1.00 86.94 377 HIS A O 1
ATOM 3120 N N . LYS A 1 378 ? -9.221 -9.099 -18.009 1.00 88.69 378 LYS A N 1
ATOM 3121 C CA . LYS A 1 378 ? -10.116 -8.000 -18.399 1.00 88.69 378 LYS A CA 1
ATOM 3122 C C . LYS A 1 378 ? -9.344 -6.687 -18.441 1.00 88.69 378 LYS A C 1
ATOM 3124 O O . LYS A 1 378 ? -8.753 -6.316 -17.427 1.00 88.69 378 LYS A O 1
ATOM 3129 N N . LEU A 1 379 ? -9.407 -5.949 -19.552 1.00 87.69 379 LEU A N 1
ATOM 3130 C CA . LEU A 1 379 ? -8.695 -4.671 -19.705 1.00 87.69 379 LEU A CA 1
ATOM 3131 C C . LEU A 1 379 ? -9.053 -3.695 -18.571 1.00 87.69 379 LEU A C 1
ATOM 3133 O O . LEU A 1 379 ? -8.157 -3.184 -17.900 1.00 87.69 379 LEU A O 1
ATOM 3137 N N . ASN A 1 380 ? -10.343 -3.534 -18.268 1.00 87.44 380 ASN A N 1
ATOM 3138 C CA . ASN A 1 380 ? -10.819 -2.639 -17.203 1.00 87.44 380 ASN A CA 1
ATOM 3139 C C . ASN A 1 380 ? -10.249 -2.946 -15.806 1.00 87.44 380 ASN A C 1
ATOM 3141 O O . ASN A 1 380 ? -10.084 -2.035 -14.995 1.00 87.44 380 ASN A O 1
ATOM 3145 N N . ASP A 1 381 ? -9.918 -4.204 -15.506 1.00 86.62 381 ASP A N 1
ATOM 3146 C CA . ASP A 1 381 ? -9.358 -4.581 -14.202 1.00 86.62 381 ASP A CA 1
ATOM 3147 C C . ASP A 1 381 ? -7.882 -4.168 -14.056 1.00 86.62 381 ASP A C 1
ATOM 3149 O O . ASP A 1 381 ? -7.311 -4.285 -12.974 1.00 86.62 381 ASP A O 1
ATOM 3153 N N . ASN A 1 382 ? -7.255 -3.660 -15.122 1.00 87.94 382 ASN A N 1
ATOM 3154 C CA . ASN A 1 382 ? -5.890 -3.140 -15.098 1.00 87.94 382 ASN A CA 1
ATOM 3155 C C . ASN A 1 382 ? -5.812 -1.623 -14.844 1.00 87.94 382 ASN A C 1
ATOM 3157 O O . ASN A 1 382 ? -4.726 -1.149 -14.526 1.00 87.94 382 ASN A O 1
ATOM 3161 N N . TYR A 1 383 ? -6.924 -0.874 -14.937 1.00 87.12 383 TYR A N 1
ATOM 3162 C CA . TYR A 1 383 ? -6.962 0.585 -14.712 1.00 87.12 383 TYR A CA 1
ATOM 3163 C C . TYR A 1 383 ? -6.794 0.990 -13.242 1.00 87.12 383 TYR A C 1
ATOM 3165 O O . TYR A 1 383 ? -6.386 2.117 -12.979 1.00 87.12 383 TYR A O 1
ATOM 3173 N N . GLY A 1 384 ? -7.016 0.078 -12.288 1.00 86.19 384 GLY A N 1
ATOM 3174 C CA . GLY A 1 384 ? -6.481 0.129 -10.917 1.00 86.19 384 GLY A CA 1
ATOM 3175 C C . GLY A 1 384 ? -6.879 1.303 -10.008 1.00 86.19 384 GLY A C 1
ATOM 3176 O O . GLY A 1 384 ? -6.632 1.213 -8.812 1.00 86.19 384 GLY A O 1
ATOM 3177 N N . VAL A 1 385 ? -7.507 2.364 -10.514 1.00 91.69 385 VAL A N 1
ATOM 3178 C CA . VAL A 1 385 ? -7.877 3.577 -9.771 1.00 91.69 385 VAL A CA 1
ATOM 3179 C C . VAL A 1 385 ? -9.369 3.846 -9.943 1.00 91.69 385 VAL A C 1
ATOM 3181 O O . VAL A 1 385 ? -9.902 3.757 -11.047 1.00 91.69 385 VAL A O 1
ATOM 3184 N N . GLU A 1 386 ? -10.051 4.189 -8.856 1.00 92.00 386 GLU A N 1
ATOM 3185 C CA . GLU A 1 386 ? -11.467 4.556 -8.855 1.00 92.00 386 GLU A CA 1
ATOM 3186 C C . GLU A 1 386 ? -11.682 5.792 -7.973 1.00 92.00 386 GLU A C 1
ATOM 3188 O O . GLU A 1 386 ? -11.257 5.816 -6.820 1.00 92.00 386 GLU A O 1
ATOM 3193 N N . ILE A 1 387 ? -12.335 6.832 -8.498 1.00 92.19 387 ILE A N 1
ATOM 3194 C CA . ILE A 1 387 ? -12.617 8.067 -7.749 1.00 92.19 387 ILE A CA 1
ATOM 3195 C C . ILE A 1 387 ? -14.098 8.092 -7.374 1.00 92.19 387 ILE A C 1
ATOM 3197 O O . ILE A 1 387 ? -14.971 7.993 -8.238 1.00 92.19 387 ILE A O 1
ATOM 3201 N N . ILE A 1 388 ? -14.383 8.242 -6.082 1.00 93.44 388 ILE A N 1
ATOM 3202 C CA . ILE A 1 388 ? -15.737 8.261 -5.528 1.00 93.44 388 ILE A CA 1
ATOM 3203 C C . ILE A 1 388 ? -15.977 9.602 -4.840 1.00 93.44 388 ILE A C 1
ATOM 3205 O O . ILE A 1 388 ? -15.325 9.927 -3.853 1.00 93.44 388 ILE A O 1
ATOM 3209 N N . ASN A 1 389 ? -16.985 10.346 -5.297 1.00 89.44 389 ASN A N 1
ATOM 3210 C CA . ASN A 1 389 ? -17.284 11.677 -4.745 1.00 89.44 389 ASN A CA 1
ATOM 3211 C C . ASN A 1 389 ? -18.382 11.646 -3.670 1.00 89.44 389 ASN A C 1
ATOM 3213 O O . ASN A 1 389 ? -18.641 12.638 -2.998 1.00 89.44 389 ASN A O 1
ATOM 3217 N N . SER A 1 390 ? -19.085 10.523 -3.498 1.00 88.19 390 SER A N 1
ATOM 3218 C CA . SER A 1 390 ? -20.118 10.386 -2.465 1.00 88.19 390 SER A CA 1
ATOM 3219 C C . SER A 1 390 ? -20.371 8.922 -2.106 1.00 88.19 390 SER A C 1
ATOM 3221 O O . SER A 1 390 ? -20.096 8.029 -2.901 1.00 88.19 390 SER A O 1
ATOM 3223 N N . LYS A 1 391 ? -20.952 8.674 -0.923 1.00 89.94 391 LYS A N 1
ATOM 3224 C CA . LYS A 1 391 ? -21.424 7.343 -0.485 1.00 89.94 391 LYS A CA 1
ATOM 3225 C C . LYS A 1 391 ? -20.329 6.264 -0.404 1.00 89.94 391 LYS A C 1
ATOM 3227 O O . LYS A 1 391 ? -20.589 5.101 -0.713 1.00 89.94 391 LYS A O 1
ATOM 3232 N N . ILE A 1 392 ? -19.146 6.619 0.102 1.00 94.38 392 ILE A N 1
ATOM 3233 C CA . ILE A 1 392 ? -18.056 5.652 0.298 1.00 94.38 392 ILE A CA 1
ATOM 3234 C C . ILE A 1 392 ? -18.450 4.493 1.227 1.00 94.38 392 ILE A C 1
ATOM 3236 O O . ILE A 1 392 ? -18.187 3.342 0.906 1.00 94.38 392 ILE A O 1
ATOM 3240 N N . ILE A 1 393 ? -19.167 4.750 2.327 1.00 93.94 393 ILE A N 1
ATOM 3241 C CA . ILE A 1 393 ? -19.544 3.684 3.273 1.00 93.94 393 ILE A CA 1
ATOM 3242 C C . ILE A 1 393 ? -20.502 2.650 2.647 1.00 93.94 393 ILE A C 1
ATOM 3244 O O . ILE A 1 393 ? -20.218 1.457 2.745 1.00 93.94 393 ILE A O 1
ATOM 3248 N N . PRO A 1 394 ? -21.598 3.039 1.956 1.00 93.44 394 PRO A N 1
ATOM 3249 C CA . PRO A 1 394 ? -22.403 2.088 1.188 1.00 93.44 394 PRO A CA 1
ATOM 3250 C C . PRO A 1 394 ? -21.613 1.284 0.149 1.00 93.44 394 PRO A C 1
ATOM 3252 O O . PRO A 1 394 ? -21.867 0.091 0.004 1.00 93.44 394 PRO A O 1
ATOM 3255 N N . TYR A 1 395 ? -20.663 1.916 -0.548 1.00 94.62 395 TYR A N 1
ATOM 3256 C CA . TYR A 1 395 ? -19.796 1.241 -1.517 1.00 94.62 395 TYR A CA 1
ATOM 3257 C C . TYR A 1 395 ? -18.939 0.154 -0.848 1.00 94.62 395 TYR A C 1
ATOM 3259 O O . TYR A 1 395 ? -18.955 -0.995 -1.283 1.00 94.62 395 TYR A O 1
ATOM 3267 N N . LEU A 1 396 ? -18.277 0.478 0.268 1.00 94.56 396 LEU A N 1
ATOM 3268 C CA . LEU A 1 396 ? -17.493 -0.490 1.045 1.00 94.56 396 LEU A CA 1
ATOM 3269 C C . LEU A 1 396 ? -18.364 -1.634 1.581 1.00 94.56 396 LEU A C 1
ATOM 3271 O O . LEU A 1 396 ? -17.962 -2.794 1.543 1.00 94.56 396 LEU A O 1
ATOM 3275 N N . GLY A 1 397 ? -19.580 -1.317 2.035 1.00 92.19 397 GLY A N 1
ATOM 3276 C CA . GLY A 1 397 ? -20.550 -2.317 2.476 1.00 92.19 397 GLY A CA 1
ATOM 3277 C C . GLY A 1 397 ? -20.934 -3.304 1.370 1.00 92.19 397 GLY A C 1
ATOM 3278 O O . GLY A 1 397 ? -21.025 -4.501 1.632 1.00 92.19 397 GLY A O 1
ATOM 3279 N N . LEU A 1 398 ? -21.116 -2.827 0.133 1.00 93.56 398 LEU A N 1
ATOM 3280 C CA . LEU A 1 398 ? -21.395 -3.687 -1.023 1.00 93.56 398 LEU A CA 1
ATOM 3281 C C . LEU A 1 398 ? -20.206 -4.596 -1.355 1.00 93.56 398 LEU A C 1
ATOM 3283 O O . LEU A 1 398 ? -20.413 -5.798 -1.503 1.00 93.56 398 LEU A O 1
ATOM 3287 N N . LEU A 1 399 ? -18.980 -4.061 -1.382 1.00 92.62 399 LEU A N 1
ATOM 3288 C CA . LEU A 1 399 ? -17.768 -4.857 -1.629 1.00 92.62 399 LEU A CA 1
ATOM 3289 C C . LEU A 1 399 ? -17.623 -6.011 -0.626 1.00 92.62 399 LEU A C 1
ATOM 3291 O O . LEU A 1 399 ? -17.422 -7.163 -1.011 1.00 92.62 399 LEU A O 1
ATOM 3295 N N . LEU A 1 400 ? -17.778 -5.709 0.665 1.00 93.19 400 LEU A N 1
ATOM 3296 C CA . LEU A 1 400 ? -17.676 -6.698 1.741 1.00 93.19 400 LEU A CA 1
ATOM 3297 C C . LEU A 1 400 ? -18.856 -7.680 1.747 1.00 93.19 400 LEU A C 1
ATOM 3299 O O . LEU A 1 400 ? -18.717 -8.810 2.209 1.00 93.19 400 LEU A O 1
ATOM 3303 N N . LYS A 1 401 ? -20.021 -7.283 1.224 1.00 89.56 401 LYS A N 1
ATOM 3304 C CA . LYS A 1 401 ? -21.171 -8.179 1.052 1.00 89.56 401 LYS A CA 1
ATOM 3305 C C . LYS A 1 401 ? -20.977 -9.166 -0.089 1.00 89.56 401 LYS A C 1
ATOM 3307 O O . LYS A 1 401 ? -21.326 -10.333 0.068 1.00 89.56 401 LYS A O 1
ATOM 3312 N N . GLU A 1 402 ? -20.470 -8.702 -1.224 1.00 90.38 402 GLU A N 1
ATOM 3313 C CA . GLU A 1 402 ? -20.207 -9.554 -2.384 1.00 90.38 402 GLU A CA 1
ATOM 3314 C C . GLU A 1 402 ? -19.113 -10.579 -2.083 1.00 90.38 402 GLU A C 1
ATOM 3316 O O . GLU A 1 402 ? -19.224 -11.735 -2.492 1.00 90.38 402 GLU A O 1
ATOM 3321 N N . ASN A 1 403 ? -18.086 -10.174 -1.332 1.00 90.75 403 ASN A N 1
ATOM 3322 C CA . ASN A 1 403 ? -17.036 -11.071 -0.878 1.00 90.75 403 ASN A CA 1
ATOM 3323 C C . ASN A 1 403 ? -16.536 -10.697 0.535 1.00 90.75 403 ASN A C 1
ATOM 3325 O O . ASN A 1 403 ? -15.672 -9.821 0.655 1.00 90.75 403 ASN A O 1
ATOM 3329 N N . PRO A 1 404 ? -17.011 -11.390 1.589 1.00 87.19 404 PRO A N 1
ATOM 3330 C CA . PRO A 1 404 ? -16.615 -11.136 2.981 1.00 87.19 404 PRO A CA 1
ATOM 3331 C C . PRO A 1 404 ? -15.126 -11.334 3.285 1.00 87.19 404 PRO A C 1
ATOM 3333 O O . PRO A 1 404 ? -14.632 -10.809 4.278 1.00 87.19 404 PRO A O 1
ATOM 3336 N N . GLU A 1 405 ? -14.404 -12.071 2.438 1.00 90.19 405 GLU A N 1
ATOM 3337 C CA . GLU A 1 405 ? -12.964 -12.312 2.594 1.00 90.19 405 GLU A CA 1
ATOM 3338 C C . GLU A 1 405 ? -12.100 -11.155 2.069 1.00 90.19 405 GLU A C 1
ATOM 3340 O O . GLU A 1 405 ? -10.882 -11.180 2.236 1.00 90.19 405 GLU A O 1
ATOM 3345 N N . THR A 1 406 ? -12.714 -10.151 1.435 1.00 93.44 406 THR A N 1
ATOM 3346 C CA . THR A 1 406 ? -12.014 -8.984 0.885 1.00 93.44 406 THR A CA 1
ATOM 3347 C C . THR A 1 406 ? -11.339 -8.187 1.994 1.00 93.44 406 THR A C 1
ATOM 3349 O O . THR A 1 406 ? -12.004 -7.707 2.910 1.00 93.44 406 THR A O 1
ATOM 3352 N N . VAL A 1 407 ? -10.030 -7.995 1.871 1.00 96.00 407 VAL A N 1
ATOM 3353 C CA . VAL A 1 407 ? -9.214 -7.186 2.769 1.00 96.00 407 VAL A CA 1
ATOM 3354 C C . VAL A 1 407 ? -9.091 -5.768 2.211 1.00 96.00 407 VAL A C 1
ATOM 3356 O O . VAL A 1 407 ? -8.834 -5.559 1.021 1.00 96.00 407 VAL A O 1
ATOM 3359 N N . ILE A 1 408 ? -9.296 -4.775 3.073 1.00 96.81 408 ILE A N 1
ATOM 3360 C CA . ILE A 1 408 ? -9.335 -3.359 2.710 1.00 96.81 408 ILE A CA 1
ATOM 3361 C C . ILE A 1 408 ? -8.476 -2.558 3.691 1.00 96.81 408 ILE A C 1
ATOM 3363 O O . ILE A 1 408 ? -8.722 -2.594 4.898 1.00 96.81 408 ILE A O 1
ATOM 3367 N N . ASN A 1 409 ? -7.523 -1.778 3.179 1.00 96.50 409 ASN A N 1
ATOM 3368 C CA . ASN A 1 409 ? -6.895 -0.704 3.947 1.00 96.50 409 ASN A CA 1
ATOM 3369 C C . ASN A 1 409 ? -7.713 0.583 3.767 1.00 96.50 409 ASN A C 1
ATOM 3371 O O . ASN A 1 409 ? -7.930 1.038 2.644 1.00 96.50 409 ASN A O 1
ATOM 3375 N N . LEU A 1 410 ? -8.166 1.173 4.869 1.00 95.56 410 LEU A N 1
ATOM 3376 C CA . LEU A 1 410 ? -8.905 2.431 4.910 1.00 95.56 410 LEU A CA 1
ATOM 3377 C C . LEU A 1 410 ? -8.032 3.503 5.569 1.00 95.56 410 LEU A C 1
ATOM 3379 O O . LEU A 1 410 ? -7.769 3.454 6.772 1.00 95.56 410 LEU A O 1
ATOM 3383 N N . PHE A 1 411 ? -7.612 4.489 4.783 1.00 95.81 411 PHE A N 1
ATOM 3384 C CA . PHE A 1 411 ? -6.732 5.555 5.240 1.00 95.81 411 PHE A CA 1
ATOM 3385 C C . PHE A 1 411 ? -7.529 6.748 5.745 1.00 95.81 411 PHE A C 1
ATOM 3387 O O . PHE A 1 411 ? -8.136 7.478 4.957 1.00 95.81 411 PHE A O 1
ATOM 3394 N N . VAL A 1 412 ? -7.517 6.931 7.066 1.00 93.25 412 VAL A N 1
ATOM 3395 C CA . VAL A 1 412 ? -8.238 7.990 7.785 1.00 93.25 412 VAL A CA 1
ATOM 3396 C C . VAL A 1 412 ? -7.341 8.504 8.908 1.00 93.25 412 VAL A C 1
ATOM 3398 O O . VAL A 1 412 ? -6.845 7.720 9.718 1.00 93.25 412 VAL A O 1
ATOM 3401 N N . LEU A 1 413 ? -7.146 9.819 8.989 1.00 89.25 413 LEU A N 1
ATOM 3402 C CA . LEU A 1 413 ? -6.113 10.415 9.844 1.00 89.25 413 LEU A CA 1
ATOM 3403 C C . LEU A 1 413 ? -6.500 10.436 11.330 1.00 89.25 413 LEU A C 1
ATOM 3405 O O . LEU A 1 413 ? -5.692 10.118 12.199 1.00 89.25 413 LEU A O 1
ATOM 3409 N N . SER A 1 414 ? -7.732 10.849 11.638 1.00 88.94 414 SER A N 1
ATOM 3410 C CA . SER A 1 414 ? -8.184 11.065 13.019 1.00 88.94 414 SER A CA 1
ATOM 3411 C C . SER A 1 414 ? -8.845 9.821 13.605 1.00 88.94 414 SER A C 1
ATOM 3413 O O . SER A 1 414 ? -9.756 9.264 12.995 1.00 88.94 414 SER A O 1
ATOM 3415 N N . ILE A 1 415 ? -8.481 9.459 14.840 1.00 86.31 415 ILE A N 1
ATOM 3416 C CA . ILE A 1 415 ? -9.106 8.364 15.608 1.00 86.31 415 ILE A CA 1
ATOM 3417 C C . ILE A 1 415 ? -10.627 8.556 15.717 1.00 86.31 415 ILE A C 1
ATOM 3419 O O . ILE A 1 415 ? -11.393 7.597 15.643 1.00 86.31 415 ILE A O 1
ATOM 3423 N N . GLU A 1 416 ? -11.098 9.799 15.848 1.00 88.69 416 GLU A N 1
ATOM 3424 C CA . GLU A 1 416 ? -12.534 10.080 15.894 1.00 88.69 416 GLU A CA 1
ATOM 3425 C C . GLU A 1 416 ? -13.223 9.773 14.564 1.00 88.69 416 GLU A C 1
ATOM 3427 O O . GLU A 1 416 ? -14.316 9.205 14.557 1.00 88.69 416 GLU A O 1
ATOM 3432 N N . LYS A 1 417 ? -12.592 10.138 13.439 1.00 88.75 417 LYS A N 1
ATOM 3433 C CA . LYS A 1 417 ? -13.105 9.815 12.101 1.00 88.75 417 LYS A CA 1
ATOM 3434 C C . LYS A 1 417 ? -13.041 8.307 11.855 1.00 88.75 417 LYS A C 1
ATOM 3436 O O . LYS A 1 417 ? -14.018 7.749 11.369 1.00 88.75 417 LYS A O 1
ATOM 3441 N N . GLN A 1 418 ? -11.963 7.640 12.270 1.00 88.75 418 GLN A N 1
ATOM 3442 C CA . GLN A 1 418 ? -11.829 6.184 12.190 1.00 88.75 418 GLN A CA 1
ATOM 3443 C C . GLN A 1 418 ? -12.969 5.475 12.931 1.00 88.75 418 GLN A C 1
ATOM 3445 O O . GLN A 1 418 ? -13.619 4.595 12.371 1.00 88.75 418 GLN A O 1
ATOM 3450 N N . ARG A 1 419 ? -13.276 5.903 14.164 1.00 87.69 419 ARG A N 1
ATOM 3451 C CA . ARG A 1 419 ? -14.395 5.354 14.941 1.00 87.69 419 ARG A CA 1
ATOM 3452 C C . ARG A 1 419 ? -15.736 5.543 14.229 1.00 87.69 419 ARG A C 1
ATOM 3454 O O . ARG A 1 419 ? -16.508 4.595 14.148 1.00 87.69 419 ARG A O 1
ATOM 3461 N N . ARG A 1 420 ? -15.999 6.736 13.682 1.00 89.81 420 ARG A N 1
ATOM 3462 C CA . ARG A 1 420 ? -17.234 7.003 12.921 1.00 89.81 420 ARG A CA 1
ATOM 3463 C C . ARG A 1 420 ? -17.340 6.112 11.687 1.00 89.81 420 ARG A C 1
ATOM 3465 O O . ARG A 1 420 ? -18.390 5.523 11.472 1.00 89.81 420 ARG A O 1
ATOM 3472 N N . VAL A 1 421 ? -16.260 5.967 10.918 1.00 90.00 421 VAL A N 1
ATOM 3473 C CA . VAL A 1 421 ? -16.222 5.086 9.741 1.00 90.00 421 VAL A CA 1
ATOM 3474 C C . VAL A 1 421 ? -16.495 3.632 10.137 1.00 90.00 421 VAL A C 1
ATOM 3476 O O . VAL A 1 421 ? -17.301 2.977 9.479 1.00 90.00 421 VAL A O 1
ATOM 3479 N N . PHE A 1 422 ? -15.905 3.144 11.235 1.00 89.50 422 PHE A N 1
ATOM 3480 C CA . PHE A 1 422 ? -16.203 1.813 11.777 1.00 89.50 422 PHE A CA 1
ATOM 3481 C C . PHE A 1 422 ? -17.685 1.650 12.140 1.00 89.50 422 PHE A C 1
ATOM 3483 O O . PHE A 1 422 ? -18.312 0.681 11.711 1.00 89.50 422 PHE A O 1
ATOM 3490 N N . ASP A 1 423 ? -18.251 2.592 12.900 1.00 87.31 423 ASP A N 1
ATOM 3491 C CA . ASP A 1 423 ? -19.647 2.545 13.349 1.00 87.31 423 ASP A CA 1
ATOM 3492 C C . ASP A 1 423 ? -20.623 2.611 12.157 1.00 87.31 423 ASP A C 1
ATOM 3494 O O . ASP A 1 423 ? -21.604 1.864 12.089 1.00 87.31 423 ASP A O 1
ATOM 3498 N N . GLU A 1 424 ? -20.362 3.483 11.182 1.00 92.06 424 GLU A N 1
ATOM 3499 C CA . GLU A 1 424 ? -21.171 3.609 9.969 1.00 92.06 424 GLU A CA 1
ATOM 3500 C C . GLU A 1 424 ? -21.093 2.346 9.103 1.00 92.06 424 GLU A C 1
ATOM 3502 O O . GLU A 1 424 ? -22.130 1.855 8.646 1.00 92.06 424 GLU A O 1
ATOM 3507 N N . LEU A 1 425 ? -19.896 1.777 8.926 1.00 92.31 425 LEU A N 1
ATOM 3508 C CA . LEU A 1 425 ? -19.699 0.541 8.171 1.00 92.31 425 LEU A CA 1
ATOM 3509 C C . LEU A 1 425 ? -20.398 -0.643 8.850 1.00 92.31 425 LEU A C 1
ATOM 3511 O O . LEU A 1 425 ? -21.127 -1.379 8.185 1.00 92.31 425 LEU A O 1
ATOM 3515 N N . ALA A 1 426 ? -20.264 -0.785 10.173 1.00 89.81 426 ALA A N 1
ATOM 3516 C CA . ALA A 1 426 ? -20.954 -1.814 10.950 1.00 89.81 426 ALA A CA 1
ATOM 3517 C C . ALA A 1 426 ? -22.476 -1.737 10.756 1.00 89.81 426 ALA A C 1
ATOM 3519 O O . ALA A 1 426 ? -23.130 -2.736 10.451 1.00 89.81 426 ALA A O 1
ATOM 3520 N N . ASN A 1 427 ? -23.041 -0.530 10.860 1.00 89.44 427 ASN A N 1
ATOM 3521 C CA . ASN A 1 427 ? -24.467 -0.297 10.656 1.00 89.44 427 ASN A CA 1
ATOM 3522 C C . ASN A 1 427 ? -24.923 -0.648 9.233 1.00 89.44 427 ASN A C 1
ATOM 3524 O O . ASN A 1 427 ? -26.015 -1.194 9.058 1.00 89.44 427 ASN A O 1
ATOM 3528 N N . VAL A 1 428 ? -24.115 -0.342 8.213 1.00 92.56 428 VAL A N 1
ATOM 3529 C CA . VAL A 1 428 ? -24.413 -0.706 6.821 1.00 92.56 428 VAL A CA 1
ATOM 3530 C C . VAL A 1 428 ? -24.398 -2.225 6.633 1.00 92.56 428 VAL A C 1
ATOM 3532 O O . VAL A 1 428 ? -25.346 -2.757 6.056 1.00 92.56 428 VAL A O 1
ATOM 3535 N N . LEU A 1 429 ? -23.403 -2.935 7.169 1.00 88.12 429 LEU A N 1
ATOM 3536 C CA . LEU A 1 429 ? -23.302 -4.396 7.053 1.00 88.12 429 LEU A CA 1
ATOM 3537 C C . LEU A 1 429 ? -24.462 -5.120 7.758 1.00 88.12 429 LEU A C 1
ATOM 3539 O O . LEU A 1 429 ? -25.054 -6.043 7.192 1.00 88.12 429 LEU A O 1
ATOM 3543 N N . VAL A 1 430 ? -24.861 -4.651 8.946 1.00 89.00 430 VAL A N 1
ATOM 3544 C CA . VAL A 1 430 ? -26.039 -5.174 9.662 1.00 89.00 430 VAL A CA 1
ATOM 3545 C C . VAL A 1 430 ? -27.316 -4.938 8.853 1.00 89.00 430 VAL A C 1
ATOM 3547 O O . VAL A 1 430 ? -28.098 -5.865 8.647 1.00 89.00 430 VAL A O 1
ATOM 3550 N N . LYS A 1 431 ? -27.518 -3.723 8.320 1.00 89.12 431 LYS A N 1
ATOM 3551 C CA . LYS A 1 431 ? -28.665 -3.411 7.441 1.00 89.12 431 LYS A CA 1
ATOM 3552 C C . LYS A 1 431 ? -28.683 -4.264 6.172 1.00 89.12 431 LYS A C 1
ATOM 3554 O O . LYS A 1 431 ? -29.749 -4.521 5.622 1.00 89.12 431 LYS A O 1
ATOM 3559 N N . MET A 1 432 ? -27.516 -4.702 5.709 1.00 89.00 432 MET A N 1
ATOM 3560 C CA . MET A 1 432 ? -27.360 -5.565 4.543 1.00 89.00 432 MET A CA 1
ATOM 3561 C C . MET A 1 432 ? -27.615 -7.055 4.820 1.00 89.00 432 MET A C 1
ATOM 3563 O O . MET A 1 432 ? -27.613 -7.831 3.855 1.00 89.00 432 MET A O 1
ATOM 3567 N N . GLY A 1 433 ? -27.888 -7.433 6.076 1.00 86.00 433 GLY A N 1
ATOM 3568 C CA . GLY A 1 433 ? -28.303 -8.775 6.491 1.00 86.00 433 GLY A CA 1
ATOM 3569 C C . GLY A 1 433 ? -27.208 -9.632 7.133 1.00 86.00 433 GLY A C 1
ATOM 3570 O O . GLY A 1 433 ? -27.440 -10.820 7.344 1.00 86.00 433 GLY A O 1
ATOM 3571 N N . MET A 1 434 ? -26.030 -9.074 7.434 1.00 89.00 434 MET A N 1
ATOM 3572 C CA . MET A 1 434 ? -24.965 -9.808 8.129 1.00 89.00 434 MET A CA 1
ATOM 3573 C C . MET A 1 434 ? -25.233 -9.906 9.633 1.00 89.00 434 MET A C 1
ATOM 3575 O O . MET A 1 434 ? -25.767 -8.978 10.245 1.00 89.00 434 MET A O 1
ATOM 3579 N N . ASN A 1 435 ? -24.838 -11.024 10.243 1.00 88.19 435 ASN A N 1
ATOM 3580 C CA . ASN A 1 435 ? -24.961 -11.208 11.687 1.00 88.19 435 ASN A CA 1
ATOM 3581 C C . ASN A 1 435 ? -23.800 -10.537 12.455 1.00 88.19 435 ASN A C 1
ATOM 3583 O O . ASN A 1 435 ? -22.782 -10.154 11.879 1.00 88.19 435 ASN A O 1
ATOM 3587 N N . ALA A 1 436 ? -23.946 -10.392 13.775 1.00 83.56 436 ALA A N 1
ATOM 3588 C CA . ALA A 1 436 ? -22.971 -9.676 14.602 1.00 83.56 436 ALA A CA 1
ATOM 3589 C C . ALA A 1 436 ? -21.569 -10.317 14.605 1.00 83.56 436 ALA A C 1
ATOM 3591 O O . ALA A 1 436 ? -20.572 -9.598 14.627 1.00 83.56 436 ALA A O 1
ATOM 3592 N N . GLU A 1 437 ? -21.480 -11.649 14.560 1.00 86.12 437 GLU A N 1
ATOM 3593 C CA . GLU A 1 437 ? -20.198 -12.367 14.531 1.00 86.12 437 GLU A CA 1
ATOM 3594 C C . GLU A 1 437 ? -19.450 -12.130 13.214 1.00 86.12 437 GLU A C 1
ATOM 3596 O O . GLU A 1 437 ? -18.257 -11.834 13.233 1.00 86.12 437 GLU A O 1
ATOM 3601 N N . GLN A 1 438 ? -20.159 -12.174 12.082 1.00 86.00 438 GLN A N 1
ATOM 3602 C CA . GLN A 1 438 ? -19.616 -11.870 10.756 1.00 86.00 438 GLN A CA 1
ATOM 3603 C C . GLN A 1 438 ? -19.110 -10.430 10.678 1.00 86.00 438 GLN A C 1
ATOM 3605 O O . GLN A 1 438 ? -18.001 -10.192 10.205 1.00 86.00 438 GLN A O 1
ATOM 3610 N N . VAL A 1 439 ? -19.892 -9.471 11.182 1.00 84.94 439 VAL A N 1
ATOM 3611 C CA . VAL A 1 439 ? -19.490 -8.059 11.202 1.00 84.94 439 VAL A CA 1
ATOM 3612 C C . VAL A 1 439 ? -18.240 -7.867 12.061 1.00 84.94 439 VAL A C 1
ATOM 3614 O O . VAL A 1 439 ? -17.298 -7.212 11.625 1.00 84.94 439 VAL A O 1
ATOM 3617 N N . LEU A 1 440 ? -18.181 -8.473 13.250 1.00 86.94 440 LEU A N 1
ATOM 3618 C CA . LEU A 1 440 ? -16.998 -8.394 14.112 1.00 86.94 440 LEU A CA 1
ATOM 3619 C C . LEU A 1 440 ? -15.754 -9.011 13.466 1.00 86.94 440 LEU A C 1
ATOM 3621 O O . LEU A 1 440 ? -14.674 -8.444 13.610 1.00 86.94 440 LEU A O 1
ATOM 3625 N N . LEU A 1 441 ? -15.895 -10.142 12.770 1.00 89.50 441 LEU A N 1
ATOM 3626 C CA . LEU A 1 441 ? -14.793 -10.785 12.055 1.00 89.50 441 LEU A CA 1
ATOM 3627 C C . LEU A 1 441 ? -14.252 -9.876 10.944 1.00 89.50 441 LEU A C 1
ATOM 3629 O O . LEU A 1 441 ? -13.053 -9.613 10.892 1.00 89.50 441 LEU A O 1
ATOM 3633 N N . ILE A 1 442 ? -15.142 -9.332 10.107 1.00 90.12 442 ILE A N 1
ATOM 3634 C CA . ILE A 1 442 ? -14.780 -8.416 9.017 1.00 90.12 442 ILE A CA 1
ATOM 3635 C C . ILE A 1 442 ? -14.041 -7.192 9.565 1.00 90.12 442 ILE A C 1
ATOM 3637 O O . ILE A 1 442 ? -12.950 -6.863 9.104 1.00 90.12 442 ILE A O 1
ATOM 3641 N N . LEU A 1 443 ? -14.601 -6.533 10.580 1.00 88.88 443 LEU A N 1
ATOM 3642 C CA . LEU A 1 443 ? -14.022 -5.305 11.123 1.00 88.88 443 LEU A CA 1
ATOM 3643 C C . LEU A 1 443 ? -12.687 -5.535 11.850 1.00 88.88 443 LEU A C 1
ATOM 3645 O O . LEU A 1 443 ? -11.880 -4.615 11.911 1.00 88.88 443 LEU A O 1
ATOM 3649 N N . LYS A 1 444 ? -12.451 -6.728 12.413 1.00 87.12 444 LYS A N 1
ATOM 3650 C CA . LYS A 1 444 ? -11.203 -7.049 13.127 1.00 87.12 444 LYS A CA 1
ATOM 3651 C C . LYS A 1 444 ? -10.089 -7.559 12.223 1.00 87.12 444 LYS A C 1
ATOM 3653 O O . LYS A 1 444 ? -8.930 -7.287 12.509 1.00 87.12 444 LYS A O 1
ATOM 3658 N N . GLU A 1 445 ? -10.427 -8.340 11.200 1.00 89.88 445 GLU A N 1
ATOM 3659 C CA . GLU A 1 445 ? -9.434 -9.098 10.425 1.00 89.88 445 GLU A CA 1
ATOM 3660 C C . GLU A 1 445 ? -9.342 -8.660 8.962 1.00 89.88 445 GLU A C 1
ATOM 3662 O O . GLU A 1 445 ? -8.335 -8.927 8.310 1.00 89.88 445 GLU A O 1
ATOM 3667 N N . ARG A 1 446 ? -10.376 -8.000 8.425 1.00 93.50 446 ARG A N 1
ATOM 3668 C CA . ARG A 1 446 ? -10.482 -7.680 6.991 1.00 93.50 446 ARG A CA 1
ATOM 3669 C C . ARG A 1 446 ? -10.441 -6.188 6.695 1.00 93.50 446 ARG A C 1
ATOM 3671 O O . ARG A 1 446 ? -10.080 -5.806 5.590 1.00 93.50 446 ARG A O 1
ATOM 3678 N N . VAL A 1 447 ? -10.762 -5.336 7.663 1.00 94.31 447 VAL A N 1
ATOM 3679 C CA . VAL A 1 447 ? -10.698 -3.880 7.503 1.00 94.31 447 VAL A CA 1
ATOM 3680 C C . VAL A 1 447 ? -9.587 -3.316 8.378 1.00 94.31 447 VAL A C 1
ATOM 3682 O O . VAL A 1 447 ? -9.684 -3.323 9.602 1.00 94.31 447 VAL A O 1
ATOM 3685 N N . ASN A 1 448 ? -8.549 -2.782 7.745 1.00 94.06 448 ASN A N 1
ATOM 3686 C CA . ASN A 1 448 ? -7.459 -2.092 8.420 1.00 94.06 448 ASN A CA 1
ATOM 3687 C C . ASN A 1 448 ? -7.683 -0.576 8.346 1.00 94.06 448 ASN A C 1
ATOM 3689 O O . ASN A 1 448 ? -7.413 0.040 7.316 1.00 94.06 448 ASN A O 1
ATOM 3693 N N . LEU A 1 449 ? -8.201 0.027 9.420 1.00 91.12 449 LEU A N 1
ATOM 3694 C CA . LEU A 1 449 ? -8.268 1.485 9.554 1.00 91.12 449 LEU A CA 1
ATOM 3695 C C . LEU A 1 449 ? -6.953 2.011 10.116 1.00 91.12 449 LEU A C 1
ATOM 3697 O O . LEU A 1 449 ? -6.612 1.744 11.267 1.00 91.12 449 LEU A O 1
ATOM 3701 N N . VAL A 1 450 ? -6.231 2.781 9.309 1.00 90.75 450 VAL A N 1
ATOM 3702 C CA . VAL A 1 450 ? -4.882 3.220 9.654 1.00 90.75 450 VAL A CA 1
ATOM 3703 C C . VAL A 1 450 ? -4.604 4.618 9.126 1.00 90.75 450 VAL A C 1
ATOM 3705 O O . VAL A 1 450 ? -5.162 5.054 8.123 1.00 90.75 450 VAL A O 1
ATOM 3708 N N . ASP A 1 451 ? -3.711 5.331 9.804 1.00 90.56 451 ASP A N 1
ATOM 3709 C CA . ASP A 1 451 ? -3.130 6.538 9.238 1.00 90.56 451 ASP A CA 1
ATOM 3710 C C . ASP A 1 451 ? -2.088 6.157 8.176 1.00 90.56 451 ASP A C 1
ATOM 3712 O O . ASP A 1 451 ? -1.1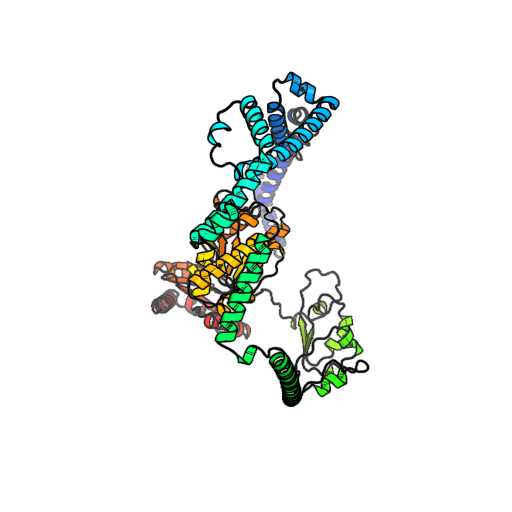09 5.471 8.476 1.00 90.56 451 ASP A O 1
ATOM 3716 N N . LEU A 1 452 ? -2.265 6.646 6.947 1.00 90.88 452 LEU A N 1
ATOM 3717 C CA . LEU A 1 452 ? -1.357 6.409 5.823 1.00 90.88 452 LEU A CA 1
ATOM 3718 C C . LEU A 1 452 ? 0.113 6.747 6.135 1.00 90.88 452 LEU A C 1
ATOM 3720 O O . LEU A 1 452 ? 1.018 6.120 5.588 1.00 90.88 452 LEU A O 1
ATOM 3724 N N . ARG A 1 453 ? 0.372 7.683 7.058 1.00 86.38 453 ARG A N 1
ATOM 3725 C CA . ARG A 1 453 ? 1.736 8.053 7.479 1.00 86.38 453 ARG A CA 1
ATOM 3726 C C . ARG A 1 453 ? 2.462 6.947 8.252 1.00 86.38 453 ARG A C 1
ATOM 3728 O O . ARG A 1 453 ? 3.687 6.951 8.303 1.00 86.38 453 ARG A O 1
ATOM 3735 N N . LEU A 1 454 ? 1.730 6.018 8.867 1.00 83.31 454 LEU A N 1
ATOM 3736 C CA . LEU A 1 454 ? 2.299 4.976 9.727 1.00 83.31 454 LEU A CA 1
ATOM 3737 C C . LEU A 1 454 ? 2.761 3.734 8.952 1.00 83.31 454 LEU A C 1
ATOM 3739 O O . LEU A 1 454 ? 3.451 2.897 9.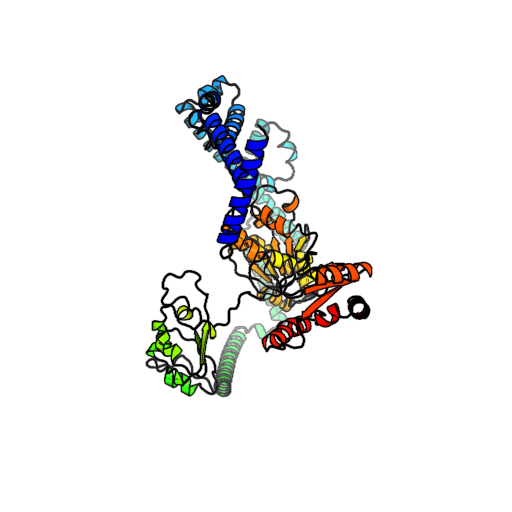521 1.00 83.31 454 LEU A O 1
ATOM 3743 N N . SER A 1 455 ? 2.404 3.602 7.668 1.00 78.00 455 SER A N 1
ATOM 3744 C CA . SER A 1 455 ? 2.801 2.477 6.795 1.00 78.00 455 SER A CA 1
ATOM 3745 C C . SER A 1 455 ? 2.464 1.070 7.334 1.00 78.00 455 SER A C 1
ATOM 3747 O O . SER A 1 455 ? 3.039 0.077 6.895 1.00 78.00 455 SER A O 1
ATOM 3749 N N . HIS A 1 456 ? 1.521 0.949 8.275 1.00 84.00 456 HIS A N 1
ATOM 3750 C CA . HIS A 1 456 ? 1.033 -0.343 8.769 1.00 84.00 456 HIS A CA 1
ATOM 3751 C C . HIS A 1 456 ? -0.072 -0.876 7.850 1.00 84.00 456 HIS A C 1
ATOM 3753 O O . HIS A 1 456 ? -1.260 -0.668 8.095 1.00 84.00 456 HIS A O 1
ATOM 3759 N N . LEU A 1 457 ? 0.336 -1.529 6.763 1.00 85.62 457 LEU A N 1
ATOM 3760 C CA . LEU A 1 457 ? -0.546 -2.018 5.704 1.00 85.62 457 LEU A CA 1
ATOM 3761 C C . LEU A 1 457 ? -0.837 -3.512 5.843 1.00 85.62 457 LEU A C 1
ATOM 3763 O O . LEU A 1 457 ? 0.062 -4.304 6.129 1.00 85.62 457 LEU A O 1
ATOM 3767 N N . TYR A 1 458 ? -2.081 -3.907 5.577 1.00 90.50 458 TYR A N 1
ATOM 3768 C CA . TYR A 1 458 ? -2.394 -5.296 5.247 1.00 90.50 458 TYR A CA 1
ATOM 3769 C C . TYR A 1 458 ? -2.127 -5.532 3.760 1.00 90.50 458 TYR A C 1
ATOM 3771 O O . TYR A 1 458 ? -2.237 -4.607 2.952 1.00 90.50 458 TYR A O 1
ATOM 3779 N N . ASP A 1 459 ? -1.822 -6.778 3.396 1.00 89.50 459 ASP A N 1
ATOM 3780 C CA . ASP A 1 459 ? -1.782 -7.226 2.001 1.00 89.50 459 ASP A CA 1
ATOM 3781 C C . ASP A 1 459 ? -3.213 -7.287 1.430 1.00 89.50 459 ASP A C 1
ATOM 3783 O O . ASP A 1 459 ? -3.864 -8.336 1.422 1.00 89.50 459 ASP A O 1
ATOM 3787 N N . ALA A 1 460 ? -3.723 -6.118 1.036 1.00 92.50 460 ALA A N 1
ATOM 3788 C CA . ALA A 1 460 ? -5.138 -5.865 0.798 1.00 92.50 460 ALA A CA 1
ATOM 3789 C C . ALA A 1 460 ? -5.524 -5.875 -0.686 1.00 92.50 460 ALA A C 1
ATOM 3791 O O . ALA A 1 460 ? -4.773 -5.450 -1.568 1.00 92.50 460 ALA A O 1
ATOM 3792 N N . GLU A 1 461 ? -6.756 -6.291 -0.977 1.00 94.06 461 GLU A N 1
ATOM 3793 C CA . GLU A 1 461 ? -7.342 -6.144 -2.305 1.00 94.06 461 GLU A CA 1
ATOM 3794 C C . GLU A 1 461 ? -7.590 -4.675 -2.656 1.00 94.06 461 GLU A C 1
ATOM 3796 O O . GLU A 1 461 ? -7.352 -4.285 -3.801 1.00 94.06 461 GLU A O 1
ATOM 3801 N N . TYR A 1 462 ? -8.028 -3.866 -1.690 1.00 95.75 462 TYR A N 1
ATOM 3802 C CA . TYR A 1 462 ? -8.354 -2.458 -1.907 1.00 95.75 462 TYR A CA 1
ATOM 3803 C C . TYR A 1 462 ? -7.623 -1.544 -0.929 1.00 95.75 462 TYR A C 1
ATOM 3805 O O . TYR A 1 462 ? -7.601 -1.790 0.276 1.00 95.75 462 TYR A O 1
ATOM 3813 N N . ASN A 1 463 ? -7.107 -0.443 -1.461 1.00 96.50 463 ASN A N 1
ATOM 3814 C CA . ASN A 1 463 ? -6.610 0.687 -0.687 1.00 96.50 463 ASN A CA 1
ATOM 3815 C C . ASN A 1 463 ? -7.588 1.846 -0.866 1.00 96.50 463 ASN A C 1
ATOM 3817 O O . ASN A 1 463 ? -7.926 2.179 -1.996 1.00 96.50 463 ASN A O 1
ATOM 3821 N N . VAL A 1 464 ? -8.069 2.449 0.219 1.00 96.69 464 VAL A N 1
ATOM 3822 C CA . VAL A 1 464 ? -9.099 3.495 0.167 1.00 96.69 464 VAL A CA 1
ATOM 3823 C C . VAL A 1 464 ? -8.601 4.743 0.876 1.00 96.69 464 VAL A C 1
ATOM 3825 O O . VAL A 1 464 ? -8.388 4.731 2.086 1.00 96.69 464 VAL A O 1
ATOM 3828 N N . LEU A 1 465 ? -8.442 5.832 0.133 1.00 96.31 465 LEU A N 1
ATOM 3829 C CA . LEU A 1 465 ? -7.959 7.108 0.645 1.00 96.31 465 LEU A CA 1
ATOM 3830 C C . LEU A 1 465 ? -9.119 8.068 0.913 1.00 96.31 465 LEU A C 1
ATOM 3832 O O . LEU A 1 465 ? -9.832 8.437 -0.016 1.00 96.31 465 LEU A O 1
ATOM 3836 N N . PHE A 1 466 ? -9.260 8.553 2.149 1.00 94.81 466 PHE A N 1
ATOM 3837 C CA . PHE A 1 466 ? -10.098 9.719 2.443 1.00 94.81 466 PHE A CA 1
ATOM 3838 C C . PHE A 1 466 ? -9.297 10.995 2.164 1.00 94.81 466 PHE A C 1
ATOM 3840 O O . PHE A 1 466 ? -8.564 11.476 3.025 1.00 94.81 466 PHE A O 1
ATOM 3847 N N . LEU A 1 467 ? -9.413 11.546 0.951 1.00 93.44 467 LEU A N 1
ATOM 3848 C CA . LEU A 1 467 ? -8.510 12.599 0.468 1.00 93.44 467 LEU A CA 1
ATOM 3849 C C . LEU A 1 467 ? -8.546 13.877 1.324 1.00 93.44 467 LEU A C 1
ATOM 3851 O O . LEU A 1 467 ? -7.511 14.510 1.534 1.00 93.44 467 LEU A O 1
ATOM 3855 N N . GLU A 1 468 ? -9.714 14.217 1.876 1.00 91.50 468 GLU A N 1
ATOM 3856 C CA . GLU A 1 468 ? -9.918 15.368 2.770 1.00 91.50 468 GLU A CA 1
ATOM 3857 C C . GLU A 1 468 ? -8.950 15.388 3.967 1.00 91.50 468 GLU A C 1
ATOM 3859 O O . GLU A 1 468 ? -8.564 16.457 4.437 1.00 91.50 468 GLU A O 1
ATOM 3864 N N . ASP A 1 469 ? -8.518 14.221 4.442 1.00 91.00 469 ASP A N 1
ATOM 3865 C CA . ASP A 1 469 ? -7.626 14.116 5.596 1.00 91.00 469 ASP A CA 1
ATOM 3866 C C . ASP A 1 469 ? -6.152 14.377 5.245 1.00 91.00 469 ASP A C 1
ATOM 3868 O O . ASP A 1 469 ? -5.362 14.729 6.121 1.00 91.00 469 ASP A O 1
ATOM 3872 N N . TYR A 1 470 ? -5.772 14.217 3.974 1.00 91.69 470 TYR A N 1
ATOM 3873 C CA . TYR A 1 470 ? -4.368 14.139 3.558 1.00 91.69 470 TYR A CA 1
ATOM 3874 C C . TYR A 1 470 ? -3.948 15.213 2.549 1.00 91.69 470 TYR A C 1
ATOM 3876 O O . TYR A 1 470 ? -2.753 15.466 2.403 1.00 91.69 470 TYR A O 1
ATOM 3884 N N . TYR A 1 471 ? -4.893 15.884 1.880 1.00 88.94 471 TYR A N 1
ATOM 3885 C CA . TYR A 1 471 ? -4.600 16.766 0.741 1.00 88.94 471 TYR A CA 1
ATOM 3886 C C . TYR A 1 471 ? -3.599 17.899 1.031 1.00 88.94 471 TYR A C 1
ATOM 3888 O O . TYR A 1 471 ? -2.917 18.338 0.116 1.00 88.94 471 TYR A O 1
ATOM 3896 N N . LYS A 1 472 ? -3.482 18.358 2.286 1.00 88.62 472 LYS A N 1
ATOM 3897 C CA . LYS A 1 472 ? -2.592 19.461 2.705 1.00 88.62 472 LYS A CA 1
ATOM 3898 C C . LYS A 1 472 ? -1.139 19.054 2.985 1.00 88.62 472 LYS A C 1
ATOM 3900 O O . LYS A 1 472 ? -0.364 19.878 3.461 1.00 88.62 472 LYS A O 1
ATOM 3905 N N . ILE A 1 473 ? -0.761 17.795 2.782 1.00 84.50 473 ILE A N 1
ATOM 3906 C CA . ILE A 1 473 ? 0.595 17.331 3.102 1.00 84.50 473 ILE A CA 1
ATOM 3907 C C . ILE A 1 473 ? 1.563 17.741 1.984 1.00 84.50 473 ILE A C 1
ATOM 3909 O O . ILE A 1 473 ? 1.409 17.335 0.834 1.00 84.50 473 ILE A O 1
ATOM 3913 N N . GLU A 1 474 ? 2.582 18.527 2.341 1.00 79.50 474 GLU A N 1
ATOM 3914 C CA . GLU A 1 474 ? 3.560 19.087 1.389 1.00 79.50 474 GLU A CA 1
ATOM 3915 C C . GLU A 1 474 ? 4.967 18.469 1.485 1.00 79.50 474 GLU A C 1
ATOM 3917 O O . GLU A 1 474 ? 5.793 18.667 0.594 1.00 79.50 474 GLU A O 1
ATOM 3922 N N . ASN A 1 475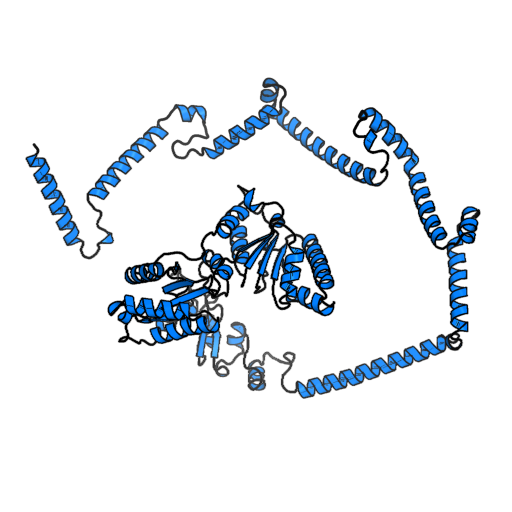 ? 5.266 17.708 2.544 1.00 85.00 475 ASN A N 1
ATOM 3923 C CA . ASN A 1 475 ? 6.598 17.131 2.743 1.00 85.00 475 ASN A CA 1
ATOM 3924 C C . ASN A 1 475 ? 6.897 16.049 1.691 1.00 85.00 475 ASN A C 1
ATOM 3926 O O . ASN A 1 475 ? 6.263 14.998 1.685 1.00 85.00 475 ASN A O 1
ATOM 3930 N N . GLU A 1 476 ? 7.906 16.303 0.858 1.00 81.44 476 GLU A N 1
ATOM 3931 C CA . GLU A 1 476 ? 8.342 15.457 -0.258 1.00 81.44 476 GLU A CA 1
ATOM 3932 C C . GLU A 1 476 ? 8.455 13.972 0.079 1.00 81.44 476 GLU A C 1
ATOM 3934 O O . GLU A 1 476 ? 7.770 13.142 -0.513 1.00 81.44 476 GLU A O 1
ATOM 3939 N N . HIS A 1 477 ? 9.310 13.642 1.046 1.00 83.62 477 HIS A N 1
ATOM 3940 C CA . HIS A 1 477 ? 9.634 12.258 1.372 1.00 83.62 477 HIS A CA 1
ATOM 3941 C C . HIS A 1 477 ? 8.425 11.523 1.952 1.00 83.62 477 HIS A C 1
ATOM 3943 O O . HIS A 1 477 ? 8.236 10.338 1.692 1.00 83.62 477 H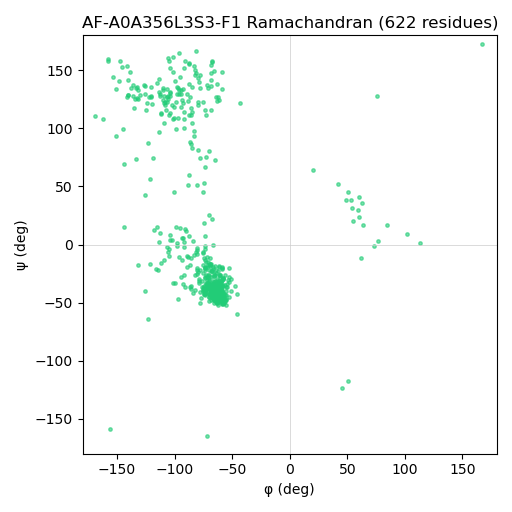IS A O 1
ATOM 3949 N N . LEU A 1 478 ? 7.585 12.232 2.713 1.00 85.94 478 LEU A N 1
ATOM 3950 C CA . LEU A 1 478 ? 6.344 11.664 3.227 1.00 85.94 478 LEU A CA 1
ATOM 3951 C C . LEU A 1 478 ? 5.347 11.411 2.098 1.00 85.94 478 LEU A C 1
ATOM 3953 O O . LEU A 1 478 ? 4.776 10.330 2.054 1.00 85.94 478 LEU A O 1
ATOM 3957 N N . VAL A 1 479 ? 5.168 12.362 1.178 1.00 88.00 479 VAL A N 1
ATOM 3958 C CA . VAL A 1 479 ? 4.247 12.207 0.044 1.00 88.00 479 VAL A CA 1
ATOM 3959 C C . VAL A 1 479 ? 4.649 11.015 -0.820 1.00 88.00 479 VAL A C 1
ATOM 3961 O O . VAL A 1 479 ? 3.790 10.193 -1.111 1.00 88.00 479 VAL A O 1
ATOM 3964 N N . VAL A 1 480 ? 5.932 10.863 -1.163 1.00 86.25 480 VAL A N 1
ATOM 3965 C CA . VAL A 1 480 ? 6.407 9.720 -1.967 1.00 86.25 480 VAL A CA 1
ATOM 3966 C C . VAL A 1 480 ? 6.091 8.390 -1.278 1.00 86.25 480 VAL A C 1
ATOM 3968 O O . VAL A 1 480 ? 5.427 7.544 -1.868 1.00 86.25 480 VAL A O 1
ATOM 3971 N N . ASN A 1 481 ? 6.448 8.240 0.002 1.00 86.81 481 ASN A N 1
ATOM 3972 C CA . ASN A 1 481 ? 6.154 7.013 0.751 1.00 86.81 481 ASN A CA 1
ATOM 3973 C C . ASN A 1 481 ? 4.645 6.740 0.859 1.00 86.81 481 ASN A C 1
ATOM 3975 O O . ASN A 1 481 ? 4.202 5.596 0.787 1.00 86.81 481 ASN A O 1
ATOM 3979 N N . MET A 1 482 ? 3.839 7.787 1.050 1.00 91.00 482 MET A N 1
ATOM 3980 C CA . MET A 1 482 ? 2.383 7.672 1.106 1.00 91.00 482 MET A CA 1
ATOM 3981 C C . MET A 1 482 ? 1.804 7.211 -0.234 1.00 91.00 482 MET A C 1
ATOM 3983 O O . MET A 1 482 ? 0.916 6.364 -0.240 1.00 91.00 482 MET A O 1
ATOM 3987 N N . ILE A 1 483 ? 2.303 7.745 -1.350 1.00 92.25 483 ILE A N 1
ATOM 3988 C CA . ILE A 1 483 ? 1.903 7.325 -2.693 1.00 92.25 483 ILE A CA 1
ATOM 3989 C C . ILE A 1 483 ? 2.276 5.861 -2.920 1.00 92.25 483 ILE A C 1
ATOM 3991 O O . ILE A 1 483 ? 1.392 5.077 -3.254 1.00 92.25 483 ILE A O 1
ATOM 3995 N N . ASP A 1 484 ? 3.518 5.460 -2.643 1.00 89.62 484 ASP A N 1
ATOM 3996 C CA . ASP A 1 484 ? 3.948 4.066 -2.797 1.00 89.62 484 ASP A CA 1
ATOM 3997 C C . ASP A 1 484 ? 3.041 3.117 -2.002 1.00 89.62 484 ASP A C 1
ATOM 3999 O O . ASP A 1 484 ? 2.506 2.151 -2.545 1.00 89.62 484 ASP A O 1
ATOM 4003 N N . ASN A 1 485 ? 2.763 3.451 -0.740 1.00 91.06 485 ASN A N 1
ATOM 4004 C CA . ASN A 1 485 ? 1.847 2.700 0.116 1.00 91.06 485 ASN A CA 1
ATOM 4005 C C . ASN A 1 485 ? 0.421 2.598 -0.456 1.00 91.06 485 ASN A C 1
ATOM 4007 O O . ASN A 1 485 ? -0.208 1.545 -0.347 1.00 91.06 485 ASN A O 1
ATOM 4011 N N . LEU A 1 486 ? -0.101 3.667 -1.069 1.00 93.44 486 LEU A N 1
ATOM 4012 C CA . LEU A 1 486 ? -1.431 3.677 -1.688 1.00 93.44 486 LEU A CA 1
ATOM 4013 C C . LEU A 1 486 ? -1.508 2.773 -2.920 1.00 93.44 486 LEU A C 1
ATOM 4015 O O . LEU A 1 486 ? -2.534 2.122 -3.134 1.00 93.44 486 LEU A O 1
ATOM 4019 N N . LEU A 1 487 ? -0.438 2.711 -3.710 1.00 92.12 487 LEU A N 1
ATOM 4020 C CA . LEU A 1 487 ? -0.378 1.924 -4.941 1.00 92.12 487 LEU A CA 1
ATOM 4021 C C . LEU A 1 487 ? -0.277 0.408 -4.679 1.00 92.12 487 LEU A C 1
ATOM 4023 O O . LEU A 1 487 ? -0.634 -0.397 -5.541 1.00 92.12 487 LEU A O 1
ATOM 4027 N N . LEU A 1 488 ? 0.148 -0.004 -3.481 1.00 89.69 488 LEU A N 1
ATOM 4028 C CA . LEU A 1 488 ? 0.281 -1.409 -3.079 1.00 89.69 488 LEU A CA 1
ATOM 4029 C C . LEU A 1 488 ? -1.071 -2.055 -2.717 1.00 89.69 488 LEU A C 1
ATOM 4031 O O . LEU A 1 488 ? -1.371 -2.291 -1.548 1.00 89.69 488 LEU A O 1
ATOM 4035 N N . CYS A 1 489 ? -1.894 -2.365 -3.723 1.00 91.88 489 CYS A N 1
ATOM 4036 C CA . CYS A 1 489 ? -3.134 -3.137 -3.563 1.00 91.88 489 CYS A CA 1
ATOM 4037 C C . CYS A 1 489 ? -3.359 -4.117 -4.721 1.00 91.88 489 CYS A C 1
ATOM 4039 O O . CYS A 1 489 ? -2.897 -3.889 -5.838 1.00 91.88 489 CYS A O 1
ATOM 4041 N N . LYS A 1 490 ? -4.093 -5.213 -4.480 1.00 90.12 490 LYS A N 1
ATOM 4042 C CA . LYS A 1 490 ? -4.269 -6.275 -5.495 1.00 90.12 490 LYS A CA 1
ATOM 4043 C C . LYS A 1 490 ? -5.319 -5.962 -6.559 1.00 90.12 490 LYS A C 1
ATOM 4045 O O . LYS A 1 490 ? -5.321 -6.592 -7.618 1.00 90.12 490 LYS A O 1
ATOM 4050 N N . ARG A 1 491 ? -6.281 -5.084 -6.265 1.00 89.94 491 ARG A N 1
ATOM 4051 C CA . ARG A 1 491 ? -7.411 -4.784 -7.155 1.00 89.94 491 ARG A CA 1
ATOM 4052 C C . ARG A 1 491 ? -7.508 -3.317 -7.507 1.00 89.94 491 ARG A C 1
ATOM 4054 O O . ARG A 1 491 ? -7.443 -3.022 -8.693 1.00 89.94 491 ARG A O 1
ATOM 4061 N N . ARG A 1 492 ? -7.751 -2.426 -6.542 1.00 92.44 492 ARG A N 1
ATOM 4062 C CA . ARG A 1 492 ? -7.951 -1.000 -6.842 1.00 92.44 492 ARG A CA 1
ATOM 4063 C C . ARG A 1 492 ? -7.577 -0.082 -5.686 1.00 92.44 492 ARG A C 1
ATOM 4065 O O . ARG A 1 492 ? -7.875 -0.374 -4.528 1.00 92.44 492 ARG A O 1
ATOM 4072 N N . LEU A 1 493 ? -7.023 1.068 -6.051 1.00 95.25 493 LEU A N 1
ATOM 4073 C CA . LEU A 1 493 ? -6.949 2.265 -5.234 1.00 95.25 493 LEU A CA 1
ATOM 4074 C C . LEU A 1 493 ? -8.250 3.056 -5.408 1.00 95.25 493 LEU A C 1
ATOM 4076 O O . LEU A 1 493 ? -8.566 3.524 -6.499 1.00 95.25 493 LEU A O 1
ATOM 4080 N N . VAL A 1 494 ? -9.001 3.214 -4.326 1.00 96.25 494 VAL A N 1
ATOM 4081 C CA . VAL A 1 494 ? -10.230 4.004 -4.276 1.00 96.25 494 VAL A CA 1
ATOM 4082 C C . VAL A 1 494 ? -9.926 5.337 -3.606 1.00 96.25 494 VAL A C 1
ATOM 4084 O O . VAL A 1 494 ? -9.518 5.377 -2.448 1.00 96.25 494 VAL A O 1
ATOM 4087 N N . ILE A 1 495 ? -10.143 6.443 -4.305 1.00 95.69 495 ILE A N 1
ATOM 4088 C CA . ILE A 1 495 ? -9.955 7.784 -3.751 1.00 95.69 495 ILE A CA 1
ATOM 4089 C C . ILE A 1 495 ? -11.327 8.373 -3.456 1.00 95.69 495 ILE A C 1
ATOM 4091 O O . ILE A 1 495 ? -12.113 8.643 -4.364 1.00 95.69 495 ILE A O 1
ATOM 4095 N N . TYR A 1 496 ? -11.620 8.566 -2.173 1.00 96.06 496 TYR A N 1
ATOM 4096 C CA . TYR A 1 496 ? -12.813 9.271 -1.736 1.00 96.06 496 TYR A CA 1
ATOM 4097 C C . TYR A 1 496 ? -12.551 10.779 -1.728 1.00 96.06 496 TYR A C 1
ATOM 4099 O O . TYR A 1 496 ? -11.874 11.299 -0.837 1.00 96.06 496 TYR A O 1
ATOM 4107 N N . ASP A 1 497 ? -13.096 11.467 -2.731 1.00 92.88 497 ASP A N 1
ATOM 4108 C CA . ASP A 1 497 ? -12.935 12.903 -2.964 1.00 92.88 497 ASP A CA 1
ATOM 4109 C C . ASP A 1 497 ? -14.294 13.623 -2.911 1.00 92.88 497 ASP A C 1
ATOM 4111 O O . ASP A 1 497 ? -14.884 14.006 -3.921 1.00 92.88 497 ASP A O 1
ATOM 4115 N N . ASN A 1 498 ? -14.826 13.785 -1.698 1.00 91.44 498 ASN A N 1
ATOM 4116 C CA . ASN A 1 498 ? -16.126 14.425 -1.457 1.00 91.44 498 ASN A CA 1
ATOM 4117 C C . ASN A 1 498 ? -16.195 15.911 -1.849 1.00 91.44 498 ASN A C 1
ATOM 4119 O O . ASN A 1 498 ? -17.289 16.429 -2.068 1.00 91.44 498 ASN A O 1
ATOM 4123 N N . ASN A 1 499 ? -15.050 16.589 -1.925 1.00 88.75 499 ASN A N 1
ATOM 4124 C CA . ASN A 1 499 ? -14.953 18.034 -2.133 1.00 88.75 499 ASN A CA 1
ATOM 4125 C C . ASN A 1 499 ? -14.339 18.402 -3.497 1.00 88.75 499 ASN A C 1
ATOM 4127 O O . ASN A 1 499 ? -14.053 19.579 -3.735 1.00 88.75 499 ASN A O 1
ATOM 4131 N N . ASP A 1 500 ? -14.170 17.422 -4.393 1.00 88.44 500 ASP A N 1
ATOM 4132 C CA . ASP A 1 500 ? -13.524 17.556 -5.706 1.00 88.44 500 ASP A CA 1
ATOM 4133 C C . ASP A 1 500 ? -12.109 18.177 -5.633 1.00 88.44 500 ASP A C 1
ATOM 4135 O O . ASP A 1 500 ? -11.727 18.983 -6.489 1.00 88.44 500 ASP A O 1
ATOM 4139 N N . TYR A 1 501 ? -11.319 17.844 -4.612 1.00 89.25 501 TYR A N 1
ATOM 4140 C CA . TYR A 1 501 ? -9.949 18.329 -4.442 1.00 89.25 501 TYR A CA 1
ATOM 4141 C C . TYR A 1 501 ? -9.043 17.982 -5.626 1.00 89.25 501 TYR A C 1
ATOM 4143 O O . TYR A 1 501 ? -8.224 18.819 -6.001 1.00 89.25 501 TYR A O 1
ATOM 4151 N N . LEU A 1 502 ? -9.213 16.816 -6.260 1.00 87.94 502 LEU A N 1
ATOM 4152 C CA . LEU A 1 502 ? -8.423 16.431 -7.439 1.00 87.94 502 LEU A CA 1
ATOM 4153 C C . LEU A 1 502 ? -8.680 17.359 -8.637 1.00 87.94 502 LEU A C 1
ATOM 4155 O O . LEU A 1 502 ? -7.765 17.644 -9.406 1.00 87.94 502 LEU A O 1
ATOM 4159 N N . LYS A 1 503 ? -9.913 17.873 -8.775 1.00 82.75 503 LYS A N 1
ATOM 4160 C CA . LYS A 1 503 ? -10.305 18.802 -9.853 1.00 82.75 503 LYS A CA 1
ATOM 4161 C C . LYS A 1 503 ? -10.007 20.264 -9.522 1.00 82.75 503 LYS A C 1
ATOM 4163 O O . LYS A 1 503 ? -9.721 21.044 -10.424 1.00 82.75 503 LYS A O 1
ATOM 4168 N N . ARG A 1 504 ? -10.158 20.658 -8.252 1.00 72.69 504 ARG A N 1
ATOM 4169 C CA . ARG A 1 504 ? -10.069 22.058 -7.795 1.00 72.69 504 ARG A CA 1
ATOM 4170 C C . ARG A 1 504 ? -8.665 22.466 -7.352 1.00 72.69 504 ARG A C 1
ATOM 4172 O O . ARG A 1 504 ? -8.357 23.654 -7.350 1.00 72.69 504 ARG A O 1
ATOM 4179 N N . GLY A 1 505 ? -7.850 21.514 -6.906 1.00 59.41 505 GLY A N 1
ATOM 4180 C CA . GLY A 1 505 ? -6.596 21.776 -6.211 1.00 59.41 505 GLY A CA 1
ATOM 4181 C C . GLY A 1 505 ? -5.395 21.845 -7.145 1.00 59.41 505 GLY A C 1
ATOM 4182 O O . GLY A 1 505 ? -4.817 20.821 -7.487 1.00 59.41 505 GLY A O 1
ATOM 4183 N N . SER A 1 506 ? -4.963 23.056 -7.483 1.00 63.91 506 SER A N 1
ATOM 4184 C CA . SER A 1 506 ? -3.573 23.323 -7.868 1.00 63.91 506 SER A CA 1
ATOM 4185 C C . SER A 1 506 ? -2.811 23.833 -6.640 1.00 63.91 506 SER A C 1
ATOM 4187 O O . SER A 1 506 ? -3.314 24.728 -5.961 1.00 63.91 506 SER A O 1
ATOM 4189 N N . GLY A 1 507 ? -1.618 23.297 -6.360 1.00 70.69 507 GLY A N 1
ATOM 4190 C CA . GLY A 1 507 ? -0.709 23.833 -5.336 1.00 70.69 507 GLY A CA 1
ATOM 4191 C C . GLY A 1 507 ? -0.460 22.961 -4.101 1.00 70.69 507 GLY A C 1
ATOM 4192 O O . GLY A 1 507 ? 0.291 23.388 -3.232 1.00 70.69 507 GLY A O 1
ATOM 4193 N N . TYR A 1 508 ? -1.035 21.756 -4.013 1.00 85.88 508 TYR A N 1
ATOM 4194 C CA . TYR A 1 508 ? -0.681 20.785 -2.971 1.00 85.88 508 TYR A CA 1
ATOM 4195 C C . TYR A 1 508 ? 0.024 19.572 -3.567 1.00 85.88 508 TYR A C 1
ATOM 4197 O O . TYR A 1 508 ? -0.498 18.919 -4.471 1.00 85.88 508 TYR A O 1
ATOM 4205 N N . ARG A 1 509 ? 1.171 19.214 -2.990 1.00 88.00 509 ARG A N 1
ATOM 4206 C CA . ARG A 1 509 ? 2.050 18.175 -3.532 1.00 88.00 509 ARG A CA 1
ATOM 4207 C C . ARG A 1 509 ? 1.402 16.791 -3.615 1.00 88.00 509 ARG A C 1
ATOM 4209 O O . ARG A 1 509 ? 1.549 16.114 -4.626 1.00 88.00 509 ARG A O 1
ATOM 4216 N N . LEU A 1 510 ? 0.654 16.373 -2.590 1.00 89.88 510 LEU A N 1
ATOM 4217 C CA . LEU A 1 510 ? -0.059 15.090 -2.632 1.00 89.88 510 LEU A CA 1
ATOM 4218 C C . LEU A 1 510 ? -1.101 15.052 -3.762 1.00 89.88 510 LEU A C 1
ATOM 4220 O O . LEU A 1 510 ? -1.235 14.032 -4.428 1.00 89.88 510 LEU A O 1
ATOM 4224 N N . ILE A 1 511 ? -1.822 16.155 -3.994 1.00 90.56 511 ILE A N 1
ATOM 4225 C CA . ILE A 1 511 ? -2.802 16.249 -5.087 1.00 90.56 511 ILE A CA 1
ATOM 4226 C C . ILE A 1 511 ? -2.094 16.171 -6.442 1.00 90.56 511 ILE A C 1
ATOM 4228 O O . ILE A 1 511 ? -2.570 15.474 -7.332 1.00 90.56 511 ILE A O 1
ATOM 4232 N N . GLU A 1 512 ? -0.950 16.841 -6.593 1.00 88.75 512 GLU A N 1
ATOM 4233 C CA . GLU A 1 512 ? -0.143 16.785 -7.816 1.00 88.75 512 GLU A CA 1
ATOM 4234 C C . GLU A 1 512 ? 0.337 15.363 -8.127 1.00 88.75 512 GLU A C 1
ATOM 4236 O O . GLU A 1 512 ? 0.189 14.915 -9.262 1.00 88.75 512 GLU A O 1
ATOM 4241 N N . GLU A 1 513 ? 0.851 14.627 -7.136 1.00 89.00 513 GLU A N 1
ATOM 4242 C CA . GLU A 1 513 ? 1.267 13.232 -7.332 1.00 89.00 513 GLU A CA 1
ATOM 4243 C C . GLU A 1 513 ? 0.076 12.301 -7.604 1.00 89.00 513 GLU A C 1
ATOM 4245 O O . GLU A 1 513 ? 0.135 11.485 -8.522 1.00 89.00 513 GLU A O 1
ATOM 4250 N N . LEU A 1 514 ? -1.044 12.458 -6.887 1.00 91.00 514 LEU A N 1
ATOM 4251 C CA . LEU A 1 514 ? -2.262 11.686 -7.163 1.00 91.00 514 LEU A CA 1
ATOM 4252 C C . LEU A 1 514 ? -2.802 11.957 -8.572 1.00 91.00 514 LEU A C 1
ATOM 4254 O O . LEU A 1 514 ? -3.214 11.016 -9.242 1.00 91.00 514 LEU A O 1
ATOM 4258 N N . ASN A 1 515 ? -2.743 13.201 -9.054 1.00 88.75 515 ASN A N 1
ATOM 4259 C CA . ASN A 1 515 ? -3.180 13.565 -10.404 1.00 88.75 515 ASN A CA 1
ATOM 4260 C C . ASN A 1 515 ? -2.329 12.934 -11.516 1.00 88.75 515 ASN A C 1
ATOM 4262 O O . ASN A 1 515 ? -2.839 12.729 -12.617 1.00 88.75 515 ASN A O 1
ATOM 4266 N N . LYS A 1 516 ? -1.062 12.582 -11.250 1.00 86.94 516 LYS A N 1
ATOM 4267 C CA . LYS A 1 516 ? -0.244 11.797 -12.194 1.00 86.94 516 LYS A CA 1
ATOM 4268 C C . LYS A 1 516 ? -0.724 10.351 -12.317 1.00 86.94 516 LYS A C 1
ATOM 4270 O O . LYS A 1 516 ? -0.518 9.742 -13.359 1.00 86.94 516 LYS A O 1
ATOM 4275 N N . ILE A 1 517 ? -1.343 9.822 -11.263 1.00 87.62 517 ILE A N 1
ATOM 4276 C CA . ILE A 1 517 ? -1.820 8.437 -11.179 1.00 87.62 517 ILE A CA 1
ATOM 4277 C C . ILE A 1 517 ? -3.273 8.324 -11.663 1.00 87.62 517 ILE A C 1
ATOM 4279 O O . ILE A 1 517 ? -3.655 7.331 -12.275 1.00 87.62 517 ILE A O 1
ATOM 4283 N N . THR A 1 518 ? -4.106 9.330 -11.386 1.00 83.75 518 THR A N 1
ATOM 4284 C CA . THR A 1 518 ? -5.540 9.311 -11.714 1.00 83.75 518 THR A CA 1
ATOM 4285 C C . THR A 1 518 ? -5.844 9.697 -13.163 1.00 83.75 518 THR A C 1
ATOM 4287 O O . THR A 1 518 ? -6.859 9.252 -13.694 1.00 83.75 518 THR A O 1
ATOM 4290 N N . ASN A 1 519 ? -4.986 10.485 -13.823 1.00 68.62 519 ASN A N 1
ATOM 4291 C CA . ASN A 1 519 ? -5.152 10.899 -15.224 1.00 68.62 519 ASN A CA 1
ATOM 4292 C C . ASN A 1 519 ? -4.548 9.882 -16.207 1.00 68.62 519 ASN A C 1
ATOM 4294 O O . ASN A 1 519 ? -3.645 10.211 -16.978 1.00 68.62 519 ASN A O 1
ATOM 4298 N N . LEU A 1 520 ? -5.032 8.641 -16.186 1.00 66.88 520 LEU A N 1
ATOM 4299 C CA . LEU A 1 520 ? -4.606 7.621 -17.144 1.00 66.88 520 LEU A CA 1
ATOM 4300 C C . LEU A 1 520 ? -5.756 7.231 -18.069 1.00 66.88 520 LEU A C 1
ATOM 4302 O O . LEU A 1 520 ? -6.555 6.352 -17.753 1.00 66.88 520 LEU A O 1
ATOM 4306 N N . ASP A 1 521 ? -5.784 7.838 -19.256 1.00 66.06 521 ASP A N 1
ATOM 4307 C CA . ASP A 1 521 ? -6.658 7.398 -20.352 1.00 66.06 521 ASP A CA 1
ATOM 4308 C C . ASP A 1 521 ? -6.234 6.014 -20.884 1.00 66.06 521 ASP A C 1
ATOM 4310 O O . ASP A 1 521 ? -7.042 5.264 -21.440 1.00 66.06 521 ASP A O 1
ATOM 4314 N N . GLN A 1 522 ? -4.966 5.636 -20.678 1.00 74.88 522 GLN A N 1
ATOM 4315 C CA . GLN A 1 522 ? -4.366 4.443 -21.263 1.00 74.88 522 GLN A CA 1
ATOM 4316 C C . GLN A 1 522 ? -3.440 3.714 -20.275 1.00 74.88 522 GLN A C 1
ATOM 4318 O O . GLN A 1 522 ? -2.544 4.312 -19.685 1.00 74.88 522 GLN A O 1
ATOM 4323 N N . VAL A 1 523 ? -3.654 2.401 -20.114 1.00 85.31 523 VAL A N 1
ATOM 4324 C CA . VAL A 1 523 ? -2.860 1.524 -19.224 1.00 85.31 523 VAL A CA 1
ATOM 4325 C C . VAL A 1 523 ? -1.696 0.848 -19.952 1.00 85.31 523 VAL A C 1
ATOM 4327 O O . VAL A 1 523 ? -0.639 0.628 -19.360 1.00 85.31 523 VAL A O 1
ATOM 4330 N N . PHE A 1 524 ? -1.898 0.521 -21.230 1.00 89.12 524 PHE A N 1
ATOM 4331 C CA . PHE A 1 524 ? -0.947 -0.199 -22.077 1.00 89.12 524 PHE A CA 1
ATOM 4332 C C . PHE A 1 524 ? -0.576 0.638 -23.299 1.00 89.12 524 PHE A C 1
ATOM 4334 O O . PHE A 1 524 ? -1.451 1.199 -23.957 1.00 89.12 524 PHE A O 1
ATOM 4341 N N . PHE A 1 525 ? 0.709 0.687 -23.640 1.00 87.69 525 PHE A N 1
ATOM 4342 C CA . PHE A 1 525 ? 1.243 1.558 -24.691 1.00 87.69 525 PHE A CA 1
ATOM 4343 C C . PHE A 1 525 ? 1.553 0.780 -25.972 1.00 87.69 525 PHE A C 1
ATOM 4345 O O . PHE A 1 525 ? 1.872 -0.406 -25.929 1.00 87.69 525 PHE A O 1
ATOM 4352 N N . LYS A 1 526 ? 1.485 1.444 -27.131 1.00 88.94 526 LYS A N 1
ATOM 4353 C CA . LYS A 1 526 ? 1.820 0.857 -28.443 1.00 88.94 526 LYS A CA 1
ATOM 4354 C C . LYS A 1 526 ? 3.309 1.016 -28.774 1.00 88.94 526 LYS A C 1
ATOM 4356 O O . LYS A 1 526 ? 3.672 1.529 -29.827 1.00 88.94 526 LYS A O 1
ATOM 4361 N N . GLU A 1 527 ? 4.170 0.613 -27.844 1.00 86.31 527 GLU A N 1
ATOM 4362 C CA . GLU A 1 527 ? 5.627 0.653 -28.008 1.00 86.31 527 GLU A CA 1
ATOM 4363 C C . GLU A 1 527 ? 6.168 -0.757 -28.263 1.00 86.31 527 GLU A C 1
ATOM 4365 O O . GLU A 1 527 ? 6.133 -1.633 -27.396 1.00 86.31 527 GLU A O 1
ATOM 4370 N N . TYR A 1 528 ? 6.650 -1.002 -29.482 1.00 85.75 528 TYR A N 1
ATOM 4371 C CA . TYR A 1 528 ? 7.053 -2.337 -29.919 1.00 85.75 528 TYR A CA 1
ATOM 4372 C C . TYR A 1 528 ? 8.564 -2.538 -29.796 1.00 85.75 528 TYR A C 1
ATOM 4374 O O . TYR A 1 528 ? 9.362 -1.705 -30.217 1.00 85.75 528 TYR A O 1
ATOM 4382 N N . SER A 1 529 ? 8.965 -3.695 -29.268 1.00 78.75 529 SER A N 1
ATOM 4383 C CA . SER A 1 529 ? 10.372 -4.031 -29.013 1.00 78.75 529 SER A CA 1
ATOM 4384 C C . SER A 1 529 ? 11.206 -4.254 -30.279 1.00 78.75 529 SER A C 1
ATOM 4386 O O . SER A 1 529 ? 12.435 -4.236 -30.221 1.00 78.75 529 SER A O 1
ATOM 4388 N N . SER A 1 530 ? 10.568 -4.508 -31.428 1.00 81.69 530 SER A N 1
ATOM 4389 C CA . SER A 1 530 ? 11.265 -4.751 -32.693 1.00 81.69 530 SER A CA 1
ATOM 4390 C C . SER A 1 530 ? 10.389 -4.477 -33.926 1.00 81.69 530 SER A C 1
ATOM 4392 O O . SER A 1 530 ? 9.164 -4.606 -33.848 1.00 81.69 530 SER A O 1
ATOM 4394 N N . PRO A 1 531 ? 10.993 -4.215 -35.105 1.00 82.38 531 PRO A N 1
ATOM 4395 C CA . PRO A 1 531 ? 10.250 -3.980 -36.348 1.00 82.38 531 PRO A CA 1
ATOM 4396 C C . PRO A 1 531 ? 9.379 -5.161 -36.799 1.00 82.38 531 PRO A C 1
ATOM 4398 O O . PRO A 1 531 ? 8.402 -4.979 -37.522 1.00 82.38 531 PRO A O 1
ATOM 4401 N N . ILE A 1 532 ? 9.734 -6.394 -36.415 1.00 82.38 532 ILE A N 1
ATOM 4402 C CA . ILE A 1 532 ? 8.928 -7.579 -36.743 1.00 82.38 532 ILE A CA 1
ATOM 4403 C C . ILE A 1 532 ? 7.660 -7.643 -35.883 1.00 82.38 532 ILE A C 1
ATOM 4405 O O . ILE A 1 532 ? 6.602 -8.001 -36.395 1.00 82.38 532 ILE A O 1
ATOM 4409 N N . MET A 1 533 ? 7.746 -7.225 -34.615 1.00 85.31 533 MET A N 1
ATOM 4410 C CA . MET A 1 533 ? 6.589 -7.088 -33.725 1.00 85.31 533 MET A CA 1
ATOM 4411 C C . MET A 1 533 ? 5.674 -5.950 -34.175 1.00 85.31 533 MET A C 1
ATOM 4413 O O . MET A 1 533 ? 4.464 -6.130 -34.194 1.00 85.31 533 MET A O 1
ATOM 4417 N N . GLU A 1 534 ? 6.237 -4.827 -34.620 1.00 88.81 534 GLU A N 1
ATOM 4418 C CA . GLU A 1 534 ? 5.467 -3.712 -35.186 1.00 88.81 534 GLU A CA 1
ATOM 4419 C C . GLU A 1 534 ? 4.702 -4.134 -36.452 1.00 88.81 534 GLU A C 1
ATOM 4421 O O . GLU A 1 534 ? 3.511 -3.858 -36.592 1.00 88.81 534 GLU A O 1
ATOM 4426 N N . LYS A 1 535 ? 5.349 -4.885 -37.356 1.00 87.69 535 LYS A N 1
ATOM 4427 C CA . LYS A 1 535 ? 4.680 -5.445 -38.543 1.00 87.69 535 LYS A CA 1
ATOM 4428 C C . LYS A 1 535 ? 3.565 -6.424 -38.184 1.00 87.69 535 LYS A C 1
ATOM 4430 O O . LYS A 1 535 ? 2.519 -6.397 -38.827 1.00 87.69 535 LYS A O 1
ATOM 4435 N N . LEU A 1 536 ? 3.791 -7.294 -37.199 1.00 89.50 536 LEU A N 1
ATOM 4436 C CA . LEU A 1 536 ? 2.778 -8.235 -36.724 1.00 89.50 536 LEU A CA 1
ATOM 4437 C C . LEU A 1 536 ? 1.588 -7.491 -36.102 1.00 89.50 536 LEU A C 1
ATOM 4439 O O . LEU A 1 536 ? 0.447 -7.786 -36.446 1.00 89.50 536 LEU A O 1
ATOM 4443 N N . ALA A 1 537 ? 1.854 -6.490 -35.259 1.00 91.94 537 ALA A N 1
ATOM 4444 C CA . ALA A 1 537 ? 0.833 -5.647 -34.649 1.00 91.94 537 ALA A CA 1
ATOM 4445 C C . ALA A 1 537 ? -0.016 -4.935 -35.711 1.00 91.94 537 ALA A C 1
ATOM 4447 O O . ALA A 1 537 ? -1.233 -5.078 -35.700 1.00 91.94 537 ALA A O 1
ATOM 4448 N N . ALA A 1 538 ? 0.608 -4.279 -36.695 1.00 91.62 538 ALA A N 1
ATOM 4449 C CA . ALA A 1 538 ? -0.110 -3.596 -37.773 1.00 91.62 538 ALA A CA 1
ATOM 4450 C C . ALA A 1 538 ? -1.015 -4.539 -38.592 1.00 91.62 538 ALA A C 1
ATOM 4452 O O . ALA A 1 538 ? -2.082 -4.140 -39.056 1.00 91.62 538 ALA A O 1
ATOM 4453 N N . ARG A 1 539 ? -0.606 -5.802 -38.777 1.00 90.56 539 ARG A N 1
ATOM 4454 C CA . ARG A 1 539 ? -1.421 -6.813 -39.469 1.00 90.56 539 ARG A CA 1
ATOM 4455 C C . ARG A 1 539 ? -2.598 -7.298 -38.630 1.00 90.56 539 ARG A C 1
ATOM 4457 O O . ARG A 1 539 ? -3.685 -7.437 -39.170 1.00 90.56 539 ARG A O 1
ATOM 4464 N N . LEU A 1 540 ? -2.401 -7.512 -37.333 1.00 92.00 540 LEU A N 1
ATOM 4465 C CA . LEU A 1 540 ? -3.485 -7.855 -36.409 1.00 92.00 540 LEU A CA 1
ATOM 4466 C C . LEU A 1 540 ? -4.493 -6.703 -36.262 1.00 92.00 540 LEU A C 1
ATOM 4468 O O . LEU A 1 540 ? -5.696 -6.942 -36.204 1.00 92.00 540 LEU A O 1
ATOM 4472 N N . GLU A 1 541 ? -4.021 -5.454 -36.272 1.00 92.81 541 GLU A N 1
ATOM 4473 C CA . GLU A 1 541 ? -4.886 -4.269 -36.260 1.00 92.81 541 GLU A CA 1
ATOM 4474 C C . GLU A 1 541 ? -5.729 -4.138 -37.532 1.00 92.81 541 GLU A C 1
ATOM 4476 O O . GLU A 1 541 ? -6.892 -3.737 -37.464 1.00 92.81 541 GLU A O 1
ATOM 4481 N N . ALA A 1 542 ? -5.191 -4.540 -38.688 1.00 91.12 542 ALA A N 1
ATOM 4482 C CA . ALA A 1 542 ? -5.953 -4.596 -39.936 1.00 91.12 542 ALA A CA 1
ATOM 4483 C C . ALA A 1 542 ? -7.116 -5.611 -39.888 1.00 91.12 542 ALA A C 1
ATOM 4485 O O . ALA A 1 542 ? -8.106 -5.426 -40.593 1.00 91.12 542 ALA A O 1
ATOM 4486 N N . GLU A 1 543 ? -7.032 -6.630 -39.026 1.00 89.69 543 GLU A N 1
ATOM 4487 C CA . GLU A 1 543 ? -8.095 -7.616 -38.760 1.00 89.69 543 GLU A CA 1
ATOM 4488 C C . GLU A 1 543 ? -9.081 -7.155 -37.659 1.00 89.69 543 GLU A C 1
ATOM 4490 O O . GLU A 1 543 ? -9.951 -7.912 -37.228 1.00 89.69 543 GLU A O 1
ATOM 4495 N N . GLY A 1 544 ? -8.974 -5.903 -37.192 1.00 87.50 544 GLY A N 1
ATOM 4496 C CA . GLY A 1 544 ? -9.895 -5.302 -36.221 1.00 87.50 544 GLY A CA 1
ATOM 4497 C C . GLY A 1 544 ? -9.585 -5.604 -34.751 1.00 87.50 544 GLY A C 1
ATOM 4498 O O . GLY A 1 544 ? -10.459 -5.427 -33.901 1.00 87.50 544 GLY A O 1
ATOM 4499 N N . LEU A 1 545 ? -8.370 -6.063 -34.438 1.00 91.69 545 LEU A N 1
ATOM 4500 C CA . LEU A 1 545 ? -7.885 -6.248 -33.065 1.00 91.69 545 LEU A CA 1
ATOM 4501 C C . LEU A 1 545 ? -7.151 -4.993 -32.573 1.00 91.69 545 LEU A C 1
ATOM 4503 O O . LEU A 1 545 ? -6.528 -4.291 -33.364 1.00 91.69 545 LEU A O 1
ATOM 4507 N N . THR A 1 546 ? -7.149 -4.729 -31.267 1.00 92.56 546 THR A N 1
ATOM 4508 C CA . THR A 1 546 ? -6.266 -3.698 -30.692 1.00 92.56 546 THR A CA 1
ATOM 4509 C C . THR A 1 546 ? -5.004 -4.374 -30.168 1.00 92.56 546 THR A C 1
ATOM 4511 O O . THR A 1 546 ? -5.099 -5.348 -29.424 1.00 92.56 546 THR A O 1
ATOM 4514 N N . VAL A 1 547 ? -3.816 -3.883 -30.537 1.00 92.50 547 VAL A N 1
ATOM 4515 C CA . VAL A 1 547 ? -2.543 -4.488 -30.111 1.00 92.50 547 VAL A CA 1
ATOM 4516 C C . VAL A 1 547 ? -1.678 -3.484 -29.359 1.00 92.50 547 VAL A C 1
ATOM 4518 O O . VAL A 1 547 ? -1.371 -2.403 -29.863 1.00 92.50 547 VAL A O 1
ATOM 4521 N N . TYR A 1 548 ? -1.238 -3.871 -28.166 1.00 92.75 548 TYR A N 1
ATOM 4522 C CA . TYR A 1 548 ? -0.286 -3.132 -27.347 1.00 92.75 548 TYR A CA 1
ATOM 4523 C C . TYR A 1 548 ? 1.094 -3.792 -27.361 1.00 92.75 548 TYR A C 1
ATOM 4525 O O . TYR A 1 548 ? 1.255 -4.967 -27.703 1.00 92.75 548 TYR A O 1
ATOM 4533 N N . GLY A 1 549 ? 2.090 -2.991 -27.001 1.00 86.94 549 GLY A N 1
ATOM 4534 C CA . GLY A 1 549 ? 3.494 -3.355 -26.928 1.00 86.94 549 GLY A CA 1
ATOM 4535 C C . GLY A 1 549 ? 3.847 -4.280 -25.764 1.00 86.94 549 GLY A C 1
ATOM 4536 O O . GLY A 1 549 ? 2.985 -4.894 -25.134 1.00 86.94 549 GLY A O 1
ATOM 4537 N N . SER A 1 550 ? 5.145 -4.379 -25.478 1.00 81.56 550 SER A N 1
ATOM 4538 C CA . SER A 1 550 ? 5.643 -5.298 -24.453 1.00 81.56 550 SER A CA 1
ATOM 4539 C C . SER A 1 550 ? 5.290 -4.822 -23.042 1.00 81.56 550 SER A C 1
ATOM 4541 O O . SER A 1 550 ? 5.393 -3.639 -22.726 1.00 81.56 550 SER A O 1
ATOM 4543 N N . THR A 1 551 ? 4.850 -5.736 -22.175 1.00 75.00 551 THR A N 1
ATOM 4544 C CA . THR A 1 551 ? 4.502 -5.442 -20.774 1.00 75.00 551 THR A CA 1
ATOM 4545 C C . THR A 1 551 ? 4.733 -6.674 -19.900 1.00 75.00 551 THR A C 1
ATOM 4547 O O . THR A 1 551 ? 4.309 -7.764 -20.269 1.00 75.00 551 THR A O 1
ATOM 4550 N N . ASN A 1 552 ? 5.384 -6.510 -18.739 1.00 67.56 552 ASN A N 1
ATOM 4551 C CA . ASN A 1 552 ? 5.668 -7.574 -17.757 1.00 67.56 552 ASN A CA 1
ATOM 4552 C C . ASN A 1 552 ? 6.121 -8.906 -18.393 1.00 67.56 552 ASN A C 1
ATOM 4554 O O . ASN A 1 552 ? 5.553 -9.954 -18.095 1.00 67.56 552 ASN A O 1
ATOM 4558 N N . GLU A 1 553 ? 7.141 -8.856 -19.260 1.00 72.06 553 GLU A N 1
ATOM 4559 C CA . GLU A 1 553 ? 7.741 -10.018 -19.957 1.00 72.06 553 GLU A CA 1
ATOM 4560 C C . GLU A 1 553 ? 6.887 -10.620 -21.090 1.00 72.06 553 GLU A C 1
ATOM 4562 O O . GLU A 1 553 ? 7.328 -11.531 -21.784 1.00 72.06 553 GLU A O 1
ATOM 4567 N N . VAL A 1 554 ? 5.691 -10.083 -21.346 1.00 80.25 554 VAL A N 1
ATOM 4568 C CA . VAL A 1 554 ? 4.894 -10.400 -22.539 1.00 80.25 554 VAL A CA 1
ATOM 4569 C C . VAL A 1 554 ? 5.350 -9.518 -23.704 1.00 80.25 554 VAL A C 1
ATOM 4571 O O . VAL A 1 554 ? 5.567 -8.316 -23.527 1.00 80.25 554 VAL A O 1
ATOM 4574 N N . ASN A 1 555 ? 5.513 -10.086 -24.904 1.00 86.38 555 ASN A N 1
ATOM 4575 C CA . ASN A 1 555 ? 6.016 -9.343 -26.065 1.00 86.38 555 ASN A CA 1
ATOM 4576 C C . ASN A 1 555 ? 4.950 -8.450 -26.712 1.00 86.38 555 ASN A C 1
ATOM 4578 O O . ASN A 1 555 ? 5.275 -7.326 -27.088 1.00 86.38 555 ASN A O 1
ATOM 4582 N N . LEU A 1 556 ? 3.711 -8.937 -26.836 1.00 90.12 556 LEU A N 1
ATOM 4583 C CA . LEU A 1 556 ? 2.550 -8.167 -27.297 1.00 90.12 556 LEU A CA 1
ATOM 4584 C C . LEU A 1 556 ? 1.315 -8.513 -26.463 1.00 90.12 556 LEU A C 1
ATOM 4586 O O . LEU A 1 556 ? 1.146 -9.657 -26.041 1.00 90.12 556 LEU A O 1
ATOM 4590 N N . LEU A 1 557 ? 0.422 -7.546 -26.285 1.00 90.88 557 LEU A N 1
ATOM 4591 C CA . LEU A 1 557 ? -0.906 -7.770 -25.716 1.00 90.88 557 LEU A CA 1
ATOM 4592 C C . LEU A 1 557 ? -1.959 -7.501 -26.779 1.00 90.88 557 LEU A C 1
ATOM 4594 O O . LEU A 1 557 ? -1.929 -6.465 -27.435 1.00 90.88 557 LEU A O 1
ATOM 4598 N N . ILE A 1 558 ? -2.896 -8.423 -26.934 1.00 92.94 558 ILE A N 1
ATOM 4599 C CA . ILE A 1 558 ? -3.971 -8.333 -27.915 1.00 92.94 558 ILE A CA 1
ATOM 4600 C C . ILE A 1 558 ? -5.276 -8.170 -27.156 1.00 92.94 558 ILE A C 1
ATOM 4602 O O . ILE A 1 558 ? -5.583 -8.960 -26.267 1.00 92.94 558 ILE A O 1
ATOM 4606 N N . GLU A 1 559 ? -6.043 -7.150 -27.511 1.00 91.94 559 GLU A N 1
ATOM 4607 C CA . GLU A 1 559 ? -7.350 -6.879 -26.939 1.00 91.94 559 GLU A CA 1
ATOM 4608 C C . GLU A 1 559 ? -8.458 -7.145 -27.958 1.00 91.94 559 GLU A C 1
ATOM 4610 O O . GLU A 1 559 ? -8.429 -6.669 -29.098 1.00 91.94 559 GLU A O 1
ATOM 4615 N N . LYS A 1 560 ? -9.481 -7.870 -27.499 1.00 90.62 560 LYS A N 1
ATOM 4616 C CA . LYS A 1 560 ? -10.760 -8.032 -28.187 1.00 90.62 560 LYS A CA 1
ATOM 4617 C C . LYS A 1 560 ? -11.887 -8.019 -27.163 1.00 90.62 560 LYS A C 1
ATOM 4619 O O . LYS A 1 560 ? -11.865 -8.784 -26.205 1.00 90.62 560 LYS A O 1
ATOM 4624 N N . ASN A 1 561 ? -12.896 -7.168 -27.354 1.00 88.00 561 ASN A N 1
ATOM 4625 C CA . ASN A 1 561 ? -14.074 -7.092 -26.477 1.00 88.00 561 ASN A CA 1
ATOM 4626 C C . ASN A 1 561 ? -13.727 -6.977 -24.971 1.00 88.00 561 ASN A C 1
ATOM 4628 O O . ASN A 1 561 ? -14.324 -7.678 -24.150 1.00 88.00 561 ASN A O 1
ATOM 4632 N N . ASN A 1 562 ? -12.766 -6.114 -24.599 1.00 87.19 562 ASN A N 1
ATOM 4633 C CA . ASN A 1 562 ? -12.298 -5.921 -23.213 1.00 87.19 562 ASN A CA 1
ATOM 4634 C C . ASN A 1 562 ? -11.633 -7.170 -22.581 1.00 87.19 562 ASN A C 1
ATOM 4636 O O . ASN A 1 562 ? -11.475 -7.249 -21.360 1.00 87.19 562 ASN A O 1
ATOM 4640 N N . ARG A 1 563 ? -11.226 -8.150 -23.395 1.00 90.19 563 ARG A N 1
ATOM 4641 C CA . ARG A 1 563 ? -10.399 -9.292 -22.992 1.00 90.19 563 ARG A CA 1
ATOM 4642 C C . ARG A 1 563 ? -9.008 -9.168 -23.592 1.00 90.19 563 ARG A C 1
ATOM 4644 O O . ARG A 1 563 ? -8.874 -8.844 -24.768 1.00 90.19 563 ARG A O 1
ATOM 4651 N N . LEU A 1 564 ? -8.005 -9.423 -22.765 1.00 90.81 564 LEU A N 1
ATOM 4652 C CA . LEU A 1 564 ? -6.591 -9.354 -23.085 1.00 90.81 564 LEU A CA 1
ATOM 4653 C C . LEU A 1 564 ? -6.004 -10.756 -23.190 1.00 90.81 564 LEU A C 1
ATOM 4655 O O . LEU A 1 564 ? -6.185 -11.582 -22.290 1.00 90.81 564 LEU A O 1
ATOM 4659 N N . THR A 1 565 ? -5.230 -10.953 -24.247 1.00 90.50 565 THR A N 1
ATOM 4660 C CA . THR A 1 565 ? -4.455 -12.161 -24.511 1.00 90.50 565 THR A CA 1
ATOM 4661 C C . THR A 1 565 ? -3.002 -11.773 -24.724 1.00 90.50 565 THR A C 1
ATOM 4663 O O . THR A 1 565 ? -2.693 -10.859 -25.490 1.00 90.50 565 THR A O 1
ATOM 4666 N N . GLY A 1 566 ? -2.094 -12.439 -24.016 1.00 89.38 566 GLY A N 1
ATOM 4667 C CA . GLY A 1 566 ? -0.662 -12.222 -24.171 1.00 89.38 566 GLY A CA 1
ATOM 4668 C C . GLY A 1 566 ? -0.092 -12.996 -25.347 1.00 89.38 566 GLY A C 1
ATOM 4669 O O . GLY A 1 566 ? -0.556 -14.085 -25.667 1.00 89.38 566 GLY A O 1
ATOM 4670 N N . LEU A 1 567 ? 0.957 -12.465 -25.956 1.00 88.19 567 LEU A N 1
ATOM 4671 C CA . LEU A 1 567 ? 1.736 -13.147 -26.977 1.00 88.19 567 LEU A CA 1
ATOM 4672 C C . LEU A 1 567 ? 3.199 -13.182 -26.541 1.00 88.19 567 LEU A C 1
ATOM 4674 O O . LEU A 1 567 ? 3.815 -12.138 -26.309 1.00 88.19 567 LEU A O 1
ATOM 4678 N N . LEU A 1 568 ? 3.740 -14.394 -26.427 1.00 86.25 568 LEU A N 1
ATOM 4679 C CA . LEU A 1 568 ? 5.147 -14.651 -26.135 1.00 86.25 568 LEU A CA 1
ATOM 4680 C C . LEU A 1 568 ? 5.869 -15.090 -27.403 1.00 86.25 568 LEU A C 1
ATOM 4682 O O . LEU A 1 568 ? 5.445 -16.024 -28.085 1.00 86.25 568 LEU A O 1
ATOM 4686 N N . LEU A 1 569 ? 6.977 -14.417 -27.692 1.00 80.19 569 LEU A N 1
ATOM 4687 C CA . LEU A 1 569 ? 7.843 -14.690 -28.821 1.00 80.19 569 LEU A CA 1
ATOM 4688 C C . LEU A 1 569 ? 9.143 -15.334 -28.342 1.00 80.19 569 LEU A C 1
ATOM 4690 O O . LEU A 1 569 ? 9.962 -14.679 -27.700 1.00 80.19 569 LEU A O 1
ATOM 4694 N N . PHE A 1 570 ? 9.383 -16.577 -28.751 1.00 76.38 570 PHE A N 1
ATOM 4695 C CA . PHE A 1 570 ? 10.653 -17.251 -28.493 1.00 76.38 570 PHE A CA 1
ATOM 4696 C C . PHE A 1 570 ? 11.595 -17.160 -29.691 1.00 76.38 570 PHE A C 1
ATOM 4698 O O . PHE A 1 570 ? 11.213 -17.405 -30.840 1.00 76.38 570 PHE A O 1
ATOM 4705 N N . TRP A 1 571 ? 12.857 -16.832 -29.418 1.00 65.31 571 TRP A N 1
ATOM 4706 C CA . TRP A 1 571 ? 13.896 -16.743 -30.435 1.00 65.31 571 TRP A CA 1
ATOM 4707 C C . TRP A 1 571 ? 14.622 -18.086 -30.581 1.00 65.31 571 TRP A C 1
ATOM 4709 O O . TRP A 1 571 ? 15.368 -18.477 -29.693 1.00 65.31 571 TRP A O 1
ATOM 4719 N N . ASN A 1 572 ? 14.470 -18.720 -31.753 1.00 55.44 572 ASN A N 1
ATOM 4720 C CA . ASN A 1 572 ? 15.236 -19.881 -32.245 1.00 55.44 572 ASN A CA 1
ATOM 4721 C C . ASN A 1 572 ? 14.901 -21.270 -31.636 1.00 55.44 572 ASN A C 1
ATOM 4723 O O . ASN A 1 572 ? 14.999 -21.489 -30.437 1.00 55.44 572 ASN A O 1
ATOM 4727 N N . ASN A 1 573 ? 14.642 -22.259 -32.504 1.00 50.84 573 ASN A N 1
ATOM 4728 C CA . ASN A 1 573 ? 14.445 -23.670 -32.124 1.00 50.84 573 ASN A CA 1
ATOM 4729 C C . ASN A 1 573 ? 15.762 -24.416 -31.829 1.00 50.84 573 ASN A C 1
ATOM 4731 O O . ASN A 1 573 ? 15.750 -25.444 -31.157 1.00 50.84 573 ASN A O 1
ATOM 4735 N N . ASN A 1 574 ? 16.899 -23.928 -32.339 1.00 45.41 574 ASN A N 1
ATOM 4736 C CA . ASN A 1 574 ? 18.179 -24.649 -32.286 1.00 45.41 574 ASN A CA 1
ATOM 4737 C C . ASN A 1 574 ? 18.996 -24.375 -31.011 1.00 45.41 574 ASN A C 1
ATOM 4739 O O . ASN A 1 574 ? 19.972 -25.076 -30.762 1.00 45.41 574 ASN A O 1
ATOM 4743 N N . ASN A 1 575 ? 18.593 -23.385 -30.211 1.00 42.72 575 ASN A N 1
ATOM 4744 C CA . ASN A 1 575 ? 19.215 -23.006 -28.941 1.00 42.72 575 ASN A CA 1
ATOM 4745 C C . ASN A 1 575 ? 18.180 -23.100 -27.808 1.00 42.72 575 ASN A C 1
ATOM 4747 O O . ASN A 1 575 ? 17.933 -22.125 -27.106 1.00 42.72 575 ASN A O 1
ATOM 4751 N N . LEU A 1 576 ? 17.572 -24.278 -27.629 1.00 46.66 576 LEU A N 1
ATOM 4752 C CA . LEU A 1 576 ? 16.852 -24.640 -26.401 1.00 46.66 576 LEU A CA 1
ATOM 4753 C C . LEU A 1 576 ? 17.858 -24.706 -25.236 1.00 46.66 576 LEU A C 1
ATOM 4755 O O . LEU A 1 576 ? 18.249 -25.782 -24.786 1.00 46.66 576 LEU A O 1
ATOM 4759 N N . PHE A 1 577 ? 18.340 -23.551 -24.781 1.00 51.59 577 PHE A N 1
ATOM 4760 C CA . PHE A 1 577 ? 19.056 -23.452 -23.518 1.00 51.59 577 PHE A CA 1
ATOM 4761 C C . PHE A 1 577 ? 18.066 -23.703 -22.375 1.00 51.59 577 PHE A C 1
ATOM 4763 O O . PHE A 1 577 ? 16.861 -23.470 -22.506 1.00 51.59 577 PHE A O 1
ATOM 4770 N N . HIS A 1 578 ? 18.578 -24.173 -21.235 1.00 49.81 578 HIS A N 1
ATOM 4771 C CA . HIS A 1 578 ? 17.790 -24.309 -20.006 1.00 49.81 578 HIS A CA 1
ATOM 4772 C C . HIS A 1 578 ? 17.036 -23.016 -19.656 1.00 49.81 578 HIS A C 1
ATOM 4774 O O . HIS A 1 578 ? 15.927 -23.090 -19.133 1.00 49.81 578 HIS A O 1
ATOM 4780 N N . ASP A 1 579 ? 17.588 -21.864 -20.036 1.00 50.72 579 ASP A N 1
ATOM 4781 C CA . ASP A 1 579 ? 17.004 -20.544 -19.822 1.00 50.72 579 ASP A CA 1
ATOM 4782 C C . ASP A 1 579 ? 15.683 -20.353 -20.580 1.00 50.72 579 ASP A C 1
ATOM 4784 O O . ASP A 1 579 ? 14.706 -19.956 -19.966 1.00 50.72 579 ASP A O 1
ATOM 4788 N N . THR A 1 580 ? 15.566 -20.761 -21.849 1.00 56.09 580 THR A N 1
ATOM 4789 C CA . THR A 1 580 ? 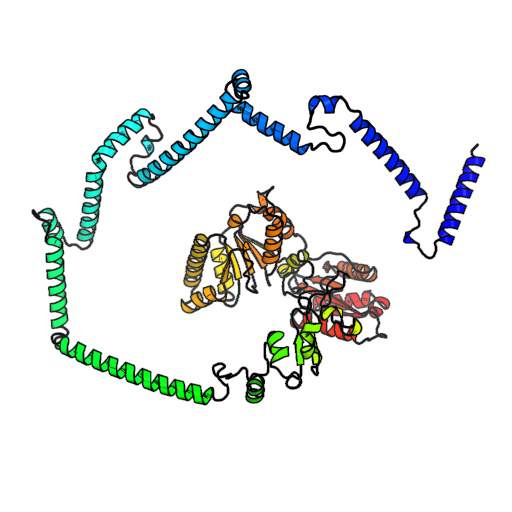14.302 -20.652 -22.612 1.00 56.09 580 THR A CA 1
ATOM 4790 C C . THR A 1 580 ? 13.193 -21.544 -22.037 1.00 56.09 580 THR A C 1
ATOM 4792 O O . THR A 1 580 ? 12.016 -21.183 -22.035 1.00 56.09 580 THR A O 1
ATOM 4795 N N . LEU A 1 581 ? 13.551 -22.721 -21.506 1.00 58.22 581 LEU A N 1
ATOM 4796 C CA . LEU A 1 581 ? 12.605 -23.601 -20.806 1.00 58.22 581 LEU A CA 1
ATOM 4797 C C . LEU A 1 581 ? 12.216 -23.054 -19.426 1.00 58.22 581 LEU A C 1
ATOM 4799 O O . LEU A 1 581 ? 11.083 -23.268 -18.986 1.00 58.22 581 LEU A O 1
ATOM 4803 N N . ASN A 1 582 ? 13.135 -22.361 -18.752 1.00 56.41 582 ASN A N 1
ATOM 4804 C CA . ASN A 1 582 ? 12.858 -21.656 -17.507 1.00 56.41 582 ASN A CA 1
ATOM 4805 C C . ASN A 1 582 ? 11.961 -20.442 -17.764 1.00 56.41 582 ASN A C 1
ATOM 4807 O O . ASN A 1 582 ? 10.945 -20.339 -17.097 1.00 56.41 582 ASN A O 1
ATOM 4811 N N . GLU A 1 583 ? 12.219 -19.629 -18.789 1.00 61.19 583 GLU A N 1
ATOM 4812 C CA . GLU A 1 583 ? 11.352 -18.523 -19.226 1.00 61.19 583 GLU A CA 1
ATOM 4813 C C . GLU A 1 583 ? 9.944 -19.020 -19.577 1.00 61.19 583 GLU A C 1
ATOM 4815 O O . GLU A 1 583 ? 8.945 -18.457 -19.133 1.00 61.19 583 GLU A O 1
ATOM 4820 N N . TYR A 1 584 ? 9.829 -20.138 -20.301 1.00 65.75 584 TYR A N 1
ATOM 4821 C CA . TYR A 1 584 ? 8.533 -20.772 -20.543 1.00 65.75 584 TYR A CA 1
ATOM 4822 C C . TYR A 1 584 ? 7.855 -21.195 -19.229 1.00 65.75 584 TYR A C 1
ATOM 4824 O O . TYR A 1 584 ? 6.684 -20.896 -18.995 1.00 65.75 584 TYR A O 1
ATOM 4832 N N . ARG A 1 585 ? 8.575 -21.869 -18.324 1.00 60.66 585 ARG A N 1
ATOM 4833 C CA . ARG A 1 585 ? 8.022 -22.274 -17.020 1.00 60.66 585 ARG A CA 1
ATOM 4834 C C . ARG A 1 585 ? 7.652 -21.088 -16.135 1.00 60.66 585 ARG A C 1
ATOM 4836 O O . ARG A 1 585 ? 6.678 -21.185 -15.396 1.00 60.66 585 ARG A O 1
ATOM 4843 N N . GLU A 1 586 ? 8.411 -20.010 -16.181 1.00 63.38 586 GLU A N 1
ATOM 4844 C CA . GLU A 1 586 ? 8.238 -18.849 -15.319 1.00 63.38 586 GLU A CA 1
ATOM 4845 C C . GLU A 1 586 ? 7.159 -17.917 -15.844 1.00 63.38 586 GLU A C 1
ATOM 4847 O O . GLU A 1 586 ? 6.356 -17.449 -15.049 1.00 63.38 586 GLU A O 1
ATOM 4852 N N . TYR A 1 587 ? 7.061 -17.698 -17.155 1.00 69.38 587 TYR A N 1
ATOM 4853 C CA . TYR A 1 587 ? 6.113 -16.736 -17.714 1.00 69.38 587 TYR A CA 1
ATOM 4854 C C . TYR A 1 587 ? 4.828 -17.390 -18.196 1.00 69.38 587 TYR A C 1
ATOM 4856 O O . TYR A 1 587 ? 3.743 -16.934 -17.838 1.00 69.38 587 TYR A O 1
ATOM 4864 N N . TYR A 1 588 ? 4.901 -18.491 -18.945 1.00 70.38 588 TYR A N 1
ATOM 4865 C CA . TYR A 1 588 ? 3.689 -19.145 -19.437 1.00 70.38 588 TYR A CA 1
ATOM 4866 C C . TYR A 1 588 ? 2.911 -19.819 -18.299 1.00 70.38 588 TYR A C 1
ATOM 4868 O O . TYR A 1 588 ? 1.717 -19.567 -18.153 1.00 70.38 588 TYR A O 1
ATOM 4876 N N . LEU A 1 589 ? 3.561 -20.613 -17.433 1.00 66.44 589 LEU A N 1
ATOM 4877 C CA . LEU A 1 589 ? 2.833 -21.285 -16.343 1.00 66.44 589 LEU A CA 1
ATOM 4878 C C . LEU A 1 589 ? 2.349 -20.311 -15.268 1.00 66.44 589 LEU A C 1
ATOM 4880 O O . LEU A 1 589 ? 1.327 -20.579 -14.641 1.00 66.44 589 LEU A O 1
ATOM 4884 N N . LEU A 1 590 ? 3.056 -19.206 -15.021 1.00 67.62 590 LEU A N 1
ATOM 4885 C CA . LEU A 1 590 ? 2.611 -18.202 -14.053 1.00 67.62 590 LEU A CA 1
ATOM 4886 C C . LEU A 1 590 ? 1.413 -17.416 -14.587 1.00 67.62 590 LEU A C 1
ATOM 4888 O O . LEU A 1 590 ? 0.439 -17.237 -13.859 1.00 67.62 590 LEU A O 1
ATOM 4892 N N . ASN A 1 591 ? 1.431 -17.037 -15.866 1.00 71.06 591 ASN A N 1
ATOM 4893 C CA . ASN A 1 591 ? 0.283 -16.404 -16.510 1.00 71.06 591 ASN A CA 1
ATOM 4894 C C . ASN A 1 591 ? -0.915 -17.361 -16.613 1.00 71.06 591 ASN A C 1
ATOM 4896 O O . ASN A 1 591 ? -2.020 -16.983 -16.226 1.00 71.06 591 ASN A O 1
ATOM 4900 N N . GLN A 1 592 ? -0.702 -18.631 -16.979 1.00 68.12 592 GLN A N 1
ATOM 4901 C CA . GLN A 1 592 ? -1.761 -19.647 -16.958 1.00 68.12 592 GLN A CA 1
ATOM 4902 C C . GLN A 1 592 ? -2.325 -19.898 -15.555 1.00 68.12 592 GLN A C 1
ATOM 4904 O O . GLN A 1 592 ? -3.539 -19.979 -15.400 1.00 68.12 592 GLN A O 1
ATOM 4909 N N . LYS A 1 593 ? -1.479 -19.995 -14.517 1.00 68.31 593 LYS A N 1
ATOM 4910 C CA . LYS A 1 593 ? -1.941 -20.121 -13.119 1.00 68.31 593 LYS A CA 1
ATOM 4911 C C . LYS A 1 593 ? -2.825 -18.948 -12.696 1.00 68.31 593 LYS A C 1
ATOM 4913 O O . LYS A 1 593 ? -3.699 -19.123 -11.852 1.00 68.31 593 LYS A O 1
ATOM 4918 N N . ASN A 1 594 ? -2.606 -17.778 -13.288 1.00 65.62 594 ASN A N 1
ATOM 4919 C CA . ASN A 1 594 ? -3.396 -16.574 -13.064 1.00 65.62 594 ASN A CA 1
ATOM 4920 C C . ASN A 1 594 ? -4.587 -16.440 -14.036 1.00 65.62 594 ASN A C 1
ATOM 4922 O O . ASN A 1 594 ? -5.209 -15.379 -14.075 1.00 65.62 594 ASN A O 1
ATOM 4926 N N . ASN A 1 595 ? -4.926 -17.495 -14.792 1.00 71.00 595 ASN A N 1
ATOM 4927 C CA . ASN A 1 595 ? -5.975 -17.518 -15.819 1.00 71.00 595 ASN A CA 1
ATOM 4928 C C . ASN A 1 595 ? -5.825 -16.412 -16.882 1.00 71.00 595 ASN A C 1
ATOM 4930 O O . ASN A 1 595 ? -6.821 -15.909 -17.402 1.00 71.00 595 ASN A O 1
ATOM 4934 N N . PHE A 1 596 ? -4.591 -16.014 -17.193 1.00 83.06 596 PHE A N 1
ATOM 4935 C CA . PHE A 1 596 ? -4.299 -15.098 -18.287 1.00 83.06 596 PHE A CA 1
ATOM 4936 C C . PHE A 1 596 ? -3.946 -15.909 -19.545 1.00 83.06 596 PHE A C 1
ATOM 4938 O O . PHE A 1 596 ? -2.979 -16.679 -19.500 1.00 83.06 596 PHE A O 1
ATOM 4945 N N . PRO A 1 597 ? -4.715 -15.794 -20.645 1.00 85.69 597 PRO A N 1
ATOM 4946 C CA . PRO A 1 597 ? -4.454 -16.557 -21.857 1.00 85.69 597 PRO A CA 1
ATOM 4947 C C . PRO A 1 597 ? -3.197 -16.028 -22.547 1.00 85.69 597 PRO A C 1
ATOM 4949 O O . PRO A 1 597 ? -2.993 -14.818 -22.674 1.00 85.69 597 PRO A O 1
ATOM 4952 N N . VAL A 1 598 ? -2.336 -16.950 -22.976 1.00 86.56 598 VAL A N 1
ATOM 4953 C CA . VAL A 1 598 ? -1.060 -16.633 -23.619 1.00 86.56 598 VAL A CA 1
ATOM 4954 C C . VAL A 1 598 ? -0.877 -17.501 -24.854 1.00 86.56 598 VAL A C 1
ATOM 4956 O O . VAL A 1 598 ? -0.900 -18.727 -24.763 1.00 86.56 598 VAL A O 1
ATOM 4959 N N . ILE A 1 599 ? -0.640 -16.851 -25.987 1.00 87.56 599 ILE A N 1
ATOM 4960 C CA . ILE A 1 599 ? -0.300 -17.465 -27.266 1.00 87.56 599 ILE A CA 1
ATOM 4961 C C . ILE A 1 599 ? 1.220 -17.483 -27.391 1.00 87.56 599 ILE A C 1
ATOM 4963 O O . ILE A 1 599 ? 1.889 -16.466 -27.206 1.00 87.56 599 ILE A O 1
ATOM 4967 N N . VAL A 1 600 ? 1.778 -18.645 -27.711 1.00 85.25 600 VAL A N 1
ATOM 4968 C CA . VAL A 1 600 ? 3.222 -18.817 -27.885 1.00 85.25 600 VAL A CA 1
ATOM 4969 C C . VAL A 1 600 ? 3.549 -18.907 -29.368 1.00 85.25 600 VAL A C 1
ATOM 4971 O O . VAL A 1 600 ? 2.915 -19.658 -30.108 1.00 85.25 600 VAL A O 1
ATOM 4974 N N . ILE A 1 601 ? 4.546 -18.140 -29.806 1.00 84.69 601 ILE A N 1
ATOM 4975 C CA . ILE A 1 601 ? 4.975 -18.074 -31.204 1.00 84.69 601 ILE A CA 1
ATOM 4976 C C . ILE A 1 601 ? 6.493 -18.167 -31.269 1.00 84.69 601 ILE A C 1
ATOM 4978 O O . ILE A 1 601 ? 7.209 -17.485 -30.536 1.00 84.69 601 ILE A O 1
ATOM 4982 N N . TRP A 1 602 ? 7.001 -18.983 -32.185 1.00 79.56 602 TRP A N 1
ATOM 4983 C CA . TRP A 1 602 ? 8.428 -19.023 -32.476 1.00 79.56 602 TRP A CA 1
ATOM 4984 C C . TRP A 1 602 ? 8.787 -17.984 -33.535 1.00 79.56 602 TRP A C 1
ATOM 4986 O O . TRP A 1 602 ? 8.103 -17.840 -34.548 1.00 79.56 602 TRP A O 1
ATOM 4996 N N . SER A 1 603 ? 9.906 -17.285 -33.358 1.00 77.06 603 SER A N 1
ATOM 4997 C CA . SER A 1 603 ? 10.359 -16.263 -34.309 1.00 77.06 603 SER A CA 1
ATOM 4998 C C . SER A 1 603 ? 10.561 -16.804 -35.729 1.00 77.06 603 SER A C 1
ATOM 5000 O O . SER A 1 603 ? 10.351 -16.081 -36.700 1.00 77.06 603 SER A O 1
ATOM 5002 N N . MET A 1 604 ? 10.895 -18.091 -35.865 1.00 73.50 604 MET A N 1
ATOM 5003 C CA . MET A 1 604 ? 11.008 -18.766 -37.160 1.00 73.50 604 MET A CA 1
ATOM 5004 C C . MET A 1 604 ? 9.671 -18.854 -37.908 1.00 73.50 604 MET A C 1
ATOM 5006 O O . MET A 1 604 ? 9.677 -18.790 -39.134 1.00 73.50 604 MET A O 1
ATOM 5010 N N . GLU A 1 605 ? 8.539 -18.951 -37.206 1.00 79.62 605 GLU A N 1
ATOM 5011 C CA . GLU A 1 605 ? 7.204 -18.968 -37.827 1.00 79.62 605 GLU A CA 1
ATOM 5012 C C . GLU A 1 605 ? 6.890 -17.614 -38.470 1.00 79.62 605 GLU A C 1
ATOM 5014 O O . GLU A 1 605 ? 6.411 -17.554 -39.600 1.00 79.62 605 GLU A O 1
ATOM 5019 N N . LEU A 1 606 ? 7.266 -16.517 -37.801 1.00 79.50 606 LEU A N 1
ATOM 5020 C CA . LEU A 1 606 ? 7.118 -15.163 -38.344 1.00 79.50 606 LEU A CA 1
ATOM 5021 C C . LEU A 1 606 ? 8.019 -14.908 -39.557 1.00 79.50 606 LEU A C 1
ATOM 5023 O O . LEU A 1 606 ? 7.653 -14.132 -40.438 1.00 79.50 606 LEU A O 1
ATOM 5027 N N . LEU A 1 607 ? 9.190 -15.550 -39.614 1.00 76.38 607 LEU A N 1
ATOM 5028 C CA . LEU A 1 607 ? 10.083 -15.481 -40.775 1.00 76.38 607 LEU A CA 1
ATOM 5029 C C . LEU A 1 607 ? 9.566 -16.301 -41.965 1.00 76.38 607 LEU A C 1
ATOM 5031 O O . LEU A 1 607 ? 9.876 -15.959 -43.105 1.00 76.38 607 LEU A O 1
ATOM 5035 N N . GLN A 1 608 ? 8.803 -17.368 -41.712 1.00 79.75 608 GLN A N 1
ATOM 5036 C CA . GLN A 1 608 ? 8.203 -18.199 -42.756 1.00 79.75 608 GLN A CA 1
ATOM 5037 C C . GLN A 1 608 ? 6.960 -17.544 -43.362 1.00 79.75 608 GLN A C 1
ATOM 5039 O O . GLN A 1 608 ? 6.866 -17.443 -44.584 1.00 79.75 608 GLN A O 1
ATOM 5044 N N . SER A 1 609 ? 6.016 -17.100 -42.527 1.00 82.56 609 SER A N 1
ATOM 5045 C CA . SER A 1 609 ? 4.774 -16.474 -42.984 1.00 82.56 609 SER A CA 1
ATOM 5046 C C . SER A 1 609 ? 4.105 -15.685 -41.859 1.00 82.56 609 SER A C 1
ATOM 5048 O O . SER A 1 609 ? 3.524 -16.252 -40.935 1.00 82.56 609 SER A O 1
ATOM 5050 N N . VAL A 1 610 ? 4.144 -14.353 -41.952 1.00 83.75 610 VAL A N 1
ATOM 5051 C CA . VAL A 1 610 ? 3.426 -13.476 -41.009 1.00 83.75 610 VAL A CA 1
ATOM 5052 C C . VAL A 1 610 ? 1.912 -13.661 -41.142 1.00 83.75 610 VAL A C 1
ATOM 5054 O O . VAL A 1 610 ? 1.215 -13.664 -40.133 1.00 83.75 610 VAL A O 1
ATOM 5057 N N . ASP A 1 611 ? 1.401 -13.853 -42.361 1.00 84.00 611 ASP A N 1
ATOM 5058 C CA . ASP A 1 611 ? -0.040 -13.953 -42.614 1.00 84.00 611 ASP A CA 1
ATOM 5059 C C . ASP A 1 611 ? -0.652 -15.230 -42.003 1.00 84.00 611 ASP A C 1
ATOM 5061 O O . ASP A 1 611 ? -1.762 -15.186 -41.471 1.00 84.00 611 ASP A O 1
ATOM 5065 N N . ASP A 1 612 ? 0.069 -16.358 -42.013 1.00 86.44 612 ASP A N 1
ATOM 5066 C CA . ASP A 1 612 ? -0.419 -17.601 -41.393 1.00 86.44 612 ASP A CA 1
ATOM 5067 C C . ASP A 1 612 ? -0.429 -17.502 -39.865 1.00 86.44 612 ASP A C 1
ATOM 5069 O O . ASP A 1 612 ? -1.367 -17.960 -39.208 1.00 86.44 612 ASP A O 1
ATOM 5073 N N . VAL A 1 613 ? 0.582 -16.840 -39.296 1.00 88.50 613 VAL A N 1
ATOM 5074 C CA . VAL A 1 613 ? 0.635 -16.565 -37.859 1.00 88.50 613 VAL A CA 1
ATOM 5075 C C . VAL A 1 613 ? -0.504 -15.632 -37.439 1.00 88.50 613 VAL A C 1
ATOM 5077 O O . VAL A 1 613 ? -1.162 -15.892 -36.433 1.00 88.50 613 VAL A O 1
ATOM 5080 N N . VAL A 1 614 ? -0.792 -14.588 -38.224 1.00 89.94 614 VAL A N 1
ATOM 5081 C CA . VAL A 1 614 ? -1.921 -13.672 -37.982 1.00 89.94 614 VAL A CA 1
ATOM 5082 C C . VAL A 1 614 ? -3.248 -14.429 -37.973 1.00 89.94 614 VAL A C 1
ATOM 5084 O O . VAL A 1 614 ? -4.024 -14.257 -37.037 1.00 89.94 614 VAL A O 1
ATOM 5087 N N . LYS A 1 615 ? -3.494 -15.318 -38.945 1.00 88.38 615 LYS A N 1
ATOM 5088 C CA . LYS A 1 615 ? -4.721 -16.134 -38.974 1.00 88.38 615 LYS A CA 1
ATOM 5089 C C . LYS A 1 615 ? -4.877 -16.993 -37.723 1.00 88.38 615 LYS A C 1
ATOM 5091 O O . LYS A 1 615 ? -5.943 -16.965 -37.116 1.00 88.38 615 LYS A O 1
ATOM 5096 N N . ARG A 1 616 ? -3.815 -17.691 -37.300 1.00 89.94 616 ARG A N 1
ATOM 5097 C CA . ARG A 1 616 ? -3.845 -18.512 -36.078 1.00 89.94 616 ARG A CA 1
ATOM 5098 C C . ARG A 1 616 ? -4.191 -17.674 -34.849 1.00 89.94 616 ARG A C 1
ATOM 5100 O O . ARG A 1 616 ? -5.049 -18.063 -34.066 1.00 89.94 616 ARG A O 1
ATOM 5107 N N . ILE A 1 617 ? -3.557 -16.510 -34.700 1.00 90.62 617 ILE A N 1
ATOM 5108 C CA . ILE A 1 617 ? -3.832 -15.598 -33.583 1.00 90.62 617 ILE A CA 1
ATOM 5109 C C . ILE A 1 617 ? -5.296 -15.140 -33.609 1.00 90.62 617 ILE A C 1
ATOM 5111 O O . ILE A 1 617 ? -5.957 -15.152 -32.576 1.00 90.62 617 ILE A O 1
ATOM 5115 N N . VAL A 1 618 ? -5.819 -14.748 -34.773 1.00 88.94 618 VAL A N 1
ATOM 5116 C CA . VAL A 1 618 ? -7.212 -14.290 -34.915 1.00 88.94 618 VAL A CA 1
ATOM 5117 C C . VAL A 1 618 ? -8.207 -15.404 -34.571 1.00 88.94 618 VAL A C 1
ATOM 5119 O O . VAL A 1 618 ? -9.222 -15.127 -33.930 1.00 88.94 618 VAL A O 1
ATOM 5122 N N . GLU A 1 619 ? -7.919 -16.650 -34.953 1.00 87.06 619 GLU A N 1
ATOM 5123 C CA . GLU A 1 619 ? -8.729 -17.822 -34.601 1.00 87.06 619 GLU A CA 1
ATOM 5124 C C . GLU A 1 619 ? -8.698 -18.112 -33.095 1.00 87.06 619 GLU A C 1
ATOM 5126 O O . GLU A 1 619 ? -9.750 -18.302 -32.487 1.00 87.06 619 GLU A O 1
ATOM 5131 N N . GLU A 1 620 ? -7.519 -18.100 -32.471 1.00 84.31 620 GLU A N 1
ATOM 5132 C CA . GLU A 1 620 ? -7.367 -18.351 -31.032 1.00 84.31 620 GLU A CA 1
ATOM 5133 C C . GLU A 1 620 ? -8.017 -17.248 -30.183 1.00 84.31 620 GLU A C 1
ATOM 5135 O O . GLU A 1 620 ? -8.744 -17.550 -29.242 1.00 84.31 620 GLU A O 1
ATOM 5140 N N . VAL A 1 621 ? -7.860 -15.977 -30.565 1.00 84.06 621 VAL A N 1
ATOM 5141 C CA . VAL A 1 621 ? -8.524 -14.834 -29.907 1.00 84.06 621 VAL A CA 1
ATOM 5142 C C . VAL A 1 621 ? -10.027 -14.778 -30.243 1.00 84.06 621 VAL A C 1
ATOM 5144 O O . VAL A 1 621 ? -10.809 -14.118 -29.562 1.00 84.06 621 VAL A O 1
ATOM 5147 N N . GLY A 1 622 ? -10.464 -15.429 -31.325 1.00 64.88 622 GLY A N 1
ATOM 5148 C CA . GLY A 1 622 ? -11.860 -15.481 -31.764 1.00 64.88 622 GLY A CA 1
ATOM 5149 C C . GLY A 1 622 ? -12.696 -16.622 -31.192 1.00 64.88 622 GLY A C 1
ATOM 5150 O O . GLY A 1 622 ? -13.920 -16.507 -31.218 1.00 64.88 622 GLY A O 1
ATOM 5151 N N . ASN A 1 623 ? -12.061 -17.679 -30.685 1.00 55.12 623 ASN A N 1
ATOM 5152 C CA . ASN A 1 623 ? -12.719 -18.860 -30.120 1.00 55.12 623 ASN A CA 1
ATOM 5153 C C . ASN A 1 623 ? -12.955 -18.784 -28.593 1.00 55.12 623 ASN A C 1
ATOM 5155 O O . ASN A 1 623 ? -13.493 -19.736 -28.024 1.00 55.12 623 ASN A O 1
ATOM 5159 N N . GLU A 1 624 ? -12.593 -17.674 -27.938 1.00 46.22 624 GLU A N 1
ATOM 5160 C CA . GLU A 1 624 ? -12.902 -17.354 -26.526 1.00 46.22 624 GLU A CA 1
ATOM 5161 C C . GLU A 1 624 ? -14.087 -16.387 -26.387 1.00 46.22 624 GLU A C 1
ATOM 5163 O O . GLU A 1 624 ? -14.862 -16.528 -25.402 1.00 46.22 624 GLU A O 1
#